Protein AF-A0A945NAX1-F1 (afdb_monomer_lite)

pLDDT: mean 87.94, std 11.74, range [33.47, 98.75]

Foldseek 3Di:
DWFPPQLAADPPDPDDPDHRDQDDDDDPPDLDDDDDGPNGHDDDDDDDPPDPPPDDDDDDPPDDDALEQEPDPHPPHHPDVVVSLVCLVVPPDQWHWYYYQAEIEIEGSLASVLPPDSPVLVVLSLQLVQLVCLLLLHDSRDPGHAYEYEDQDARYPPDQWALDGNIYHYDHSDDSVNHDPDPQGQPDSSLSVDLCLLPPPDDPSSVRNLQSPLVNQLSPLLVSQFQAAALQLNSPQSLVSQLSSCCRSVVDQNQSSLLSSAQQSGGLLLLLQLQLLDPCLLQQFAQHDDPQGRRNRRRSLVNSLLSVCCNQPNSNLSSLLSSLQVVVCVVVVHRNHYHDHLLNSQLSSCVSNLENCQLSCSSSRRAYDPVSVVVSVVGHHPPSCLVVLVVSLVQQQQALVSVVVSLVSRCVRDPRVVSSVVCNVDPDSLSNVSSSLSSLCSCVVRPVSVVSHQDQQPQSCPLPDGLQRDQRSSHSVSDDDDDPTRGHRPNPVPDDDDPDDQPCPLPDRCVQAPCSNDSQARDQLCPPSQGPVRDQQSNPLPDGPVRQVVLVFDSSDSQTDNDDQAALLLQQQLFNALQQRLQLLLCLQVVDAFCSNQPSRHDPRGPRRGRVRSNVSNVSCQVLQLLQQQRDRHNQQRSQLSSCVNVVDAWCRSQPRNHDPRGPQRGRVSSCVSNVSRYRDD

Secondary structure (DSSP, 8-state):
-EESTT-PPPTT-SS-SS-S---B-----SSS-----TT--EE---PPTT----S------SPPPPPEEE-S--TT----HHHHHHHHHH--SSEEEEE-SSEEEEEEGGGGGS-S-HHHHHHHHHHHHHHHHHHTT--SS-SS-EEEEEESS-SSTT-SSB-SSSEEEE-----TT---SS--STT-GGGGG-TTTT-TT--HHHHHHHHHHHHHHHHHHHHH----BSTTTHHHHTTHHHHHHHHHTS---HHHHHHHTSTT---HHHHHHHHHT-HHHHTTB-SSB-SSSBSSTT-THHHHHHHHHHHHH-HHHHHHHHHHHHHHHHHHTS---S-B-HHHHHHHHHHHHTSB-HHHHHHTT----HHHHHHHTTSPB-THHHHHHHHHHHHS--SHHHHHHHHHHHHTT-S-HHHHHHHHHH--HHHHHHHHHHHHHHHHHHH--GGGSPPTT--SS-SSS-GGG-SSTT-TT-----TT--B----TT--S------SS-SSS-TTS-SSTT-TT----SS-SSS-TTT-SSTT-SSS-HHHHHHHT--TT-TT--SS----S--S-SS---IIIIIHHHHHHHTT--THHHHTT-S-TT-SS-SHHHHHHHHHHTTTTT-SS-SS---IIIIIHHHHHHHTT--THHHHTTT--TT-S--SHHHHHHHHHTTS---

Radius of gyration: 32.68 Å; chains: 1; bounding box: 65×88×82 Å

Sequence (682 aa):
VVGLQRADLEATWTEFARFPRISKAFSLTQASLSIINPFGGGLYFEVPEGAELGLISVTITGAVNLPTYSTLGLQGQNGDASVFKTDLDQAMVPWFELVSEKFITTQPINARKLIDDPQGLLDKFGDMFDAVNLMAGRPLTRFRGEWLTLDAQVTVRGTAMAASYPTYGDGAIDDREVVWERDGAWFAPYQYLLPDFFASDVDESRRYQRNSGFILWHEWGHLHNLPTLGCQEAESNVHLLAAVIYNRVFEADMDTALKYSGFQQYNLDDSALDTMLSPSWQRGRRLCLDEWDNEVRYQTRSWARIVEIASMLGWHQVGAIHKAFYDRGLASGEAVNYGISDDDFVETASLALGLNLVPLFEFWGVPVSANVLARTMTLPVVTEFESRLLHYKSIVPSTNAAFAVVSDRLAATTGSLGRWEFLNANFTPAMAVKITARVDDLLCRYYQYEALCLAASGDVDADGRVNELDAFPFDSDNEDLEAGESRTRFDLSFPALVLNDDRDGDGVADDRDAFPFNAGESLDTDADGEGNNADLDDDNDGFTDEEELADGTDPLSRFSCRSGCFSFDVDENLEAQPLTDGLLVIRHLFGFTGDALTSGATAGGAGRGSAEEIGRYLAEANSELDIDGDGETKPLTDGLLLIRYLFGFSGDALVSGAIGTDATRDTAESVEVYLKARLPVP

Structure (mmCIF, N/CA/C/O backbone):
data_AF-A0A945NAX1-F1
#
_entry.id   AF-A0A945NAX1-F1
#
loop_
_atom_site.group_PDB
_atom_site.id
_atom_site.type_symbol
_atom_site.label_atom_id
_atom_site.label_alt_id
_atom_site.label_comp_id
_atom_site.label_asym_id
_atom_site.label_entity_id
_atom_site.label_seq_id
_atom_site.pdbx_PDB_ins_code
_atom_site.Cartn_x
_atom_site.Cartn_y
_atom_site.Cartn_z
_atom_site.occupancy
_atom_site.B_iso_or_equiv
_atom_site.auth_seq_id
_atom_site.auth_comp_id
_atom_site.auth_asym_id
_atom_site.auth_atom_id
_atom_site.pdbx_PDB_model_num
ATOM 1 N N . VAL A 1 1 ? -15.990 -4.765 29.804 1.00 91.75 1 VAL A N 1
ATOM 2 C CA . VAL A 1 1 ? -14.816 -4.031 30.333 1.00 91.75 1 VAL A CA 1
ATOM 3 C C . VAL A 1 1 ? -15.277 -2.712 30.936 1.00 91.75 1 VAL A C 1
ATOM 5 O O . VAL A 1 1 ? -16.201 -2.116 30.402 1.00 91.75 1 VAL A O 1
ATOM 8 N N . VAL A 1 2 ? -14.671 -2.285 32.046 1.00 93.44 2 VAL A N 1
ATOM 9 C CA . VAL A 1 2 ? -14.833 -0.946 32.640 1.00 93.44 2 VAL A CA 1
ATOM 10 C C . VAL A 1 2 ? -13.478 -0.247 32.586 1.00 93.44 2 VAL A C 1
ATOM 12 O O . VAL A 1 2 ? -12.533 -0.803 33.147 1.00 93.44 2 VAL A O 1
ATOM 15 N N . GLY A 1 3 ? -13.354 0.911 31.936 1.00 90.88 3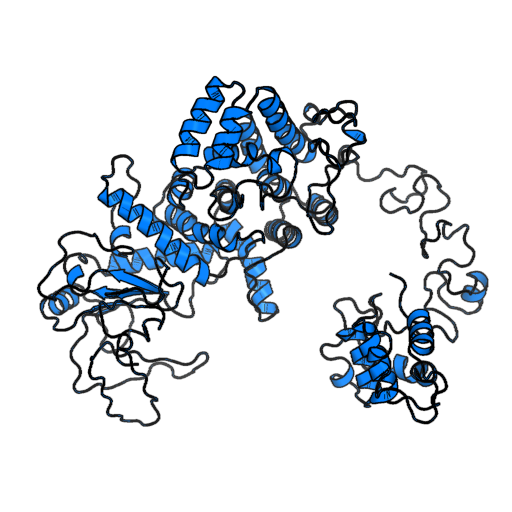 GLY A N 1
ATOM 16 C CA . GLY A 1 3 ? -12.072 1.622 31.790 1.00 90.88 3 GLY A CA 1
ATOM 17 C C . GLY A 1 3 ? -11.923 2.332 30.443 1.00 90.88 3 GLY A C 1
ATOM 18 O O . GLY A 1 3 ? -12.885 2.903 29.943 1.00 90.88 3 GLY A O 1
ATOM 19 N N . LEU A 1 4 ? -10.729 2.256 29.856 1.00 87.00 4 LEU A N 1
ATOM 20 C CA . LEU A 1 4 ? -10.403 2.686 28.492 1.00 87.00 4 LEU A CA 1
ATOM 21 C C . LEU A 1 4 ? -9.975 1.441 27.699 1.00 87.00 4 LEU A C 1
ATOM 23 O O . LEU A 1 4 ? -8.854 0.985 27.879 1.00 87.00 4 LEU A O 1
ATOM 27 N N . GLN A 1 5 ? -10.919 0.798 27.001 1.00 86.19 5 GLN A N 1
ATOM 28 C CA . GLN A 1 5 ? -10.801 -0.363 26.084 1.00 86.19 5 GLN A CA 1
ATOM 29 C C . GLN A 1 5 ? -9.534 -1.266 26.166 1.00 86.19 5 GLN A C 1
ATOM 31 O O . GLN A 1 5 ? -8.954 -1.628 25.148 1.00 86.19 5 GLN A O 1
ATOM 36 N N . ARG A 1 6 ? -9.116 -1.692 27.372 1.00 81.62 6 ARG A N 1
ATOM 37 C CA . ARG A 1 6 ? -7.864 -2.458 27.618 1.00 81.62 6 ARG A CA 1
ATOM 38 C C . ARG A 1 6 ? -6.560 -1.744 27.196 1.00 81.62 6 ARG A C 1
ATOM 40 O O . ARG A 1 6 ? -5.569 -2.405 26.908 1.00 81.62 6 ARG A O 1
ATOM 47 N N . ALA A 1 7 ? -6.545 -0.416 27.241 1.00 82.25 7 ALA A N 1
ATOM 48 C CA . ALA A 1 7 ? -5.399 0.469 27.027 1.00 82.25 7 ALA A CA 1
ATOM 49 C C . ALA A 1 7 ? -4.343 0.380 28.150 1.00 82.25 7 ALA A C 1
ATOM 51 O O . ALA A 1 7 ? -4.014 1.376 28.798 1.00 82.25 7 ALA A O 1
ATOM 52 N N . ASP A 1 8 ? -3.847 -0.808 28.469 1.00 87.50 8 ASP A N 1
ATOM 53 C CA . ASP A 1 8 ? -2.806 -0.944 29.484 1.00 87.50 8 ASP A CA 1
ATOM 54 C C . ASP A 1 8 ? -1.459 -0.456 28.917 1.00 87.50 8 ASP A C 1
ATOM 56 O O . ASP A 1 8 ? -1.098 -0.784 27.789 1.00 87.50 8 ASP A O 1
ATOM 60 N N . LEU A 1 9 ? -0.724 0.351 29.691 1.00 89.12 9 LEU A N 1
ATOM 61 C CA . LEU A 1 9 ? 0.606 0.827 29.298 1.00 89.12 9 LEU A CA 1
ATOM 62 C C . LEU A 1 9 ? 1.622 -0.309 29.419 1.00 89.12 9 LEU A C 1
ATOM 64 O O . LEU A 1 9 ? 1.649 -1.022 30.430 1.00 89.12 9 LEU A O 1
ATOM 68 N N . GLU A 1 10 ? 2.493 -0.437 28.422 1.00 85.81 10 GLU A N 1
ATOM 69 C CA . GLU A 1 10 ? 3.578 -1.410 28.450 1.00 85.81 10 GLU A CA 1
ATOM 70 C C . GLU A 1 10 ? 4.536 -1.195 29.627 1.00 85.81 10 GLU A C 1
ATOM 72 O O . GLU A 1 10 ? 4.834 -0.074 30.045 1.00 85.81 10 GLU A O 1
ATOM 77 N N . ALA A 1 11 ? 5.100 -2.297 30.127 1.00 83.62 11 ALA A N 1
ATOM 78 C CA . ALA A 1 11 ? 6.047 -2.283 31.242 1.00 83.62 11 ALA A CA 1
ATOM 79 C C . ALA A 1 11 ? 7.381 -1.576 30.919 1.00 83.62 11 ALA A C 1
ATOM 81 O O . ALA A 1 11 ? 8.189 -1.358 31.819 1.00 83.62 11 ALA A O 1
ATOM 82 N N . THR A 1 12 ? 7.623 -1.241 29.650 1.00 87.62 12 THR A N 1
ATOM 83 C CA . THR A 1 12 ? 8.825 -0.550 29.165 1.00 87.62 12 THR A CA 1
ATOM 84 C C . THR A 1 12 ? 8.816 0.949 29.477 1.00 87.62 12 THR A C 1
ATOM 86 O O . THR A 1 12 ? 9.863 1.595 29.393 1.00 87.62 12 THR A O 1
ATOM 89 N N . TRP A 1 13 ? 7.668 1.514 29.863 1.00 88.31 13 TRP A N 1
ATOM 90 C CA . TRP A 1 13 ? 7.556 2.898 30.316 1.00 88.31 13 TRP A CA 1
ATOM 91 C C . TRP A 1 13 ? 8.215 3.129 31.680 1.00 88.31 13 TRP A C 1
ATOM 93 O O . TRP A 1 13 ? 8.027 2.369 32.629 1.00 88.31 13 TRP A O 1
ATOM 103 N N . THR A 1 14 ? 8.966 4.226 31.786 1.00 88.94 14 THR A N 1
ATOM 104 C CA . THR A 1 14 ? 9.620 4.677 33.029 1.00 88.94 14 THR A CA 1
ATOM 105 C C . THR A 1 14 ? 9.012 5.956 33.599 1.00 88.94 14 THR A C 1
ATOM 107 O O . THR A 1 14 ? 9.276 6.303 34.748 1.00 88.94 14 THR A O 1
ATOM 110 N N . GLU A 1 15 ? 8.196 6.645 32.807 1.00 88.19 15 GLU A N 1
ATOM 111 C CA . GLU A 1 15 ? 7.460 7.852 33.170 1.00 88.19 15 GLU A CA 1
ATOM 112 C C . GLU A 1 15 ? 5.993 7.649 32.795 1.00 88.19 15 GLU A C 1
ATOM 114 O O . GLU A 1 15 ? 5.683 7.036 31.770 1.00 88.19 15 GLU A O 1
ATOM 119 N N . PHE A 1 16 ? 5.094 8.126 33.652 1.00 88.94 16 PHE A N 1
ATOM 120 C CA . PHE A 1 16 ? 3.671 7.831 33.560 1.00 88.94 16 PHE A CA 1
ATOM 121 C C . PHE A 1 16 ? 2.852 9.113 33.690 1.00 88.94 16 PHE A C 1
ATOM 123 O O . PHE A 1 16 ? 2.859 9.744 34.748 1.00 88.94 16 PHE A O 1
ATOM 130 N N . ALA A 1 17 ? 2.114 9.462 32.636 1.00 87.19 17 ALA A N 1
ATOM 131 C CA . ALA A 1 17 ? 1.113 10.530 32.670 1.00 87.19 17 ALA A CA 1
ATOM 132 C C . ALA A 1 17 ? -0.212 10.054 33.296 1.00 87.19 17 ALA A C 1
ATOM 134 O O . ALA A 1 17 ? -1.038 10.859 33.720 1.00 87.19 17 ALA A O 1
ATOM 135 N N . ARG A 1 18 ? -0.405 8.733 33.404 1.00 87.94 18 ARG A N 1
ATOM 136 C CA . ARG A 1 18 ? -1.540 8.095 34.082 1.00 87.94 18 ARG A CA 1
ATOM 137 C C . ARG A 1 18 ? -1.162 6.741 34.676 1.00 87.94 18 ARG A C 1
ATOM 139 O O . ARG A 1 18 ? -0.092 6.204 34.410 1.00 87.94 18 ARG A O 1
ATOM 146 N N . PHE A 1 19 ? -2.066 6.138 35.448 1.00 90.00 19 PHE A N 1
ATOM 147 C CA . PHE A 1 19 ? -1.862 4.772 35.934 1.00 90.00 19 PHE A CA 1
ATOM 148 C C . PHE A 1 19 ? -1.704 3.783 34.760 1.00 90.00 19 PHE A C 1
ATOM 150 O O . PHE A 1 19 ? -2.481 3.858 33.804 1.00 90.00 19 PHE A O 1
ATOM 157 N N . PRO A 1 20 ? -0.762 2.819 34.840 1.00 90.12 20 PRO A N 1
ATOM 158 C CA . PRO A 1 20 ? -0.521 1.875 33.748 1.00 90.12 20 PRO A CA 1
ATOM 159 C C . PRO A 1 20 ? -1.729 1.009 33.399 1.00 90.12 20 PRO A C 1
ATOM 161 O O . PRO A 1 20 ? -1.949 0.707 32.236 1.00 90.12 20 PRO A O 1
ATOM 164 N N . ARG A 1 21 ? -2.524 0.621 34.403 1.00 90.69 21 ARG A N 1
ATOM 165 C CA . ARG A 1 21 ? -3.695 -0.248 34.238 1.00 90.69 21 ARG A CA 1
ATOM 166 C C . ARG A 1 21 ? -4.929 0.420 34.813 1.00 90.69 21 ARG A C 1
ATOM 168 O O . ARG A 1 21 ? -5.097 0.466 36.032 1.00 90.69 21 ARG A O 1
ATOM 175 N N . ILE A 1 22 ? -5.772 0.937 33.925 1.00 90.19 22 ILE A N 1
ATOM 176 C CA . ILE A 1 22 ? -7.018 1.639 34.272 1.00 90.19 22 ILE A CA 1
ATOM 177 C C . ILE A 1 22 ? -8.270 0.860 33.864 1.00 90.19 22 ILE A C 1
ATOM 179 O O . ILE A 1 22 ? -9.378 1.238 34.238 1.00 90.19 22 ILE A O 1
ATOM 183 N N . SER A 1 23 ? -8.101 -0.250 33.142 1.00 91.69 23 SER A N 1
ATOM 184 C CA . SER A 1 23 ? -9.190 -1.087 32.646 1.00 91.69 23 SER A CA 1
ATOM 185 C C . SER A 1 23 ? -9.344 -2.377 33.447 1.00 91.69 23 SER A C 1
ATOM 187 O O . SER A 1 23 ? -8.373 -2.981 33.899 1.00 91.69 23 SER A O 1
ATOM 189 N N . LYS A 1 24 ? -10.590 -2.835 33.607 1.00 92.38 24 LYS A N 1
ATOM 190 C CA . LYS A 1 24 ? -10.909 -4.126 34.225 1.00 92.38 24 LYS A CA 1
ATOM 191 C C . LYS A 1 24 ? -12.014 -4.856 33.467 1.00 92.38 24 LYS A C 1
ATOM 193 O O . LYS A 1 24 ? -13.084 -4.303 33.208 1.00 92.38 24 LYS A O 1
ATOM 198 N N . ALA A 1 25 ? -11.762 -6.114 33.117 1.00 93.12 25 ALA A N 1
ATOM 199 C CA . ALA A 1 25 ? -12.736 -6.995 32.480 1.00 93.12 25 ALA A CA 1
ATOM 200 C C . ALA A 1 25 ? -13.522 -7.806 33.523 1.00 93.12 25 ALA A C 1
ATOM 202 O O . ALA A 1 25 ? -13.005 -8.142 34.589 1.00 93.12 25 ALA A O 1
ATOM 203 N N . PHE A 1 26 ? -14.776 -8.118 33.199 1.00 92.62 26 PHE A N 1
ATOM 204 C CA . PHE A 1 26 ? -15.681 -8.901 34.038 1.00 92.62 26 PHE A CA 1
ATOM 205 C C . PHE A 1 26 ? -16.468 -9.860 33.147 1.00 92.62 26 PHE A C 1
ATOM 207 O O . PHE A 1 26 ? -17.022 -9.428 32.137 1.00 92.62 26 PHE A O 1
ATOM 214 N N . SER A 1 27 ? -16.531 -11.138 33.520 1.00 91.75 27 SER A N 1
ATOM 215 C CA . SER A 1 27 ? -17.330 -12.133 32.802 1.00 91.75 27 SER A CA 1
ATOM 216 C C . SER A 1 27 ? -18.806 -12.005 33.178 1.00 91.75 27 SER A C 1
ATOM 218 O O . SER A 1 27 ? -19.155 -12.019 34.360 1.00 91.75 27 SER A O 1
ATOM 220 N N . LEU A 1 28 ? -19.680 -11.913 32.177 1.00 88.44 28 LEU A N 1
ATOM 221 C CA . LEU A 1 28 ? -21.129 -11.826 32.365 1.00 88.44 28 LEU A CA 1
ATOM 222 C C . LEU A 1 28 ? -21.740 -13.233 32.437 1.00 88.44 28 LEU A C 1
ATOM 224 O O . LEU A 1 28 ? -22.293 -13.736 31.468 1.00 88.44 28 LEU A O 1
ATOM 228 N N . THR A 1 29 ? -21.602 -13.896 33.586 1.00 87.19 29 THR A N 1
ATOM 229 C CA . THR A 1 29 ? -22.081 -15.280 33.800 1.00 87.19 29 THR A CA 1
ATOM 230 C C . THR A 1 29 ? -23.443 -15.364 34.493 1.00 87.19 29 THR A C 1
ATOM 232 O O . THR A 1 29 ? -23.963 -16.454 34.726 1.00 87.19 29 THR A O 1
ATOM 235 N N . GLN A 1 30 ? -24.019 -14.221 34.864 1.00 90.44 30 GLN A N 1
ATOM 236 C CA . GLN A 1 30 ? -25.266 -14.111 35.618 1.00 90.44 30 GLN A CA 1
ATOM 237 C C . GLN A 1 30 ? -26.105 -12.954 35.069 1.00 90.44 30 GLN A C 1
ATOM 239 O O . GLN A 1 30 ? -25.562 -11.981 34.553 1.00 90.44 30 GLN A O 1
ATOM 244 N N . ALA A 1 31 ? -27.429 -13.030 35.234 1.00 90.00 31 ALA A N 1
ATOM 245 C CA . ALA A 1 31 ? -28.365 -12.004 34.758 1.00 90.00 31 ALA A CA 1
ATOM 246 C C . ALA A 1 31 ? -28.211 -10.639 35.460 1.00 90.00 31 ALA A C 1
ATOM 248 O O . ALA A 1 31 ? -28.674 -9.624 34.951 1.00 90.00 31 ALA A O 1
ATOM 249 N N . SER A 1 32 ? -27.582 -10.611 36.635 1.00 93.31 32 SER A N 1
ATOM 250 C CA . SER A 1 32 ? -27.272 -9.393 37.379 1.00 93.31 32 SER A CA 1
ATOM 251 C C . SER A 1 32 ? -25.890 -9.538 37.997 1.00 93.31 32 SER A C 1
ATOM 253 O O . SER A 1 32 ? -25.594 -10.560 38.613 1.00 93.31 32 SER A O 1
ATOM 255 N N . LEU A 1 33 ? -25.065 -8.503 37.866 1.00 93.12 33 LEU A N 1
ATOM 256 C CA . LEU A 1 33 ? -23.700 -8.473 38.376 1.00 93.12 33 LEU A CA 1
ATOM 257 C C . LEU A 1 33 ? -23.395 -7.083 38.937 1.00 93.12 33 LEU A C 1
ATOM 259 O O . LEU A 1 33 ? -23.676 -6.075 38.294 1.00 93.12 33 LEU A O 1
ATOM 263 N N . SER A 1 34 ? -22.770 -7.036 40.112 1.00 92.94 34 SER A N 1
ATOM 264 C CA . SER A 1 34 ? -22.195 -5.804 40.657 1.00 92.94 34 SER A CA 1
ATOM 265 C C . SER A 1 34 ? -20.709 -5.757 40.328 1.00 92.94 34 SER A C 1
ATOM 267 O O . SER A 1 34 ? -19.954 -6.646 40.723 1.00 92.94 34 SER A O 1
ATOM 269 N N . ILE A 1 35 ? -20.283 -4.713 39.621 1.00 93.12 35 ILE A N 1
ATOM 270 C CA . ILE A 1 35 ? -18.889 -4.504 39.216 1.00 93.12 35 ILE A CA 1
ATOM 271 C C . ILE A 1 35 ? -18.352 -3.201 39.803 1.00 93.12 35 ILE A C 1
ATOM 273 O O . ILE A 1 35 ? -19.109 -2.272 40.071 1.00 93.12 35 ILE A O 1
ATOM 277 N N . ILE A 1 36 ? -17.037 -3.133 40.011 1.00 92.50 36 ILE A N 1
ATOM 278 C CA . ILE A 1 36 ? -16.370 -1.919 40.488 1.00 92.50 36 ILE A CA 1
ATOM 279 C C . ILE A 1 36 ? -14.992 -1.788 39.835 1.00 92.50 36 ILE A C 1
ATOM 281 O O . ILE A 1 36 ? -14.204 -2.741 39.828 1.00 92.50 36 ILE A O 1
ATOM 285 N N . ASN A 1 37 ? -14.695 -0.601 39.311 1.00 92.12 37 ASN A N 1
ATOM 286 C CA . ASN A 1 37 ? -13.353 -0.191 38.911 1.00 92.12 37 ASN A CA 1
ATOM 287 C C . ASN A 1 37 ? -12.999 1.081 39.702 1.00 92.12 37 ASN A C 1
ATOM 289 O O . ASN A 1 37 ? -13.742 2.056 39.589 1.00 92.12 37 ASN A O 1
ATOM 293 N N . PRO A 1 38 ? -11.919 1.094 40.508 1.00 91.44 38 PRO A N 1
ATOM 294 C CA . PRO A 1 38 ? -11.540 2.266 41.300 1.00 91.44 38 PRO A CA 1
ATOM 295 C C . PRO A 1 38 ? -11.243 3.514 40.457 1.00 91.44 38 PRO A C 1
ATOM 297 O O . PRO A 1 38 ? -11.355 4.619 40.977 1.00 91.44 38 PRO A O 1
ATOM 300 N N . PHE A 1 39 ? -10.893 3.349 39.180 1.00 89.44 39 PHE A N 1
ATOM 301 C CA . PHE A 1 39 ? -10.638 4.459 38.260 1.00 89.44 39 PHE A CA 1
ATOM 302 C C . PHE A 1 39 ? -11.887 4.912 37.490 1.00 89.44 39 PHE A C 1
ATOM 304 O O . PHE A 1 39 ? -11.838 5.914 36.783 1.00 89.44 39 PHE A O 1
ATOM 311 N N . GLY A 1 40 ? -13.008 4.194 37.613 1.00 89.19 40 GLY A N 1
ATOM 312 C CA . GLY A 1 40 ? -14.154 4.379 36.725 1.00 89.19 40 GLY A CA 1
ATOM 313 C C . GLY A 1 40 ? -13.813 4.020 35.273 1.00 89.19 40 GLY A C 1
ATOM 314 O O . GLY A 1 40 ? -13.028 3.104 35.025 1.00 89.19 40 GLY A O 1
ATOM 315 N N . GLY A 1 41 ? -14.430 4.725 34.326 1.00 89.88 41 GLY A N 1
ATOM 316 C CA . GLY A 1 41 ? -14.218 4.564 32.886 1.00 89.88 41 GLY A CA 1
ATOM 317 C C . GLY A 1 41 ? -15.452 4.069 32.133 1.00 89.88 41 GLY A C 1
ATOM 318 O O . GLY A 1 41 ? -16.465 3.710 32.739 1.00 89.88 41 GLY A O 1
ATOM 319 N N . GLY A 1 42 ? -15.353 4.071 30.804 1.00 91.38 42 GLY A N 1
ATOM 320 C CA . GLY A 1 42 ? -16.423 3.642 29.910 1.00 91.38 42 GLY A CA 1
ATOM 321 C C . GLY A 1 42 ? -16.798 2.175 30.115 1.00 91.38 42 GLY A C 1
ATOM 322 O O . GLY A 1 42 ? -15.975 1.351 30.533 1.00 91.38 42 GLY A O 1
ATOM 323 N N . LEU A 1 43 ? -18.067 1.863 29.852 1.00 92.50 43 LEU A N 1
ATOM 324 C CA . LEU A 1 43 ? -18.632 0.520 29.953 1.00 92.50 43 LEU A CA 1
ATOM 325 C C . LEU A 1 43 ? -18.745 -0.086 28.555 1.00 92.50 43 LEU A C 1
ATOM 327 O O . LEU A 1 43 ? -19.623 0.287 27.784 1.00 92.50 43 LEU A O 1
ATOM 331 N N . TYR A 1 44 ? -17.885 -1.057 28.259 1.00 92.00 44 TYR A N 1
ATOM 332 C CA . TYR A 1 44 ? -17.827 -1.713 26.951 1.00 92.00 44 TYR A CA 1
ATOM 333 C C . TYR A 1 44 ? -18.204 -3.187 27.062 1.00 92.00 44 TYR A C 1
ATOM 335 O O . TYR A 1 44 ? -17.742 -3.888 27.972 1.00 92.00 44 TYR A O 1
ATOM 343 N N . PHE A 1 45 ? -19.014 -3.673 26.128 1.00 90.06 45 PHE A N 1
ATOM 344 C CA . PHE A 1 45 ? -19.383 -5.082 26.025 1.00 90.06 45 PHE A CA 1
ATOM 345 C C . PHE A 1 45 ? -18.538 -5.740 24.939 1.00 90.06 45 PHE A C 1
ATOM 347 O O . PHE A 1 45 ? -18.545 -5.304 23.794 1.00 90.06 45 PHE A O 1
ATOM 354 N N . GLU A 1 46 ? -17.802 -6.782 25.313 1.00 88.69 46 GLU A N 1
ATOM 355 C CA . GLU A 1 46 ? -17.063 -7.610 24.362 1.00 88.69 46 GLU A CA 1
ATOM 356 C C . GLU A 1 46 ? -17.982 -8.749 23.934 1.00 88.69 46 GLU A C 1
ATOM 358 O O . GLU A 1 46 ? -18.385 -9.571 24.761 1.00 88.69 46 GLU A O 1
ATOM 363 N N . VAL A 1 47 ? -18.342 -8.759 22.654 1.00 87.38 47 VAL A N 1
ATOM 364 C CA . VAL A 1 47 ? -19.153 -9.812 22.047 1.00 87.38 47 VAL A CA 1
ATOM 365 C C . VAL A 1 47 ? -18.200 -10.739 21.294 1.00 87.38 47 VAL A C 1
ATOM 367 O O . VAL A 1 47 ? -17.508 -10.260 20.395 1.00 87.38 47 VAL A O 1
ATOM 370 N N . PRO A 1 48 ? -18.103 -12.029 21.669 1.00 86.19 48 PRO A N 1
ATOM 371 C CA . PRO A 1 48 ? -17.275 -12.982 20.940 1.00 86.19 48 PRO A CA 1
ATOM 372 C C . PRO A 1 48 ? -17.686 -13.072 19.470 1.00 86.19 48 PRO A C 1
ATOM 374 O O . PRO A 1 48 ? -18.869 -12.973 19.140 1.00 86.19 48 PRO A O 1
ATOM 377 N N . GLU A 1 49 ? -16.709 -13.297 18.598 1.00 84.94 49 GLU A N 1
ATOM 378 C CA . GLU A 1 49 ? -16.967 -13.559 17.186 1.00 84.94 49 GLU A CA 1
ATOM 379 C C . GLU A 1 49 ? -17.898 -14.772 17.011 1.00 84.94 49 GLU A C 1
ATOM 381 O O . GLU A 1 49 ? -17.831 -15.741 17.770 1.00 84.94 49 GLU A O 1
ATOM 386 N N . GLY A 1 50 ? -18.814 -14.689 16.043 1.00 84.88 50 GLY A N 1
ATOM 387 C CA . GLY A 1 50 ? -19.817 -15.728 15.786 1.00 84.88 50 GLY A CA 1
ATOM 388 C C . GLY A 1 50 ? -20.959 -15.802 16.809 1.00 84.88 50 GLY A C 1
ATOM 389 O O . GLY A 1 50 ? -21.796 -16.698 16.721 1.00 84.88 50 GLY A O 1
ATOM 390 N N . ALA A 1 51 ? -21.035 -14.890 17.784 1.00 86.50 51 ALA A N 1
ATOM 391 C CA . ALA A 1 51 ? -22.116 -14.900 18.765 1.00 86.50 51 ALA A CA 1
ATOM 392 C C . ALA A 1 51 ? -23.470 -14.484 18.152 1.00 86.50 51 ALA A C 1
ATOM 394 O O . ALA A 1 51 ? -23.663 -13.344 17.735 1.00 86.50 51 ALA A O 1
ATOM 395 N N . GLU A 1 52 ? -24.461 -15.375 18.207 1.00 87.44 52 GLU A N 1
ATOM 396 C CA . GLU A 1 52 ? -25.836 -15.125 17.743 1.00 87.44 52 GLU A CA 1
ATOM 397 C C . GLU A 1 52 ? -26.742 -14.556 18.853 1.00 87.44 52 GLU A C 1
ATOM 399 O O . GLU A 1 52 ? -27.857 -15.020 19.089 1.00 87.44 52 GLU A O 1
ATOM 404 N N . LEU A 1 53 ? -26.261 -13.555 19.596 1.00 83.88 53 LEU A N 1
ATOM 405 C CA . LEU A 1 53 ? -27.019 -12.979 20.720 1.00 83.88 53 LEU A CA 1
ATOM 406 C C . LEU A 1 53 ? -28.159 -12.053 20.271 1.00 83.88 53 LEU A C 1
ATOM 408 O O . LEU A 1 53 ? -29.077 -11.784 21.049 1.00 83.88 53 LEU A O 1
ATOM 412 N N . GLY A 1 54 ? -28.096 -11.554 19.034 1.00 87.38 54 GLY A N 1
ATOM 413 C CA . GLY A 1 54 ? -28.973 -10.489 18.561 1.00 87.38 54 GLY A CA 1
ATOM 414 C C . GLY A 1 54 ? -28.855 -9.223 19.418 1.00 87.38 54 GLY A C 1
ATOM 415 O O . GLY A 1 54 ? -27.839 -8.973 20.070 1.00 87.38 54 GLY A O 1
ATOM 416 N N . LEU A 1 55 ? -29.909 -8.407 19.421 1.00 88.00 55 LEU A N 1
ATOM 417 C CA . LEU A 1 55 ? -29.982 -7.236 20.292 1.00 88.00 55 LEU A CA 1
ATOM 418 C C . LEU A 1 55 ? -30.346 -7.656 21.718 1.00 88.00 55 LEU A C 1
ATOM 420 O O . LEU A 1 55 ? -31.412 -8.224 21.956 1.00 88.00 55 LEU A O 1
ATOM 424 N N . ILE A 1 56 ? -29.480 -7.314 22.671 1.00 88.44 56 ILE A N 1
ATOM 425 C CA . ILE A 1 56 ? -29.703 -7.537 24.100 1.00 88.44 56 ILE A CA 1
ATOM 426 C C . ILE A 1 56 ? -29.978 -6.212 24.815 1.00 88.44 56 ILE A C 1
ATOM 428 O O . ILE A 1 56 ? -29.288 -5.215 24.606 1.00 88.44 56 ILE A O 1
ATOM 432 N N . SER A 1 57 ? -30.979 -6.196 25.693 1.00 90.69 57 SER A N 1
ATOM 433 C CA . SER A 1 57 ? -31.241 -5.051 26.570 1.00 90.69 57 SER A CA 1
ATOM 434 C C . SER A 1 57 ? -30.479 -5.216 27.880 1.00 90.69 57 SER A C 1
ATOM 436 O O . SER A 1 57 ? -30.660 -6.206 28.589 1.00 90.69 57 SER A O 1
ATOM 438 N N . VAL A 1 58 ? -29.668 -4.221 28.237 1.00 90.94 58 VAL A N 1
ATOM 439 C CA . VAL A 1 58 ? -28.919 -4.194 29.500 1.00 90.94 58 VAL A CA 1
ATOM 440 C C . VAL A 1 58 ? -29.388 -3.014 30.343 1.00 90.94 58 VAL A C 1
ATOM 442 O O . VAL A 1 58 ? -29.505 -1.896 29.852 1.00 90.94 58 VAL A O 1
ATOM 445 N N . THR A 1 59 ? -29.664 -3.256 31.626 1.00 92.94 59 THR A N 1
ATOM 446 C CA . THR A 1 59 ? -29.978 -2.192 32.591 1.00 92.94 59 THR A CA 1
ATOM 447 C C . THR A 1 59 ? -28.747 -1.900 33.436 1.00 92.94 59 THR A C 1
ATOM 449 O O . THR A 1 59 ? -28.212 -2.800 34.079 1.00 92.94 59 THR A O 1
ATOM 452 N N . ILE A 1 60 ? -28.313 -0.640 33.453 1.00 92.94 60 ILE A N 1
ATOM 453 C CA . ILE A 1 60 ? -27.154 -0.183 34.223 1.00 92.94 60 ILE A CA 1
ATOM 454 C C . ILE A 1 60 ? -27.646 0.763 35.318 1.00 92.94 60 ILE A C 1
ATOM 456 O O . ILE A 1 60 ? -28.351 1.732 35.048 1.00 92.94 60 ILE A O 1
ATOM 460 N N . THR A 1 61 ? -27.264 0.493 36.565 1.00 94.50 61 THR A N 1
ATOM 461 C CA . THR A 1 61 ? -27.598 1.331 37.725 1.00 94.50 61 THR A CA 1
ATOM 462 C C . THR A 1 61 ? -26.329 1.778 38.438 1.00 94.50 61 THR A C 1
ATOM 464 O O . THR A 1 61 ? -25.442 0.959 38.666 1.00 94.50 61 THR A O 1
ATOM 467 N N . GLY A 1 62 ? -26.261 3.050 38.839 1.00 92.56 62 GLY A N 1
ATOM 468 C CA . GLY A 1 62 ? -25.116 3.602 39.575 1.00 92.56 62 GLY A CA 1
ATOM 469 C C . GLY A 1 62 ? -23.954 4.096 38.705 1.00 92.56 62 GLY A C 1
ATOM 470 O O . GLY A 1 62 ? -22.911 4.441 39.252 1.00 92.56 62 GLY A O 1
ATOM 471 N N . ALA A 1 63 ? -24.125 4.149 37.380 1.00 92.00 63 ALA A N 1
ATOM 472 C CA . ALA A 1 63 ? -23.186 4.795 36.463 1.00 92.00 63 ALA A CA 1
ATOM 473 C C . ALA A 1 63 ? -23.539 6.279 36.248 1.00 92.00 63 ALA A C 1
ATOM 475 O O . ALA A 1 63 ? -24.682 6.691 36.457 1.00 92.00 63 ALA A O 1
ATOM 476 N N . VAL A 1 64 ? -22.553 7.063 35.812 1.00 91.94 64 VAL A N 1
ATOM 477 C CA . VAL A 1 64 ? -22.735 8.436 35.311 1.00 91.94 64 VAL A CA 1
ATOM 478 C C . VAL A 1 64 ? -22.672 8.436 33.786 1.00 91.94 64 VAL A C 1
ATOM 480 O O . VAL A 1 64 ? -22.065 7.540 33.200 1.00 91.94 64 VAL A O 1
ATOM 483 N N . ASN A 1 65 ? -23.301 9.424 33.148 1.00 89.88 65 ASN A N 1
ATOM 484 C CA . ASN A 1 65 ? -23.322 9.521 31.691 1.00 89.88 65 ASN A CA 1
ATOM 485 C C . ASN A 1 65 ? -21.919 9.830 31.142 1.00 89.88 65 ASN A C 1
ATOM 487 O O . ASN A 1 65 ? -21.281 10.790 31.581 1.00 89.88 65 ASN A O 1
ATOM 491 N N . LEU A 1 66 ? -21.466 9.027 30.179 1.00 92.62 66 LEU A N 1
ATOM 492 C CA . LEU A 1 66 ? -20.379 9.376 29.271 1.00 92.62 66 LEU A CA 1
ATOM 493 C C . LEU A 1 66 ? -21.035 10.106 28.094 1.00 92.62 66 LEU A C 1
ATOM 495 O O . LEU A 1 66 ? -21.909 9.502 27.476 1.00 92.62 66 LEU A O 1
ATOM 499 N N . PRO A 1 67 ? -20.701 11.375 27.795 1.00 94.94 67 PRO A N 1
ATOM 500 C CA . PRO A 1 67 ? -21.298 12.047 26.649 1.00 94.94 67 PRO A CA 1
ATOM 501 C C . PRO A 1 67 ? -21.012 11.244 25.380 1.00 94.94 67 PRO A C 1
ATOM 503 O O . PRO A 1 67 ? -19.852 10.994 25.050 1.00 94.94 67 PRO A O 1
ATOM 506 N N . THR A 1 68 ? -22.067 10.841 24.678 1.00 95.31 68 THR A N 1
ATOM 507 C CA . THR A 1 68 ? -21.954 10.029 23.466 1.00 95.31 68 THR A CA 1
ATOM 508 C C . THR A 1 68 ? -22.894 10.562 22.396 1.00 95.31 68 THR A C 1
ATOM 510 O O . THR A 1 68 ? -24.089 10.727 22.641 1.00 95.31 68 THR A O 1
ATOM 513 N N . TYR A 1 69 ? -22.356 10.810 21.205 1.00 97.31 69 TYR A N 1
ATOM 514 C CA . TYR A 1 69 ? -23.147 10.996 19.993 1.00 97.31 69 TYR A CA 1
ATOM 515 C C . TYR A 1 69 ? -23.118 9.695 19.202 1.00 97.31 69 TYR A C 1
ATOM 517 O O . TYR A 1 69 ? -22.040 9.201 18.875 1.00 97.31 69 TYR A O 1
ATOM 525 N N . SER A 1 70 ? -24.277 9.124 18.893 1.00 96.94 70 SER A N 1
ATOM 526 C CA . SER A 1 70 ? -24.336 7.838 18.207 1.00 96.94 70 SER A CA 1
ATOM 527 C C . SER A 1 70 ? -25.384 7.817 17.111 1.00 96.94 70 SER A C 1
ATOM 529 O O . SER A 1 70 ? -26.529 8.219 17.310 1.00 96.94 70 SER A O 1
ATOM 531 N N . THR A 1 71 ? -24.975 7.298 15.957 1.00 96.12 71 THR A N 1
ATOM 532 C CA . THR A 1 71 ? -25.856 7.026 14.811 1.00 96.12 71 THR A CA 1
ATOM 533 C C . THR A 1 71 ? -26.478 5.630 14.881 1.00 96.12 71 THR A C 1
ATOM 535 O O . THR A 1 71 ? -27.331 5.286 14.066 1.00 96.12 71 THR A O 1
ATOM 538 N N . LEU A 1 72 ? -26.087 4.818 15.871 1.00 92.50 72 LEU A N 1
ATOM 539 C CA . LEU A 1 72 ? -26.617 3.472 16.043 1.00 92.50 72 LEU A CA 1
ATOM 540 C C . LEU A 1 72 ? -28.053 3.521 16.575 1.00 92.50 72 LEU A C 1
ATOM 542 O O . LEU A 1 72 ? -28.343 4.180 17.573 1.00 92.50 72 LEU A O 1
ATOM 546 N N . GLY A 1 73 ? -28.943 2.730 15.973 1.00 86.75 73 GLY A N 1
ATOM 547 C CA . GLY A 1 73 ? -30.343 2.580 16.392 1.00 86.75 73 GLY A CA 1
ATOM 548 C C . GLY A 1 73 ? -30.544 1.757 17.674 1.00 86.75 73 GLY A C 1
ATOM 549 O O . GLY A 1 73 ? -31.474 0.955 17.743 1.00 86.75 73 GLY A O 1
ATOM 550 N N . LEU A 1 74 ? -29.664 1.899 18.670 1.00 90.00 74 LEU A N 1
ATOM 551 C CA . LEU A 1 74 ? -29.698 1.142 19.924 1.00 90.00 74 LEU A CA 1
ATOM 552 C C . LEU A 1 74 ? -30.428 1.909 21.033 1.00 90.00 74 LEU A C 1
ATOM 554 O O . LEU A 1 74 ? -30.374 3.134 21.125 1.00 90.00 74 LEU A O 1
ATOM 558 N N . GLN A 1 75 ? -31.094 1.178 21.928 1.00 88.12 75 GLN A N 1
ATOM 559 C CA . GLN A 1 75 ? -31.795 1.781 23.060 1.00 88.12 75 GLN A CA 1
ATOM 560 C C . GLN A 1 75 ? -30.819 2.541 23.974 1.00 88.12 75 GLN A C 1
ATOM 562 O O . GLN A 1 75 ? -29.832 1.978 24.440 1.00 88.12 75 GLN A O 1
ATOM 567 N N . GLY A 1 76 ? -31.139 3.802 24.278 1.00 83.81 76 GLY A N 1
ATOM 568 C CA . GLY A 1 76 ? -30.334 4.659 25.157 1.00 83.81 76 GLY A CA 1
ATOM 569 C C . GLY A 1 76 ? -29.203 5.411 24.450 1.00 83.81 76 GLY A C 1
ATOM 570 O O . GLY A 1 76 ? -28.611 6.288 25.067 1.00 83.81 76 GLY A O 1
ATOM 571 N N . GLN A 1 77 ? -28.942 5.117 23.174 1.00 85.62 77 GLN A N 1
ATOM 572 C CA . GLN A 1 77 ? -28.080 5.934 22.322 1.00 85.62 77 GLN A CA 1
ATOM 573 C C . GLN A 1 77 ? -28.851 7.154 21.800 1.00 85.62 77 GLN A C 1
ATOM 575 O O . GLN A 1 77 ? -30.077 7.116 21.660 1.00 85.62 77 GLN A O 1
ATOM 580 N N . ASN A 1 78 ? -28.135 8.245 21.525 1.00 88.88 78 ASN A N 1
ATOM 581 C CA . ASN A 1 78 ? -28.723 9.494 21.057 1.00 88.88 78 ASN A CA 1
ATOM 582 C C . ASN A 1 78 ? -27.894 10.117 19.922 1.00 88.88 78 ASN A C 1
ATOM 584 O O . ASN A 1 78 ? -26.694 10.337 20.070 1.00 88.88 78 ASN A O 1
ATOM 588 N N . GLY A 1 79 ? -28.568 10.445 18.818 1.00 94.00 79 GLY A N 1
ATOM 589 C CA . GLY A 1 79 ? -28.004 11.148 17.658 1.00 94.00 79 GLY A CA 1
ATOM 590 C C . GLY A 1 79 ? -28.399 12.629 17.581 1.00 94.00 79 GLY A C 1
ATOM 591 O O . GLY A 1 79 ? -28.228 13.263 16.541 1.00 94.00 79 GLY A O 1
ATOM 592 N N . ASP A 1 80 ? -28.971 13.200 18.648 1.00 94.88 80 ASP A N 1
ATOM 593 C CA . ASP A 1 80 ? -29.281 14.632 18.722 1.00 94.88 80 ASP A CA 1
ATOM 594 C C . ASP A 1 80 ? -28.044 15.425 19.171 1.00 94.88 80 ASP A C 1
ATOM 596 O O . ASP A 1 80 ? -27.590 15.313 20.316 1.00 94.88 80 ASP A O 1
ATOM 600 N N . ALA A 1 81 ? -27.516 16.257 18.271 1.00 95.00 81 ALA A N 1
ATOM 601 C CA . ALA A 1 81 ? -26.313 17.052 18.507 1.00 95.00 81 ALA A CA 1
ATOM 602 C C . ALA A 1 81 ? -26.485 18.099 19.624 1.00 95.00 81 ALA A C 1
ATOM 604 O O . ALA A 1 81 ? -25.523 18.424 20.318 1.00 95.00 81 ALA A O 1
ATOM 605 N N . SER A 1 82 ? -27.701 18.611 19.844 1.00 94.44 82 SER A N 1
ATOM 606 C CA . SER A 1 82 ? -27.977 19.594 20.903 1.00 94.44 82 SER A CA 1
ATOM 607 C C . SER A 1 82 ? -27.945 18.943 22.283 1.00 94.44 82 SER A C 1
ATOM 609 O O . SER A 1 82 ? -27.407 19.517 23.235 1.00 94.44 82 SER A O 1
ATOM 611 N N . VAL A 1 83 ? -28.494 17.729 22.387 1.00 94.50 83 VAL A N 1
ATOM 612 C CA . VAL A 1 83 ? -28.406 16.912 23.605 1.00 94.50 83 VAL A CA 1
ATOM 613 C C . VAL A 1 83 ? -26.950 16.546 23.876 1.00 94.50 83 VAL A C 1
ATOM 615 O O . VAL A 1 83 ? -26.462 16.811 24.970 1.00 94.50 83 VAL A O 1
ATOM 618 N N . PHE A 1 84 ? -26.221 16.062 22.866 1.00 95.81 84 PHE A N 1
ATOM 619 C CA . PHE A 1 84 ? -24.798 15.744 23.002 1.00 95.81 84 PHE A CA 1
ATOM 620 C C . PHE A 1 84 ? -23.965 16.947 23.470 1.00 95.81 84 PHE A C 1
ATOM 622 O O . PHE A 1 84 ? -23.171 16.826 24.399 1.00 95.81 84 PHE A O 1
ATOM 629 N N . LYS A 1 85 ? -24.186 18.139 22.900 1.00 94.00 85 LYS A N 1
ATOM 630 C CA . LYS A 1 85 ? -23.485 19.367 23.314 1.00 94.00 85 LYS A CA 1
ATOM 631 C C . LYS A 1 85 ? -23.806 19.764 24.758 1.00 94.00 85 LYS A C 1
ATOM 633 O O . LYS A 1 85 ? -22.921 20.206 25.488 1.00 94.00 85 LYS A O 1
ATOM 638 N N . THR A 1 86 ? -25.051 19.557 25.185 1.00 94.00 86 THR A N 1
ATOM 639 C CA . THR A 1 86 ? -25.460 19.766 26.582 1.00 94.00 86 THR A CA 1
ATOM 640 C C . THR A 1 86 ? -24.752 18.782 27.516 1.00 94.00 86 THR A C 1
ATOM 642 O O . THR A 1 86 ? -24.234 19.195 28.554 1.00 94.00 86 THR A O 1
ATOM 645 N N . ASP A 1 87 ? -24.675 17.506 27.132 1.00 94.19 87 ASP A N 1
ATOM 646 C CA . ASP A 1 87 ? -23.981 16.470 27.898 1.00 94.19 87 ASP A CA 1
ATOM 647 C C . ASP A 1 87 ? -22.478 16.753 28.005 1.00 94.19 87 ASP A C 1
ATOM 649 O O . ASP A 1 87 ? -21.908 16.608 29.084 1.00 94.19 87 ASP A O 1
ATOM 653 N N . LEU A 1 88 ? -21.837 17.215 26.926 1.00 93.88 88 LEU A N 1
ATOM 654 C CA . LEU A 1 88 ? -20.428 17.621 26.929 1.00 93.88 88 LEU A CA 1
ATOM 655 C C . LEU A 1 88 ? -20.145 18.744 27.936 1.00 93.88 88 LEU A C 1
ATOM 657 O O . LEU A 1 88 ? -19.170 18.673 28.687 1.00 93.88 88 LEU A O 1
ATOM 661 N N . ASP A 1 89 ? -20.998 19.770 27.978 1.00 89.69 89 ASP A N 1
ATOM 662 C CA . ASP A 1 89 ? -20.839 20.900 28.900 1.00 89.69 89 ASP A CA 1
ATOM 663 C C . ASP A 1 89 ? -21.065 20.485 30.371 1.00 89.69 89 ASP A C 1
ATOM 665 O O . ASP A 1 89 ? -20.457 21.050 31.284 1.00 89.69 89 ASP A O 1
ATOM 669 N N . GLN A 1 90 ? -21.904 19.471 30.614 1.00 90.94 90 GLN A N 1
ATOM 670 C CA . GLN A 1 90 ? -22.248 18.968 31.952 1.00 90.94 90 GLN A CA 1
ATOM 671 C C . GLN A 1 90 ? -21.425 17.760 32.409 1.00 90.94 90 GLN A C 1
ATOM 673 O O . GLN A 1 90 ? -21.552 17.346 33.565 1.00 90.94 90 GLN A O 1
ATOM 678 N N . ALA A 1 91 ? -20.609 17.185 31.524 1.00 90.88 91 ALA A N 1
ATOM 679 C CA . ALA A 1 91 ? -19.856 15.963 31.775 1.00 90.88 91 ALA A CA 1
ATOM 680 C C . ALA A 1 91 ? -19.068 16.057 33.087 1.00 90.88 91 ALA A C 1
ATOM 682 O O . ALA A 1 91 ? -18.586 17.119 33.440 1.00 90.88 91 ALA A O 1
ATOM 683 N N . MET A 1 92 ? -18.880 14.960 33.811 1.00 88.00 92 MET A N 1
ATOM 684 C CA . MET A 1 92 ? -17.957 14.909 34.963 1.00 88.00 92 MET A CA 1
ATOM 685 C C . MET A 1 92 ? -16.969 13.752 34.801 1.00 88.00 92 MET A C 1
ATOM 687 O O . MET A 1 92 ? -16.525 13.136 35.766 1.00 88.00 92 MET A O 1
ATOM 691 N N . VAL A 1 93 ? -16.672 13.437 33.543 1.00 90.81 93 VAL A N 1
ATOM 692 C CA . VAL A 1 93 ? -15.860 12.311 33.094 1.00 90.81 93 VAL A CA 1
ATOM 693 C C . VAL A 1 93 ? -14.749 12.819 32.167 1.00 90.81 93 VAL A C 1
ATOM 695 O O . VAL A 1 93 ? -14.904 13.889 31.573 1.00 90.81 93 VAL A O 1
ATOM 698 N N . PRO A 1 94 ? -13.624 12.093 32.056 1.00 88.69 94 PRO A N 1
ATOM 699 C CA . PRO A 1 94 ? -12.455 12.554 31.300 1.00 88.69 94 PRO A CA 1
ATOM 700 C C . PRO A 1 94 ? -12.568 12.392 29.776 1.00 88.69 94 PRO A C 1
ATOM 702 O O . PRO A 1 94 ? -11.779 12.998 29.059 1.00 88.69 94 PRO A O 1
ATOM 705 N N . TRP A 1 95 ? -13.540 11.625 29.276 1.00 92.31 95 TRP A N 1
ATOM 706 C CA . TRP A 1 95 ? -13.719 11.359 27.845 1.00 92.31 95 TRP A CA 1
ATOM 707 C C . TRP A 1 95 ? -15.149 11.635 27.380 1.00 92.31 95 TRP A C 1
ATOM 709 O O . TRP A 1 95 ? -16.061 11.786 28.193 1.00 92.31 95 TRP A O 1
ATOM 719 N N . PHE A 1 96 ? -15.336 11.651 26.067 1.00 94.19 96 PHE A N 1
ATOM 720 C CA . PHE A 1 96 ? -16.619 11.494 25.383 1.00 94.19 96 PHE A CA 1
ATOM 721 C C . PHE A 1 96 ? -16.421 10.613 24.141 1.00 94.19 96 PHE A C 1
ATOM 723 O O . PHE A 1 96 ? -15.281 10.348 23.746 1.00 94.19 96 PHE A O 1
ATOM 730 N N . GLU A 1 97 ? -17.517 10.174 23.517 1.00 95.56 97 GLU A N 1
ATOM 731 C CA . GLU A 1 97 ? -17.460 9.303 22.338 1.00 95.56 97 GLU A CA 1
ATOM 732 C C . GLU A 1 97 ? -18.353 9.758 21.182 1.00 95.56 97 GLU A C 1
ATOM 734 O O . GLU A 1 97 ? -19.453 10.273 21.385 1.00 95.56 97 GLU A O 1
ATOM 739 N N . LEU A 1 98 ? -17.890 9.506 19.957 1.00 97.00 98 LEU A N 1
ATOM 740 C CA . LEU A 1 98 ? -18.721 9.516 18.753 1.00 97.00 98 LEU A CA 1
ATOM 741 C C . LEU A 1 98 ? -18.760 8.100 18.183 1.00 97.00 98 LEU A C 1
ATOM 743 O O . LEU A 1 98 ? -17.716 7.454 18.081 1.00 97.00 98 LEU A O 1
ATOM 747 N N . VAL A 1 99 ? -19.946 7.614 17.822 1.00 96.44 99 VAL A N 1
ATOM 748 C CA . VAL A 1 99 ? -20.164 6.206 17.469 1.00 96.44 99 VAL A CA 1
ATOM 749 C C . VAL A 1 99 ? -21.000 6.078 16.195 1.00 96.44 99 VAL A C 1
ATOM 751 O O . VAL A 1 99 ? -22.099 6.622 16.074 1.00 96.44 99 VAL A O 1
ATOM 754 N N . SER A 1 100 ? -20.500 5.292 15.248 1.00 95.69 100 SER A N 1
ATOM 755 C CA . SER A 1 100 ? -21.225 4.835 14.062 1.00 95.69 100 SER A CA 1
ATOM 756 C C . SER A 1 100 ? -20.897 3.378 13.750 1.00 95.69 100 SER A C 1
ATOM 758 O O . SER A 1 100 ? -20.056 2.768 14.408 1.00 95.69 100 SER A O 1
ATOM 760 N N . GLU A 1 101 ? -21.548 2.816 12.731 1.00 92.94 101 GLU A N 1
ATOM 761 C CA . GLU A 1 101 ? -21.240 1.462 12.253 1.00 92.94 101 GLU A CA 1
ATOM 762 C C . GLU A 1 101 ? -19.813 1.337 11.695 1.00 92.94 101 GLU A C 1
ATOM 764 O O . GLU A 1 101 ? -19.218 0.264 11.770 1.00 92.94 101 GLU A O 1
ATOM 769 N N . LYS A 1 102 ? -19.255 2.423 11.140 1.00 94.62 102 LYS A N 1
ATOM 770 C CA . LYS A 1 102 ? -17.957 2.413 10.441 1.00 94.62 102 LYS A CA 1
ATOM 771 C C . LYS A 1 102 ? -16.816 2.989 11.265 1.00 94.62 102 LYS A C 1
ATOM 773 O O . LYS A 1 102 ? -15.683 2.546 11.111 1.00 94.62 102 LYS A O 1
ATOM 778 N N . PHE A 1 103 ? -17.109 3.956 12.127 1.00 96.06 103 PHE A N 1
ATOM 779 C CA . PHE A 1 103 ? -16.108 4.676 12.901 1.00 96.06 103 PHE A CA 1
ATOM 780 C C . PHE A 1 103 ? -16.581 4.968 14.319 1.00 96.06 103 PHE A C 1
ATOM 782 O O . PHE A 1 103 ? -17.722 5.385 14.544 1.00 96.06 103 PHE A O 1
ATOM 789 N N . ILE A 1 104 ? -15.668 4.772 15.261 1.00 95.81 104 ILE A N 1
ATOM 790 C CA . ILE A 1 104 ? -15.815 5.075 16.673 1.00 95.81 104 ILE A CA 1
ATOM 791 C C . ILE A 1 104 ? -14.621 5.928 17.078 1.00 95.81 104 ILE A C 1
ATOM 793 O O . ILE A 1 104 ? -13.478 5.625 16.726 1.00 95.81 104 ILE A O 1
ATOM 797 N N . THR A 1 105 ? -14.855 6.975 17.862 1.00 94.62 105 THR A N 1
ATOM 798 C CA . THR A 1 105 ? -13.745 7.664 18.507 1.00 94.62 105 THR A CA 1
ATOM 799 C C . THR A 1 105 ? -14.010 8.026 19.954 1.00 94.62 105 THR A C 1
ATOM 801 O O . THR A 1 105 ? -15.083 8.525 20.287 1.00 94.62 105 THR A O 1
ATOM 804 N N . THR A 1 106 ? -13.005 7.785 20.795 1.00 94.12 106 THR A N 1
ATOM 805 C CA . THR A 1 106 ? -12.959 8.184 22.202 1.00 94.12 106 THR A CA 1
ATOM 806 C C . THR A 1 106 ? -11.959 9.328 22.343 1.00 94.12 106 THR A C 1
ATOM 808 O O . THR A 1 106 ? -10.781 9.172 22.020 1.00 94.12 106 THR A O 1
ATOM 811 N N . GLN A 1 107 ? -12.423 10.485 22.807 1.00 92.44 107 GLN A N 1
ATOM 812 C CA . GLN A 1 107 ? -11.648 11.729 22.812 1.00 92.44 107 GLN A CA 1
ATOM 813 C C . GLN A 1 107 ? -11.621 12.360 24.215 1.00 92.44 107 GLN A C 1
ATOM 815 O O . GLN A 1 107 ? -12.619 12.264 24.939 1.00 92.44 107 GLN A O 1
ATOM 820 N N . PRO A 1 108 ? -10.517 13.019 24.623 1.00 91.06 108 PRO A N 1
ATOM 821 C CA . PRO A 1 108 ? -10.445 13.765 25.874 1.00 91.06 108 PRO A CA 1
ATOM 822 C C . PRO A 1 108 ? -11.502 14.864 25.940 1.00 91.06 108 PRO A C 1
ATOM 824 O O . PRO A 1 108 ? -11.715 15.604 24.979 1.00 91.06 108 PRO A O 1
ATOM 827 N N . ILE A 1 109 ? -12.113 15.047 27.110 1.00 90.75 109 ILE A N 1
ATOM 828 C CA . ILE A 1 109 ? -13.148 16.065 27.342 1.00 90.75 109 ILE A CA 1
ATOM 829 C C . ILE A 1 109 ? -12.654 17.497 27.089 1.00 90.75 109 ILE A C 1
ATOM 831 O O . ILE A 1 109 ? -13.456 18.411 26.903 1.00 90.75 109 ILE A O 1
ATOM 835 N N . ASN A 1 110 ? -11.343 17.721 27.053 1.00 90.31 110 ASN A N 1
ATOM 836 C CA . ASN A 1 110 ? -10.717 18.995 26.710 1.00 90.31 110 ASN A CA 1
ATOM 837 C C . ASN A 1 110 ? -11.021 19.421 25.259 1.00 90.31 110 ASN A C 1
ATOM 839 O O . ASN A 1 110 ? -11.170 20.614 25.002 1.00 90.31 110 ASN A O 1
ATOM 843 N N . ALA A 1 111 ? -11.254 18.467 24.346 1.00 90.44 111 ALA A N 1
ATOM 844 C CA . ALA A 1 111 ? -11.640 18.714 22.953 1.00 90.44 111 ALA A CA 1
ATOM 845 C C . ALA A 1 111 ? -13.125 19.097 22.766 1.00 90.44 111 ALA A C 1
ATOM 847 O O . ALA A 1 111 ? -13.569 19.323 21.643 1.00 90.44 111 ALA A O 1
ATOM 848 N N . ARG A 1 112 ? -13.921 19.194 23.842 1.00 90.25 112 ARG A N 1
ATOM 849 C CA . ARG A 1 112 ? -15.390 19.374 23.790 1.00 90.25 112 ARG A CA 1
ATOM 850 C C . ARG A 1 112 ? -15.898 20.583 22.995 1.00 90.25 112 ARG A C 1
ATOM 852 O O . ARG A 1 112 ? -17.057 20.589 22.596 1.00 90.25 112 ARG A O 1
ATOM 859 N N . LYS A 1 113 ? -15.079 21.621 22.790 1.00 88.62 113 LYS A N 1
ATOM 860 C CA . LYS A 1 113 ? -15.442 22.791 21.966 1.00 88.62 113 LYS A CA 1
ATOM 861 C C . LYS A 1 113 ? -15.013 22.672 20.502 1.00 88.62 113 LYS A C 1
ATOM 863 O O . LYS A 1 113 ? -15.442 23.489 19.701 1.00 88.62 113 LYS A O 1
ATOM 868 N N . LEU A 1 114 ? -14.220 21.660 20.153 1.00 86.94 114 LEU A N 1
ATOM 869 C CA . LEU A 1 114 ? -13.735 21.415 18.791 1.00 86.94 114 LEU A CA 1
ATOM 870 C C . LEU A 1 114 ? -14.731 20.593 17.956 1.00 86.94 114 LEU A C 1
ATOM 872 O O . LEU A 1 114 ? -14.540 20.423 16.756 1.00 86.94 114 LEU A O 1
ATOM 876 N N . ILE A 1 115 ? -15.802 20.092 18.581 1.00 88.00 115 ILE A N 1
ATOM 877 C CA . ILE A 1 115 ? -16.816 19.251 17.938 1.00 88.00 115 ILE A CA 1
ATOM 878 C C . ILE A 1 115 ? -18.117 20.028 17.813 1.00 88.00 115 ILE A C 1
ATOM 880 O O . ILE A 1 115 ? -18.995 19.979 18.677 1.00 88.00 115 ILE A O 1
ATOM 884 N N . ASP A 1 116 ? -18.228 20.747 16.703 1.00 87.19 116 ASP A N 1
ATOM 885 C CA . ASP A 1 116 ? -19.458 21.435 16.319 1.00 87.19 116 ASP A CA 1
ATOM 886 C C . ASP A 1 116 ? -20.352 20.587 15.405 1.00 87.19 116 ASP A C 1
ATOM 888 O O . ASP A 1 116 ? -21.572 20.745 15.448 1.00 87.19 116 ASP A O 1
ATOM 892 N N . ASP A 1 117 ? -19.767 19.661 14.637 1.00 92.19 117 ASP A N 1
ATOM 893 C CA . ASP A 1 117 ? -20.477 18.777 13.706 1.00 92.19 117 ASP A CA 1
ATOM 894 C C . ASP A 1 117 ? -20.102 17.295 13.925 1.00 92.19 117 ASP A C 1
ATOM 896 O O . ASP A 1 117 ? -19.265 16.738 13.206 1.00 92.19 117 ASP A O 1
ATOM 900 N N . PRO A 1 118 ? -20.678 16.632 14.948 1.00 94.94 118 PRO A N 1
ATOM 901 C CA . PRO A 1 118 ? -20.383 15.228 15.227 1.00 94.94 118 PRO A CA 1
ATOM 902 C C . PRO A 1 118 ? -20.882 14.281 14.122 1.00 94.94 118 PRO A C 1
ATOM 904 O O . PRO A 1 118 ? -20.257 13.248 13.897 1.00 94.94 118 PRO A O 1
ATOM 907 N N . GLN A 1 119 ? -21.968 14.628 13.419 1.00 95.75 119 GLN A N 1
ATOM 908 C CA . GLN A 1 119 ? -22.489 13.829 12.305 1.00 95.75 119 GLN A CA 1
ATOM 909 C C . GLN A 1 119 ? -21.546 13.906 11.106 1.00 95.75 119 GLN A C 1
ATOM 911 O O . GLN A 1 119 ? -21.112 12.867 10.617 1.00 95.75 119 GLN A O 1
ATOM 916 N N . GLY A 1 120 ? -21.158 15.117 10.691 1.00 95.44 120 GLY A N 1
ATOM 917 C CA . GLY A 1 120 ? -20.234 15.311 9.577 1.00 95.44 120 GLY A CA 1
ATOM 918 C C . GLY A 1 120 ? -18.881 14.638 9.806 1.00 95.44 120 GLY A C 1
ATOM 919 O O . GLY A 1 120 ? -18.294 14.117 8.861 1.00 95.44 120 GLY A O 1
ATOM 920 N N . LEU A 1 121 ? -18.406 14.561 11.056 1.00 95.25 121 LEU A N 1
ATOM 921 C CA . LEU A 1 121 ? -17.197 13.804 11.386 1.00 95.25 121 LEU A CA 1
ATOM 922 C C . LEU A 1 121 ? -17.364 12.296 11.158 1.00 95.25 121 LEU A C 1
ATOM 924 O O . LEU A 1 121 ? -16.500 11.672 10.540 1.00 95.25 121 LEU A O 1
ATOM 928 N N . LEU A 1 122 ? -18.460 11.715 11.654 1.00 97.06 122 LEU A N 1
ATOM 929 C CA . LEU A 1 122 ? -18.757 10.293 11.470 1.00 97.06 122 LEU A CA 1
ATOM 930 C C . LEU A 1 122 ? -18.967 9.952 9.990 1.00 97.06 122 LEU A C 1
ATOM 932 O O . LEU A 1 122 ? -18.436 8.942 9.531 1.00 97.06 122 LEU A O 1
ATOM 936 N N . ASP A 1 123 ? -19.664 10.810 9.243 1.00 96.44 123 ASP A N 1
ATOM 937 C CA . ASP A 1 123 ? -19.879 10.646 7.802 1.00 96.44 123 ASP A CA 1
ATOM 938 C C . ASP A 1 123 ? -18.552 10.702 7.043 1.00 96.44 123 ASP A C 1
ATOM 940 O O . ASP A 1 123 ? -18.236 9.787 6.285 1.00 96.44 123 ASP A O 1
ATOM 944 N N . LYS A 1 124 ? -17.711 11.711 7.320 1.00 96.00 124 LYS A N 1
ATOM 945 C CA . LYS A 1 124 ? -16.406 11.863 6.666 1.00 96.00 124 LYS A CA 1
ATOM 946 C C . LYS A 1 124 ? -15.516 10.644 6.898 1.00 96.00 124 LYS A C 1
ATOM 948 O O . LYS A 1 124 ? -14.924 10.140 5.950 1.00 96.00 124 LYS A O 1
ATOM 953 N N . PHE A 1 125 ? -15.423 10.141 8.131 1.00 96.75 125 PHE A N 1
ATOM 954 C CA . PHE A 1 125 ? -14.669 8.912 8.411 1.00 96.75 125 PHE A CA 1
ATOM 955 C C . PHE A 1 125 ? -15.307 7.670 7.793 1.00 96.75 125 PHE A C 1
ATOM 957 O O . PHE A 1 125 ? -14.582 6.800 7.312 1.00 96.75 125 PHE A O 1
ATOM 964 N N . GLY A 1 126 ? -16.637 7.596 7.752 1.00 97.12 126 GLY A N 1
ATOM 965 C CA . GLY A 1 126 ? -17.355 6.551 7.031 1.00 97.12 126 GLY A CA 1
ATOM 966 C C . GLY A 1 126 ? -16.960 6.493 5.554 1.00 97.12 126 GLY A C 1
ATOM 967 O O . GLY A 1 126 ? -16.624 5.417 5.062 1.00 97.12 126 GLY A O 1
ATOM 968 N N . ASP A 1 127 ? -16.916 7.644 4.882 1.00 97.62 127 ASP A N 1
ATOM 969 C CA . ASP A 1 127 ? -16.495 7.757 3.482 1.00 97.62 127 ASP A CA 1
ATOM 970 C C . ASP A 1 127 ? -15.015 7.387 3.293 1.00 97.62 127 ASP A C 1
ATOM 972 O O . ASP A 1 127 ? -14.659 6.709 2.327 1.00 97.62 127 ASP A O 1
ATOM 976 N N . MET A 1 128 ? -14.141 7.784 4.228 1.00 97.62 128 MET A N 1
ATOM 977 C CA . MET A 1 128 ? -12.719 7.405 4.216 1.00 97.62 128 MET A CA 1
ATOM 978 C C . MET A 1 128 ? -12.538 5.889 4.303 1.00 97.62 128 MET A C 1
ATOM 980 O O . MET A 1 128 ? -11.806 5.307 3.503 1.00 97.62 128 MET A O 1
ATOM 984 N N . PHE A 1 129 ? -13.246 5.228 5.214 1.00 97.19 129 PHE A N 1
ATOM 985 C CA . PHE A 1 129 ? -13.174 3.777 5.368 1.00 97.19 129 PHE A CA 1
ATOM 986 C C . PHE A 1 129 ? -13.816 3.006 4.206 1.00 97.19 129 PHE A C 1
ATOM 988 O O . PHE A 1 129 ? -13.327 1.929 3.855 1.00 97.19 129 PHE A O 1
ATOM 995 N N . ASP A 1 130 ? -14.852 3.552 3.568 1.00 97.50 130 ASP A N 1
ATOM 996 C CA . ASP A 1 130 ? -15.403 2.999 2.326 1.00 97.50 130 ASP A CA 1
ATOM 997 C C . ASP A 1 130 ? -14.407 3.107 1.168 1.00 97.50 130 ASP A C 1
ATOM 999 O O . ASP A 1 130 ? -14.224 2.146 0.419 1.00 97.50 130 ASP A O 1
ATOM 1003 N N . ALA A 1 131 ? -13.729 4.251 1.035 1.00 98.12 131 ALA A N 1
ATOM 1004 C CA . ALA A 1 131 ? -12.689 4.446 0.029 1.00 98.12 131 ALA A CA 1
ATOM 1005 C C . ALA A 1 131 ? -11.521 3.467 0.230 1.00 98.12 131 ALA A C 1
ATOM 1007 O O . ALA A 1 131 ? -11.045 2.871 -0.739 1.00 98.12 131 ALA A O 1
ATOM 1008 N N . VAL A 1 132 ? -11.116 3.239 1.485 1.00 97.88 132 VAL A N 1
ATOM 1009 C CA . VAL A 1 132 ? -10.113 2.224 1.836 1.00 97.88 132 VAL A CA 1
ATOM 1010 C C . VAL A 1 132 ? -10.591 0.820 1.474 1.00 97.88 132 VAL A C 1
ATOM 1012 O O . VAL A 1 132 ? -9.836 0.093 0.840 1.00 97.88 132 VAL A O 1
ATOM 1015 N N . ASN A 1 133 ? -11.828 0.426 1.801 1.00 96.56 133 ASN A N 1
ATOM 1016 C CA . ASN A 1 133 ? -12.324 -0.915 1.462 1.00 96.56 133 ASN A CA 1
ATOM 1017 C C . ASN A 1 133 ? -12.444 -1.135 -0.046 1.00 96.56 133 ASN A C 1
ATOM 1019 O O . ASN A 1 133 ? -12.104 -2.218 -0.520 1.00 96.56 133 ASN A O 1
ATOM 1023 N N . LEU A 1 134 ? -12.862 -0.113 -0.798 1.00 97.56 134 LEU A N 1
ATOM 1024 C CA . LEU A 1 134 ? -12.879 -0.162 -2.257 1.00 97.56 134 LEU A CA 1
ATOM 1025 C C . LEU A 1 134 ? -11.477 -0.428 -2.810 1.00 97.56 134 LEU A C 1
ATOM 1027 O O . LEU A 1 134 ? -11.311 -1.342 -3.611 1.00 97.56 134 LEU A O 1
ATOM 1031 N N . MET A 1 135 ? -10.475 0.334 -2.366 1.00 98.12 135 MET A N 1
ATOM 1032 C CA . MET A 1 135 ? -9.088 0.141 -2.795 1.00 98.12 135 MET A CA 1
ATOM 1033 C C . MET A 1 135 ? -8.521 -1.195 -2.313 1.00 98.12 135 MET A C 1
ATOM 1035 O O . MET A 1 135 ? -7.797 -1.839 -3.056 1.00 98.12 135 MET A O 1
ATOM 1039 N N . ALA A 1 136 ? -8.866 -1.648 -1.110 1.00 96.81 136 ALA A N 1
ATOM 1040 C CA . ALA A 1 136 ? -8.399 -2.910 -0.542 1.00 96.81 136 ALA A CA 1
ATOM 1041 C C . ALA A 1 136 ? -9.118 -4.148 -1.113 1.00 96.81 136 ALA A C 1
ATOM 1043 O O . ALA A 1 136 ? -8.822 -5.262 -0.686 1.00 96.81 136 ALA A O 1
ATOM 1044 N N . GLY A 1 137 ? -10.087 -3.977 -2.021 1.00 96.56 137 GLY A N 1
ATOM 1045 C CA . GLY A 1 137 ? -10.864 -5.085 -2.582 1.00 96.56 137 GLY A CA 1
ATOM 1046 C C . GLY A 1 137 ? -11.783 -5.779 -1.570 1.00 96.56 137 GLY A C 1
ATOM 1047 O O . GLY A 1 137 ? -12.124 -6.948 -1.744 1.00 96.56 137 GLY A O 1
ATOM 1048 N N . ARG A 1 138 ? -12.178 -5.082 -0.497 1.00 94.81 138 ARG A N 1
ATOM 1049 C CA . ARG A 1 138 ? -12.953 -5.626 0.631 1.00 94.81 138 ARG A CA 1
ATOM 1050 C C . ARG A 1 138 ? -14.428 -5.198 0.574 1.00 94.81 138 ARG A C 1
ATOM 1052 O O . ARG A 1 138 ? -14.739 -4.132 0.039 1.00 94.81 138 ARG A O 1
ATOM 1059 N N . PRO A 1 139 ? -15.359 -5.974 1.165 1.00 94.00 139 PRO A N 1
ATOM 1060 C CA . PRO A 1 139 ? -16.763 -5.576 1.268 1.00 94.00 139 PRO A CA 1
ATOM 1061 C C . PRO A 1 139 ? -16.949 -4.236 1.994 1.00 94.00 139 PRO A C 1
ATOM 1063 O O . PRO A 1 139 ? -16.273 -3.958 2.982 1.00 94.00 139 PRO A O 1
ATOM 1066 N N . LEU A 1 140 ? -17.911 -3.417 1.553 1.00 91.94 140 LEU A N 1
ATOM 1067 C CA . LEU A 1 140 ? -18.261 -2.169 2.251 1.00 91.94 140 LEU A CA 1
ATOM 1068 C C . LEU A 1 140 ? -18.930 -2.433 3.607 1.00 91.94 140 LEU A C 1
ATOM 1070 O O . LEU A 1 140 ? -18.768 -1.661 4.549 1.00 91.94 140 LEU A O 1
ATOM 1074 N N . THR A 1 141 ? -19.660 -3.544 3.728 1.00 89.25 141 THR A N 1
ATOM 1075 C CA . THR A 1 141 ? -20.182 -4.002 5.017 1.00 89.25 141 THR A CA 1
ATOM 1076 C C . THR A 1 141 ? -19.031 -4.533 5.863 1.00 89.25 141 THR A C 1
ATOM 1078 O O . THR A 1 141 ? -18.387 -5.516 5.497 1.00 89.25 141 THR A O 1
ATOM 1081 N N . ARG A 1 142 ? -18.775 -3.885 7.002 1.00 84.44 142 ARG A N 1
ATOM 1082 C CA . ARG A 1 142 ? -17.702 -4.253 7.932 1.00 84.44 142 ARG A CA 1
ATOM 1083 C C . ARG A 1 142 ? -18.254 -5.118 9.063 1.00 84.44 142 ARG A C 1
ATOM 1085 O O . ARG A 1 142 ? -19.395 -4.952 9.482 1.00 84.44 142 ARG A O 1
ATOM 1092 N N . PHE A 1 143 ? -17.417 -6.005 9.596 1.00 82.56 143 PHE A N 1
ATOM 1093 C CA . PHE A 1 143 ? -17.743 -6.793 10.792 1.00 82.56 143 PHE A CA 1
ATOM 1094 C C . PHE A 1 143 ? -17.642 -5.969 12.089 1.00 82.56 143 PHE A C 1
ATOM 1096 O O . PHE A 1 143 ? -18.175 -6.373 13.120 1.00 82.56 143 PHE A O 1
ATOM 1103 N N . ARG A 1 144 ? -16.964 -4.813 12.041 1.00 88.88 144 ARG A N 1
ATOM 1104 C CA . ARG A 1 144 ? -16.873 -3.819 13.120 1.00 88.88 144 ARG A CA 1
ATOM 1105 C C . ARG A 1 144 ? -16.553 -2.429 12.561 1.00 88.88 144 ARG A C 1
ATOM 1107 O O . ARG A 1 144 ? -15.977 -2.325 11.477 1.00 88.88 144 ARG A O 1
ATOM 1114 N N . GLY A 1 145 ? -16.858 -1.387 13.330 1.00 91.62 145 GLY A N 1
ATOM 1115 C CA . GLY A 1 145 ? -16.326 -0.046 13.086 1.00 91.62 145 GLY A CA 1
ATOM 1116 C C . GLY A 1 145 ? -14.865 0.063 13.526 1.00 91.62 145 GLY A C 1
ATOM 1117 O O . GLY A 1 145 ? -14.463 -0.586 14.498 1.00 91.62 145 GLY A O 1
ATOM 1118 N N . GLU A 1 146 ? -14.076 0.879 12.830 1.00 94.25 146 GLU A N 1
ATOM 1119 C CA . GLU A 1 146 ? -12.707 1.202 13.242 1.00 94.25 146 GLU A CA 1
ATOM 1120 C C . GLU A 1 146 ? -12.721 2.183 14.414 1.00 94.25 146 GLU A C 1
ATOM 1122 O O . GLU A 1 146 ? -13.595 3.047 14.494 1.00 94.25 146 GLU A O 1
ATOM 1127 N N . TRP A 1 147 ? -11.773 2.046 15.341 1.00 94.06 147 TRP A N 1
ATOM 1128 C CA . TRP A 1 147 ? -11.814 2.768 16.612 1.00 94.06 147 TRP A CA 1
ATOM 1129 C C . TRP A 1 147 ? -10.527 3.547 16.862 1.00 94.06 147 TRP A C 1
ATOM 1131 O O . TRP A 1 147 ? -9.467 2.947 17.016 1.00 94.06 147 TRP A O 1
ATOM 1141 N N . LEU A 1 148 ? -10.640 4.876 16.945 1.00 93.19 148 LEU A N 1
ATOM 1142 C CA . LEU A 1 148 ? -9.568 5.780 17.369 1.00 93.19 148 LEU A CA 1
ATOM 1143 C C . LEU A 1 148 ? -9.771 6.260 18.808 1.00 93.19 148 LEU A C 1
ATOM 1145 O O . LEU A 1 148 ? -10.759 6.936 19.099 1.00 93.19 148 LEU A O 1
ATOM 1149 N N . THR A 1 149 ? -8.803 6.010 19.679 1.00 91.56 149 THR A N 1
ATOM 1150 C CA . THR A 1 149 ? -8.805 6.511 21.056 1.00 91.56 149 THR A CA 1
ATOM 1151 C C . THR A 1 149 ? -7.622 7.446 21.280 1.00 91.56 149 THR A C 1
ATOM 1153 O O . THR A 1 149 ? -6.480 7.059 21.045 1.00 91.56 149 THR A O 1
ATOM 1156 N N . LEU A 1 150 ? -7.886 8.660 21.772 1.00 89.44 150 LEU A N 1
ATOM 1157 C CA . LEU A 1 150 ? -6.845 9.557 22.280 1.00 89.44 150 LEU A CA 1
ATOM 1158 C C . LEU A 1 150 ? -6.778 9.496 23.807 1.00 89.44 150 LEU A C 1
ATOM 1160 O O . LEU A 1 150 ? -7.793 9.599 24.503 1.00 89.44 150 LEU A O 1
ATOM 1164 N N . ASP A 1 151 ? -5.563 9.337 24.318 1.00 87.06 151 ASP A N 1
ATOM 1165 C CA . ASP A 1 151 ? -5.287 9.141 25.737 1.00 87.06 151 ASP A CA 1
ATOM 1166 C C . ASP A 1 151 ? -4.077 9.966 26.203 1.00 87.06 151 ASP A C 1
ATOM 1168 O O . ASP A 1 151 ? -3.290 10.441 25.392 1.00 87.06 151 ASP A O 1
ATOM 1172 N N . ALA A 1 152 ? -3.891 10.100 27.519 1.00 86.69 152 ALA A N 1
ATOM 1173 C CA . ALA A 1 152 ? -2.810 10.881 28.132 1.00 86.69 152 ALA A CA 1
ATOM 1174 C C . ALA A 1 152 ? -1.404 10.400 27.747 1.00 86.69 152 ALA A C 1
ATOM 1176 O O . ALA A 1 152 ? -0.423 11.100 27.989 1.00 86.69 152 ALA A O 1
ATOM 1177 N N . GLN A 1 153 ? -1.304 9.164 27.260 1.00 86.88 153 GLN A N 1
ATOM 1178 C CA . GLN A 1 153 ? -0.059 8.488 26.951 1.00 86.88 153 GLN A CA 1
ATOM 1179 C C . GLN A 1 153 ? -0.330 7.331 25.991 1.00 86.88 153 GLN A C 1
ATOM 1181 O O . GLN A 1 153 ? -1.242 6.534 26.227 1.00 86.88 153 GLN A O 1
ATOM 1186 N N . VAL A 1 154 ? 0.489 7.210 24.945 1.00 87.00 154 VAL A N 1
ATOM 1187 C CA . VAL A 1 154 ? 0.444 6.065 24.028 1.00 87.00 154 VAL A CA 1
ATOM 1188 C C . VAL A 1 154 ? 0.763 4.763 24.775 1.00 87.00 154 VAL A C 1
ATOM 1190 O O . VAL A 1 154 ? 1.604 4.720 25.678 1.00 87.00 154 VAL A O 1
ATOM 1193 N N . THR A 1 155 ? 0.072 3.683 24.415 1.00 87.31 155 THR A N 1
ATOM 1194 C CA . THR A 1 155 ? 0.142 2.399 25.131 1.00 87.31 155 THR A CA 1
ATOM 1195 C C . THR A 1 155 ? 1.503 1.717 25.008 1.00 87.31 155 THR A C 1
ATOM 1197 O O . THR A 1 155 ? 1.983 1.129 25.980 1.00 87.31 155 THR A O 1
ATOM 1200 N N . VAL A 1 156 ? 2.151 1.854 23.851 1.00 86.56 156 VAL A N 1
ATOM 1201 C CA . VAL A 1 156 ? 3.416 1.201 23.493 1.00 86.56 156 VAL A CA 1
ATOM 1202 C C . VAL A 1 156 ? 4.540 2.231 23.473 1.00 86.56 156 VAL A C 1
ATOM 1204 O O . VAL A 1 156 ? 4.421 3.287 22.854 1.00 86.56 156 VAL A O 1
ATOM 1207 N N . ARG A 1 157 ? 5.651 1.953 24.162 1.00 86.25 157 ARG A N 1
ATOM 1208 C CA . ARG A 1 157 ? 6.774 2.899 24.224 1.00 86.25 157 ARG A CA 1
ATOM 1209 C C . ARG A 1 157 ? 7.567 2.876 22.918 1.00 86.25 157 ARG A C 1
ATOM 1211 O O . ARG A 1 157 ? 7.978 1.816 22.466 1.00 86.25 157 ARG A O 1
ATOM 1218 N N . GLY A 1 158 ? 7.903 4.055 22.398 1.00 80.62 158 GLY A N 1
ATOM 1219 C CA . GLY A 1 158 ? 8.802 4.196 21.245 1.00 80.62 158 GLY A CA 1
ATOM 1220 C C . GLY A 1 158 ? 8.107 4.179 19.885 1.00 80.62 158 GLY A C 1
ATOM 1221 O O . GLY A 1 158 ? 8.790 4.304 18.876 1.00 80.62 158 GLY A O 1
ATOM 1222 N N . THR A 1 159 ? 6.778 4.086 19.862 1.00 81.06 159 THR A N 1
ATOM 1223 C CA . THR A 1 159 ? 5.965 4.387 18.680 1.00 81.06 159 THR A CA 1
ATOM 1224 C C . THR A 1 159 ? 5.288 5.752 18.837 1.00 81.06 159 THR A C 1
ATOM 1226 O O . THR A 1 159 ? 5.067 6.213 19.960 1.00 81.06 159 THR A O 1
ATOM 1229 N N . ALA A 1 160 ? 4.969 6.397 17.712 1.00 77.19 160 ALA A N 1
ATOM 1230 C CA . ALA A 1 160 ? 4.083 7.554 17.691 1.00 77.19 160 ALA A CA 1
ATOM 1231 C C . ALA A 1 160 ? 2.631 7.148 18.001 1.00 77.19 160 ALA A C 1
ATOM 1233 O O . ALA A 1 160 ? 1.933 7.870 18.702 1.00 77.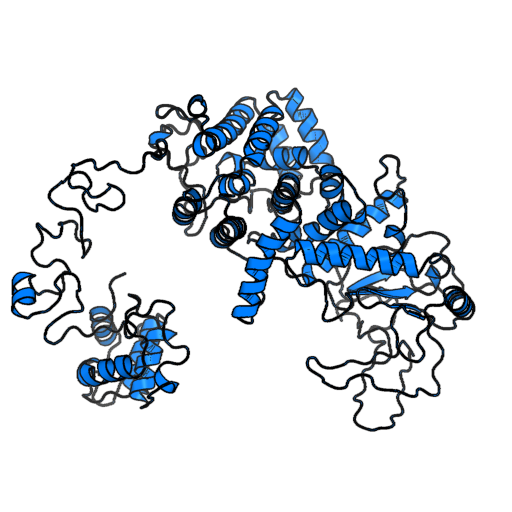19 160 ALA A O 1
ATOM 1234 N N . MET A 1 161 ? 2.183 5.983 17.525 1.00 85.56 161 MET A N 1
ATOM 1235 C CA . MET A 1 161 ? 0.854 5.433 17.789 1.00 85.56 161 MET A CA 1
ATOM 1236 C C . MET A 1 161 ? 0.877 3.911 17.683 1.00 85.56 161 MET A C 1
ATOM 1238 O O . MET A 1 161 ? 1.576 3.325 16.866 1.00 85.56 161 MET A O 1
ATOM 1242 N N . ALA A 1 162 ? 0.112 3.240 18.537 1.00 82.69 162 ALA A N 1
ATOM 1243 C CA . ALA A 1 162 ? 0.060 1.787 18.506 1.00 82.69 162 ALA A CA 1
ATOM 1244 C C . ALA A 1 162 ? -0.928 1.313 17.429 1.00 82.69 162 ALA A C 1
ATOM 1246 O O . ALA A 1 162 ? -2.140 1.483 17.608 1.00 82.69 162 ALA A O 1
ATOM 1247 N N . ALA A 1 163 ? -0.434 0.655 16.374 1.00 85.75 163 ALA A N 1
ATOM 1248 C CA . ALA A 1 163 ? -1.245 -0.130 15.443 1.00 85.75 163 ALA A CA 1
ATOM 1249 C C . ALA A 1 163 ? -1.976 -1.255 16.204 1.00 85.75 163 ALA A C 1
ATOM 1251 O O . ALA A 1 163 ? -1.452 -2.336 16.466 1.00 85.75 163 ALA A O 1
ATOM 1252 N N . SER A 1 164 ? -3.194 -0.960 16.651 1.00 87.56 164 SER A N 1
ATOM 1253 C CA . SER A 1 164 ? -3.972 -1.789 17.572 1.00 87.56 164 SER A CA 1
ATOM 1254 C C . SER A 1 164 ? -5.463 -1.498 17.417 1.00 87.56 164 SER A C 1
ATOM 1256 O O . SER A 1 164 ? -5.848 -0.548 16.734 1.00 87.56 164 SER A O 1
ATOM 1258 N N . TYR A 1 165 ? -6.316 -2.328 18.021 1.00 89.06 165 TYR A N 1
ATOM 1259 C CA . TYR A 1 165 ? -7.760 -2.096 18.065 1.00 89.06 165 TYR A CA 1
ATOM 1260 C C . TYR A 1 165 ? -8.258 -2.026 19.522 1.00 89.06 165 TYR A C 1
ATOM 1262 O O . TYR A 1 165 ? -8.264 -3.058 20.201 1.00 89.06 165 TYR A O 1
ATOM 1270 N N . PRO A 1 166 ? -8.711 -0.854 20.006 1.00 90.94 166 PRO A N 1
ATOM 1271 C CA . PRO A 1 166 ? -8.664 0.452 19.338 1.00 90.94 166 PRO A CA 1
ATOM 1272 C C . PRO A 1 166 ? -7.244 0.908 19.028 1.00 90.94 166 PRO A C 1
ATOM 1274 O O . PRO A 1 166 ? -6.302 0.460 19.672 1.00 90.94 166 PRO A O 1
ATOM 1277 N N . THR A 1 167 ? -7.103 1.808 18.065 1.00 90.38 167 THR A N 1
ATOM 1278 C CA . THR A 1 167 ? -5.828 2.454 17.763 1.00 90.38 167 THR A CA 1
ATOM 1279 C C . THR A 1 167 ? -5.638 3.608 18.739 1.00 90.38 167 THR A C 1
ATOM 1281 O O . THR A 1 167 ? -6.534 4.442 18.894 1.00 90.38 167 THR A O 1
ATOM 1284 N N . TYR A 1 168 ? -4.493 3.638 19.425 1.00 87.62 168 TYR A N 1
ATOM 1285 C CA . TYR A 1 168 ? -4.222 4.596 20.498 1.00 87.62 168 TYR A CA 1
ATOM 1286 C C . TYR A 1 168 ? -3.245 5.673 20.052 1.00 87.62 168 TYR A C 1
ATOM 1288 O O . TYR A 1 168 ? -2.080 5.379 19.778 1.00 87.62 168 TYR A O 1
ATOM 1296 N N . GLY A 1 169 ? -3.729 6.910 20.019 1.00 82.44 169 GLY A N 1
ATOM 1297 C CA . GLY A 1 169 ? -2.909 8.109 19.899 1.00 82.44 169 GLY A CA 1
ATOM 1298 C C . GLY A 1 169 ? -2.727 8.791 21.252 1.00 82.44 169 GLY A C 1
ATOM 1299 O O . GLY A 1 169 ? -3.477 8.528 22.200 1.00 82.44 169 GLY A O 1
ATOM 1300 N N . ASP A 1 170 ? -1.746 9.679 21.347 1.00 76.50 170 ASP A N 1
ATOM 1301 C CA . ASP A 1 170 ? -1.522 10.491 22.532 1.00 76.50 170 ASP A CA 1
ATOM 1302 C C . ASP A 1 170 ? -2.068 11.919 22.382 1.00 76.50 170 ASP A C 1
ATOM 1304 O O . ASP A 1 170 ? -2.076 12.537 21.320 1.00 76.50 170 ASP A O 1
ATOM 1308 N N . GLY A 1 171 ? -2.547 12.452 23.499 1.00 69.69 171 GLY A N 1
ATOM 1309 C CA . GLY A 1 171 ? -2.942 13.841 23.659 1.00 69.69 171 GLY A CA 1
ATOM 1310 C C . GLY A 1 171 ? -2.978 14.169 25.145 1.00 69.69 171 GLY A C 1
ATOM 1311 O O . GLY A 1 171 ? -3.394 13.343 25.955 1.00 69.69 171 GLY A O 1
ATOM 1312 N N . ALA A 1 172 ? -2.522 15.360 25.534 1.00 68.25 172 ALA A N 1
ATOM 1313 C CA . ALA A 1 172 ? -2.485 15.744 26.943 1.00 68.25 172 ALA A CA 1
ATOM 1314 C C . ALA A 1 172 ? -3.890 15.656 27.570 1.00 68.25 172 ALA A C 1
ATOM 1316 O O . ALA A 1 172 ? -4.769 16.450 27.248 1.00 68.25 172 ALA A O 1
ATOM 1317 N N . ILE A 1 173 ? -4.126 14.709 28.485 1.00 73.81 173 ILE A N 1
ATOM 1318 C CA . ILE A 1 173 ? -5.325 14.767 29.330 1.00 73.81 173 ILE A CA 1
ATOM 1319 C C . ILE A 1 173 ? -5.022 15.759 30.446 1.00 73.81 173 ILE A C 1
ATOM 1321 O O . ILE A 1 173 ? -4.499 15.404 31.504 1.00 73.81 173 ILE A O 1
ATOM 1325 N N . ASP A 1 174 ? -5.308 17.023 30.158 1.00 78.12 174 ASP A N 1
ATOM 1326 C CA . ASP A 1 174 ? -5.207 18.112 31.117 1.00 78.12 174 ASP A CA 1
ATOM 1327 C C . ASP A 1 174 ? -6.325 18.033 32.168 1.00 78.12 174 ASP A C 1
ATOM 1329 O O . ASP A 1 174 ? -7.264 17.235 32.078 1.00 78.12 174 ASP A O 1
ATOM 1333 N N . ASP A 1 175 ? -6.260 18.919 33.166 1.00 81.62 175 ASP A N 1
ATOM 1334 C CA . ASP A 1 175 ? -7.403 19.165 34.043 1.00 81.62 175 ASP A CA 1
ATOM 1335 C C . ASP A 1 175 ? -8.657 19.426 33.193 1.00 81.62 175 ASP A C 1
ATOM 1337 O O . ASP A 1 175 ? -8.610 20.151 32.197 1.00 81.62 175 ASP A O 1
ATOM 1341 N N . ARG A 1 176 ? -9.789 18.831 33.580 1.00 82.25 176 ARG A N 1
ATOM 1342 C CA . ARG A 1 176 ? -11.067 18.935 32.864 1.00 82.25 176 ARG A CA 1
ATOM 1343 C C . ARG A 1 176 ? -11.451 20.385 32.564 1.00 82.25 176 ARG A C 1
ATOM 1345 O O . ARG A 1 176 ? -12.069 20.650 31.531 1.00 82.25 176 ARG A O 1
ATOM 1352 N N . GLU A 1 177 ? -11.122 21.318 33.454 1.00 86.44 177 GLU A N 1
ATOM 1353 C CA . GLU A 1 177 ? -11.447 22.737 33.288 1.00 86.44 177 GLU A CA 1
ATOM 1354 C C . GLU A 1 177 ? -10.676 23.392 32.128 1.00 86.44 177 GLU A C 1
ATOM 1356 O O . GLU A 1 177 ? -11.128 24.402 31.588 1.00 86.44 177 GLU A O 1
ATOM 1361 N N . VAL A 1 178 ? -9.565 22.795 31.679 1.00 88.25 178 VAL A N 1
ATOM 1362 C CA . VAL A 1 178 ? -8.858 23.212 30.465 1.00 88.25 178 VAL A CA 1
ATOM 1363 C C . VAL A 1 178 ? -9.697 22.844 29.243 1.00 88.25 178 VAL A C 1
ATOM 1365 O O . VAL A 1 178 ? -10.064 21.688 29.029 1.00 88.25 178 VAL A O 1
ATOM 1368 N N . VAL A 1 179 ? -10.000 23.843 28.423 1.00 88.19 179 VAL A N 1
ATOM 1369 C CA . VAL A 1 179 ? -10.696 23.683 27.145 1.00 88.19 179 VAL A CA 1
ATOM 1370 C C . VAL A 1 179 ? -9.703 23.958 26.031 1.00 88.19 179 VAL A C 1
ATOM 1372 O O . VAL A 1 179 ? -9.020 24.983 26.047 1.00 88.19 179 VAL A O 1
ATOM 1375 N N . TRP A 1 180 ? -9.625 23.059 25.057 1.00 86.81 180 TRP A N 1
ATOM 1376 C CA . TRP A 1 180 ? -8.842 23.299 23.857 1.00 86.81 180 TRP A CA 1
ATOM 1377 C C . TRP A 1 180 ? -9.604 24.241 22.926 1.00 86.81 180 TRP A C 1
ATOM 1379 O O . TRP A 1 180 ? -10.705 23.942 22.471 1.00 86.81 180 TRP A O 1
ATOM 1389 N N . GLU A 1 181 ? -8.996 25.390 22.643 1.00 81.62 181 GLU A N 1
ATOM 1390 C CA . GLU A 1 181 ? -9.539 26.412 21.735 1.00 81.62 181 GLU A CA 1
ATOM 1391 C C . GLU A 1 181 ? -9.110 26.188 20.275 1.00 81.62 181 GLU A C 1
ATOM 1393 O O . GLU A 1 181 ? -9.592 26.857 19.363 1.00 81.62 181 GLU A O 1
ATOM 1398 N N . ARG A 1 182 ? -8.151 25.284 20.045 1.00 76.12 182 ARG A N 1
ATOM 1399 C CA . ARG A 1 182 ? -7.629 24.922 18.725 1.00 76.12 182 ARG A CA 1
ATOM 1400 C C . ARG A 1 182 ? -7.289 23.447 18.684 1.00 76.12 182 ARG A C 1
ATOM 1402 O O . ARG A 1 182 ? -6.953 22.856 19.708 1.00 76.12 182 ARG A O 1
ATOM 1409 N N . ASP A 1 183 ? -7.307 22.902 17.476 1.00 74.00 183 ASP A N 1
ATOM 1410 C CA . ASP A 1 183 ? -6.771 21.577 17.229 1.00 74.00 183 ASP A CA 1
ATOM 1411 C C . ASP A 1 183 ? -5.241 21.576 17.316 1.00 74.00 183 ASP A C 1
ATOM 1413 O O . ASP A 1 183 ? -4.560 22.056 16.411 1.00 74.00 183 ASP A O 1
ATOM 1417 N N . GLY A 1 184 ? -4.703 21.082 18.425 1.00 70.62 184 GLY A N 1
ATOM 1418 C CA . GLY A 1 184 ? -3.269 20.837 18.592 1.00 70.62 184 GLY A CA 1
ATOM 1419 C C . GLY A 1 184 ? -2.953 19.394 18.963 1.00 70.62 184 GLY A C 1
ATOM 1420 O O . GLY A 1 184 ? -1.790 19.080 19.201 1.00 70.62 184 GLY A O 1
ATOM 1421 N N . ALA A 1 185 ? -3.974 18.538 19.053 1.00 76.69 185 ALA A N 1
ATOM 1422 C CA . ALA A 1 185 ? -3.777 17.144 19.394 1.00 76.69 185 ALA A CA 1
ATOM 1423 C C . ALA A 1 185 ? -3.291 16.400 18.155 1.00 76.69 185 ALA A C 1
ATOM 1425 O O . ALA A 1 185 ? -3.855 16.509 17.065 1.00 76.69 185 ALA A O 1
ATOM 1426 N N . TRP A 1 186 ? -2.220 15.643 18.330 1.00 80.56 186 TRP A N 1
ATOM 1427 C CA . TRP A 1 186 ? -1.747 14.761 17.285 1.00 80.56 186 TRP A CA 1
ATOM 1428 C C . TRP A 1 186 ? -2.789 13.636 17.089 1.00 80.56 186 TRP A C 1
ATOM 1430 O O . TRP A 1 186 ? -3.433 13.191 18.035 1.00 80.56 186 TRP A O 1
ATOM 1440 N N . PHE A 1 187 ? -3.032 13.243 15.840 1.00 85.00 187 PHE A N 1
ATOM 1441 C CA . PHE A 1 187 ? -4.055 12.287 15.394 1.00 85.00 187 PHE A CA 1
ATOM 1442 C C . PHE A 1 187 ? -5.509 12.698 15.648 1.00 85.00 187 PHE A C 1
ATOM 1444 O O . PHE A 1 187 ? -6.410 11.863 15.563 1.00 85.00 187 PHE A O 1
ATOM 1451 N N . ALA A 1 188 ? -5.771 13.974 15.927 1.00 84.00 188 ALA A N 1
ATOM 1452 C CA . ALA A 1 188 ? -7.126 14.469 16.103 1.00 84.00 188 ALA A CA 1
ATOM 1453 C C . ALA A 1 188 ? -8.015 14.160 14.882 1.00 84.00 188 ALA A C 1
ATOM 1455 O O . ALA A 1 188 ? -7.676 14.530 13.757 1.00 84.00 188 ALA A O 1
ATOM 1456 N N . PRO A 1 189 ? -9.193 13.533 15.063 1.00 88.12 189 PRO A N 1
ATOM 1457 C CA . PRO A 1 189 ? -10.068 13.213 13.937 1.00 88.12 189 PRO A CA 1
ATOM 1458 C C . PRO A 1 189 ? -10.722 14.464 13.328 1.00 88.12 189 PRO A C 1
ATOM 1460 O O . PRO A 1 189 ? -11.061 14.492 12.151 1.00 88.12 189 PRO A O 1
ATOM 1463 N N . TYR A 1 190 ? -10.890 15.540 14.089 1.00 85.69 190 TYR A N 1
ATOM 1464 C CA . TYR A 1 190 ? -11.591 16.734 13.612 1.00 85.69 190 TYR A CA 1
ATOM 1465 C C . TYR A 1 190 ? -10.752 17.598 12.648 1.00 85.69 190 TYR A C 1
ATOM 1467 O O . TYR A 1 190 ? -11.322 18.433 11.942 1.00 85.69 190 TYR A O 1
ATOM 1475 N N . GLN A 1 191 ? -9.445 17.335 12.496 1.00 81.62 191 GLN A N 1
ATOM 1476 C CA . GLN A 1 191 ? -8.619 17.970 11.459 1.00 81.62 191 GLN A CA 1
ATOM 1477 C C . GLN A 1 191 ? -9.128 17.700 10.030 1.00 81.62 191 GLN A C 1
ATOM 1479 O O . GLN A 1 191 ? -8.944 18.522 9.134 1.00 81.62 191 GLN A O 1
ATOM 1484 N N . TYR A 1 192 ? -9.810 16.569 9.820 1.00 87.06 192 TYR A N 1
ATOM 1485 C CA . TYR A 1 192 ? -10.315 16.119 8.517 1.00 87.06 192 TYR A CA 1
ATOM 1486 C C . TYR A 1 192 ? -11.581 16.850 8.047 1.00 87.06 192 TYR A C 1
ATOM 1488 O O . TYR A 1 192 ? -12.012 16.665 6.907 1.00 87.06 192 TYR A O 1
ATOM 1496 N N . LEU A 1 193 ? -12.173 17.691 8.900 1.00 86.88 193 LEU A N 1
ATOM 1497 C CA . LEU A 1 193 ? -13.307 18.549 8.542 1.00 86.88 193 LEU A CA 1
ATOM 1498 C C . LEU A 1 193 ? -12.877 19.911 7.990 1.00 86.88 193 LEU A C 1
ATOM 1500 O O . LEU A 1 193 ? -13.721 20.716 7.594 1.00 86.88 193 LEU A O 1
ATOM 1504 N N . LEU A 1 194 ? -11.576 20.201 7.983 1.00 80.94 194 LEU A N 1
ATOM 1505 C CA . LEU A 1 194 ? -11.079 21.530 7.663 1.00 80.94 194 LEU A CA 1
ATOM 1506 C C . LEU A 1 194 ? -10.980 21.702 6.137 1.00 80.94 194 LEU A C 1
ATOM 1508 O O . LEU A 1 194 ? -10.314 20.908 5.471 1.00 80.94 194 LEU A O 1
ATOM 1512 N N . PRO A 1 195 ? -11.647 22.719 5.556 1.00 76.25 195 PRO A N 1
ATOM 1513 C CA . PRO A 1 195 ? -11.797 22.847 4.103 1.00 76.25 195 PRO A CA 1
ATOM 1514 C C . PRO A 1 195 ? -10.490 23.210 3.379 1.00 76.25 195 PRO A C 1
ATOM 1516 O O . PRO A 1 195 ? -10.408 23.095 2.161 1.00 76.25 195 PRO A O 1
ATOM 1519 N N . ASP A 1 196 ? -9.471 23.657 4.113 1.00 78.44 196 ASP A N 1
ATOM 1520 C CA . ASP A 1 196 ? -8.164 24.106 3.628 1.00 78.44 196 ASP A CA 1
ATOM 1521 C C . ASP A 1 196 ? -7.056 23.048 3.793 1.00 78.44 196 ASP A C 1
ATOM 1523 O O . ASP A 1 196 ? -5.875 23.384 3.734 1.00 78.44 196 ASP A O 1
ATOM 1527 N N . PHE A 1 197 ? -7.408 21.772 3.996 1.00 82.00 197 PHE A N 1
ATOM 1528 C CA . PHE A 1 197 ? -6.462 20.697 4.341 1.00 82.00 197 PHE A CA 1
ATOM 1529 C C . PHE A 1 197 ? -5.232 20.603 3.405 1.00 82.00 197 PHE A C 1
ATOM 1531 O O . PHE A 1 197 ? -4.114 20.361 3.867 1.00 82.00 197 PHE A O 1
ATOM 1538 N N . PHE A 1 198 ? -5.409 20.868 2.102 1.00 85.88 198 PHE A N 1
ATOM 1539 C CA . PHE A 1 198 ? -4.333 20.868 1.095 1.00 85.88 198 PHE A CA 1
ATOM 1540 C C . PHE A 1 198 ? -3.915 22.249 0.584 1.00 85.88 198 PHE A C 1
ATOM 1542 O O . PHE A 1 198 ? -3.178 22.331 -0.398 1.00 85.88 198 PHE A O 1
ATOM 1549 N N . ALA A 1 199 ? -4.356 23.340 1.211 1.00 81.19 199 ALA A N 1
ATOM 1550 C CA . ALA A 1 199 ? -3.949 24.666 0.766 1.00 81.19 199 ALA A CA 1
ATOM 1551 C C . ALA A 1 199 ? -2.411 24.818 0.824 1.00 81.19 199 ALA A C 1
ATOM 1553 O O . ALA A 1 199 ? -1.727 24.288 1.704 1.00 81.19 199 ALA A O 1
ATOM 1554 N N . SER A 1 200 ? -1.837 25.507 -0.162 1.00 72.81 200 SER A N 1
ATOM 1555 C CA . SER A 1 200 ? -0.381 25.656 -0.287 1.00 72.81 200 SER A CA 1
ATOM 1556 C C . SER A 1 200 ? 0.206 26.695 0.675 1.00 72.81 200 SER A C 1
ATOM 1558 O O . SER A 1 200 ? 1.394 26.646 0.981 1.00 72.81 200 SER A O 1
ATOM 1560 N N . ASP A 1 201 ? -0.613 27.636 1.148 1.00 73.81 201 ASP A N 1
ATOM 1561 C CA . ASP A 1 201 ? -0.269 28.757 2.035 1.00 73.81 201 ASP A CA 1
ATOM 1562 C C . ASP A 1 201 ? -0.610 28.485 3.508 1.00 73.81 201 ASP A C 1
ATOM 1564 O O . ASP A 1 201 ? -0.799 29.399 4.311 1.00 73.81 201 ASP A O 1
ATOM 1568 N N . VAL A 1 202 ? -0.660 27.208 3.877 1.00 75.38 202 VAL A N 1
ATOM 1569 C CA . VAL A 1 202 ? -0.991 26.779 5.230 1.00 75.38 202 VAL A CA 1
ATOM 1570 C C . VAL A 1 202 ? 0.116 27.109 6.229 1.00 75.38 202 VAL A C 1
ATOM 1572 O O . VAL A 1 202 ? 1.312 26.965 5.947 1.00 75.38 202 VAL A O 1
ATOM 1575 N N . ASP A 1 203 ? -0.287 27.548 7.420 1.00 80.12 203 ASP A N 1
ATOM 1576 C CA . ASP A 1 203 ? 0.637 27.866 8.502 1.00 80.12 203 ASP A CA 1
ATOM 1577 C C . ASP A 1 203 ? 1.360 26.615 9.043 1.00 80.12 203 ASP A C 1
ATOM 1579 O O . ASP A 1 203 ? 1.149 25.478 8.612 1.00 80.12 203 ASP A O 1
ATOM 1583 N N . GLU A 1 204 ? 2.288 26.826 9.975 1.00 80.44 204 GLU A N 1
ATOM 1584 C CA . GLU A 1 204 ? 3.054 25.733 10.579 1.00 80.44 204 GLU A CA 1
ATOM 1585 C C . GLU A 1 204 ? 2.169 24.722 11.318 1.00 80.44 204 GLU A C 1
ATOM 1587 O O . GLU A 1 204 ? 2.398 23.518 11.206 1.00 80.44 204 GLU A O 1
ATOM 1592 N N . SER A 1 205 ? 1.120 25.199 11.992 1.00 76.44 205 SER A N 1
ATOM 1593 C CA . SER A 1 205 ? 0.175 24.356 12.729 1.00 76.44 205 SER A CA 1
ATOM 1594 C C . SER A 1 205 ? -0.554 23.395 11.795 1.00 76.44 205 SER A C 1
ATOM 1596 O O . SER A 1 205 ? -0.698 22.210 12.089 1.00 76.44 205 SER A O 1
ATOM 1598 N N . ARG A 1 206 ? -0.986 23.884 10.635 1.00 77.94 206 ARG A N 1
ATOM 1599 C CA . ARG A 1 206 ? -1.688 23.074 9.644 1.00 77.94 206 ARG A CA 1
ATOM 1600 C C . ARG A 1 206 ? -0.764 22.078 8.948 1.00 77.94 206 ARG A C 1
ATOM 1602 O O . ARG A 1 206 ? -1.173 20.946 8.698 1.00 77.94 206 ARG A O 1
ATOM 1609 N N . ARG A 1 207 ? 0.495 22.446 8.673 1.00 80.75 207 ARG A N 1
ATOM 1610 C CA . ARG A 1 207 ? 1.495 21.482 8.168 1.00 80.75 207 ARG A CA 1
ATOM 1611 C C . ARG A 1 207 ? 1.722 20.343 9.160 1.00 80.75 207 ARG A C 1
ATOM 1613 O O . ARG A 1 207 ? 1.785 19.189 8.750 1.00 80.75 207 ARG A O 1
ATOM 1620 N N . TYR A 1 208 ? 1.812 20.671 10.445 1.00 82.25 208 TYR A N 1
ATOM 1621 C CA . TYR A 1 208 ? 1.973 19.704 11.528 1.00 82.25 208 TYR A CA 1
ATOM 1622 C C . TYR A 1 208 ? 0.787 18.726 11.601 1.00 82.25 208 TYR A C 1
ATOM 1624 O O . TYR A 1 208 ? 0.993 17.516 11.632 1.00 82.25 208 TYR A O 1
ATOM 1632 N N . GLN A 1 209 ? -0.445 19.230 11.504 1.00 81.44 209 GLN A N 1
ATOM 1633 C CA . GLN A 1 209 ? -1.660 18.407 11.433 1.00 81.44 209 GLN A CA 1
ATOM 1634 C C . GLN A 1 209 ? -1.694 17.502 10.201 1.00 81.44 209 GLN A C 1
ATOM 1636 O O . GLN A 1 209 ? -1.942 16.309 10.317 1.00 81.44 209 GLN A O 1
ATOM 1641 N N . ARG A 1 210 ? -1.371 18.023 9.012 1.00 85.31 210 ARG A N 1
ATOM 1642 C CA . ARG A 1 210 ? -1.313 17.193 7.799 1.00 85.31 210 ARG A CA 1
ATOM 1643 C C . ARG A 1 210 ? -0.300 16.055 7.936 1.00 85.31 210 ARG A C 1
ATOM 1645 O O . ARG A 1 210 ? -0.593 14.934 7.528 1.00 85.31 210 ARG A O 1
ATOM 1652 N N . ASN A 1 211 ? 0.857 16.334 8.541 1.00 86.31 211 ASN A N 1
ATOM 1653 C CA . ASN A 1 211 ? 1.848 15.302 8.828 1.00 86.31 211 ASN A CA 1
ATOM 1654 C C . ASN A 1 211 ? 1.295 14.256 9.802 1.00 86.31 211 ASN A C 1
ATOM 1656 O O . ASN A 1 211 ? 1.410 13.060 9.562 1.00 86.31 211 ASN A O 1
ATOM 1660 N N . SER A 1 212 ? 0.625 14.704 10.859 1.00 87.88 212 SER A N 1
ATOM 1661 C CA . SER A 1 212 ? -0.064 13.813 11.788 1.00 87.88 212 SER A CA 1
ATOM 1662 C C . SER A 1 212 ? -1.145 12.963 11.102 1.00 87.88 212 SER A C 1
ATOM 1664 O O . SER A 1 212 ? -1.297 11.782 11.406 1.00 87.88 212 SER A O 1
ATOM 1666 N N . GLY A 1 213 ? -1.862 13.535 10.132 1.00 90.19 213 GLY A N 1
ATOM 1667 C CA . GLY A 1 213 ? -2.929 12.867 9.399 1.00 90.19 213 GLY A CA 1
ATOM 1668 C C . GLY A 1 213 ? -2.453 11.662 8.594 1.00 90.19 213 GLY A C 1
ATOM 1669 O O . GLY A 1 213 ? -3.004 10.575 8.747 1.00 90.19 213 GLY A O 1
ATOM 1670 N N . PHE A 1 214 ? -1.399 11.798 7.783 1.00 91.62 214 PHE A N 1
ATOM 1671 C CA . PHE A 1 214 ? -0.908 10.632 7.037 1.00 91.62 214 PHE A CA 1
ATOM 1672 C C . PHE A 1 214 ? -0.285 9.576 7.962 1.00 91.62 214 PHE A C 1
ATOM 1674 O O . PHE A 1 214 ? -0.392 8.391 7.664 1.00 91.62 214 PHE A O 1
ATOM 1681 N N . ILE A 1 215 ? 0.308 9.975 9.096 1.00 91.81 215 ILE A N 1
ATOM 1682 C CA . ILE A 1 215 ? 0.868 9.032 10.080 1.00 91.81 215 ILE A CA 1
ATOM 1683 C C . ILE A 1 215 ? -0.251 8.228 10.755 1.00 91.81 215 ILE A C 1
ATOM 1685 O O . ILE A 1 215 ? -0.106 7.025 10.935 1.00 91.81 215 ILE A O 1
ATOM 1689 N N . LEU A 1 216 ? -1.404 8.840 11.046 1.00 91.81 216 LEU A N 1
ATOM 1690 C CA . LEU A 1 216 ? -2.580 8.093 11.512 1.00 91.81 216 LEU A CA 1
ATOM 1691 C C . LEU A 1 216 ? -2.962 6.984 10.519 1.00 91.81 216 LEU A C 1
ATOM 1693 O O . LEU A 1 216 ? -3.203 5.842 10.907 1.00 91.81 216 LEU A O 1
ATOM 1697 N N . TRP A 1 217 ? -3.005 7.315 9.228 1.00 94.50 217 TRP A N 1
ATOM 1698 C CA . TRP A 1 217 ? -3.350 6.352 8.182 1.00 94.50 217 TRP A CA 1
ATOM 1699 C C . TRP A 1 217 ? -2.254 5.319 7.919 1.00 94.50 217 TRP A C 1
ATOM 1701 O O . TRP A 1 217 ? -2.589 4.194 7.561 1.00 94.50 217 TRP A O 1
ATOM 1711 N N . HIS A 1 218 ? -0.985 5.659 8.150 1.00 93.94 218 HIS A N 1
ATOM 1712 C CA . HIS A 1 218 ? 0.123 4.706 8.163 1.00 93.94 218 HIS A CA 1
ATOM 1713 C C . HIS A 1 218 ? -0.114 3.619 9.223 1.00 93.94 218 HIS A C 1
ATOM 1715 O O . HIS A 1 218 ? -0.169 2.436 8.893 1.00 93.94 218 HIS A O 1
ATOM 1721 N N . GLU A 1 219 ? -0.358 4.009 10.477 1.00 91.12 219 GLU A N 1
ATOM 1722 C CA . GLU A 1 219 ? -0.584 3.054 11.574 1.00 91.12 219 GLU A CA 1
ATOM 1723 C C . GLU A 1 219 ? -1.860 2.227 11.372 1.00 91.12 219 GLU A C 1
ATOM 1725 O O . GLU A 1 219 ? -1.896 1.027 11.652 1.00 91.12 219 GLU A O 1
ATOM 1730 N N . TRP A 1 220 ? -2.917 2.836 10.824 1.00 91.75 220 TRP A N 1
ATOM 1731 C CA . TRP A 1 220 ? -4.115 2.087 10.441 1.00 91.75 220 TRP A CA 1
ATOM 1732 C C . TRP A 1 220 ? -3.894 1.152 9.260 1.00 91.75 220 TRP A C 1
ATOM 1734 O O . TRP A 1 220 ? -4.559 0.114 9.185 1.00 91.75 220 TRP A O 1
ATOM 1744 N N . GLY A 1 221 ? -2.985 1.488 8.347 1.00 92.94 221 GLY A N 1
ATOM 1745 C CA . GLY A 1 221 ? -2.642 0.646 7.209 1.00 92.94 221 GLY A CA 1
ATOM 1746 C C . GLY A 1 221 ? -2.162 -0.729 7.653 1.00 92.94 221 GLY A C 1
ATOM 1747 O O . GLY A 1 221 ? -2.605 -1.730 7.087 1.00 92.94 221 GLY A O 1
ATOM 1748 N N . HIS A 1 222 ? -1.384 -0.791 8.740 1.00 91.50 222 HIS A N 1
ATOM 1749 C CA . HIS A 1 222 ? -0.927 -2.052 9.336 1.00 91.50 222 HIS A CA 1
ATOM 1750 C C . HIS A 1 222 ? -2.082 -2.972 9.759 1.00 91.50 222 HIS A C 1
ATOM 1752 O O . HIS A 1 222 ? -1.944 -4.192 9.728 1.00 91.50 222 HIS A O 1
ATOM 1758 N N . LEU A 1 223 ? -3.253 -2.417 10.097 1.00 90.50 223 LEU A N 1
ATOM 1759 C CA . LEU A 1 223 ? -4.450 -3.189 10.466 1.00 90.50 223 LEU A CA 1
ATOM 1760 C C . LEU A 1 223 ? -5.289 -3.636 9.263 1.00 90.50 223 LEU A C 1
ATOM 1762 O O . LEU A 1 223 ? -6.154 -4.505 9.403 1.00 90.50 223 LEU A O 1
ATOM 1766 N N . HIS A 1 224 ? -5.057 -3.046 8.091 1.00 90.38 224 HIS A N 1
ATOM 1767 C CA . HIS A 1 224 ? -5.812 -3.347 6.877 1.00 90.38 224 HIS A CA 1
ATOM 1768 C C . HIS A 1 224 ? -5.196 -4.478 6.056 1.00 90.38 224 HIS A C 1
ATOM 1770 O O . HIS A 1 224 ? -5.875 -4.963 5.153 1.00 90.38 224 HIS A O 1
ATOM 1776 N N . ASN A 1 225 ? -3.988 -4.952 6.398 1.00 87.69 225 ASN A N 1
ATOM 1777 C CA . ASN A 1 225 ? -3.378 -6.158 5.826 1.00 87.69 225 ASN A CA 1
ATOM 1778 C C . ASN A 1 225 ? -3.462 -6.169 4.290 1.00 87.69 225 ASN A C 1
ATOM 1780 O O . ASN A 1 225 ? -4.055 -7.076 3.702 1.00 87.69 225 ASN A O 1
ATOM 1784 N N . LEU A 1 226 ? -2.965 -5.104 3.656 1.00 94.81 226 LEU A N 1
ATOM 1785 C CA . LEU A 1 226 ? -2.909 -5.022 2.198 1.00 94.81 226 LEU A CA 1
ATOM 1786 C C . LEU A 1 226 ? -1.899 -6.042 1.652 1.00 94.81 226 LEU A C 1
ATOM 1788 O O . LEU A 1 226 ? -0.867 -6.255 2.297 1.00 94.81 226 LEU A O 1
ATOM 1792 N N . PRO A 1 227 ? -2.148 -6.636 0.472 1.00 95.75 227 PRO A N 1
ATOM 1793 C CA . PRO A 1 227 ? -1.150 -7.455 -0.201 1.00 95.75 227 PRO A CA 1
ATOM 1794 C C . PRO A 1 227 ? 0.056 -6.579 -0.558 1.00 95.75 227 PRO A C 1
ATOM 1796 O O . PRO A 1 227 ? -0.079 -5.513 -1.157 1.00 95.75 227 PRO A O 1
ATOM 1799 N N . THR A 1 228 ? 1.232 -7.003 -0.121 1.00 95.69 228 THR A N 1
ATOM 1800 C CA . THR A 1 228 ? 2.446 -6.200 -0.058 1.00 95.69 228 THR A CA 1
ATOM 1801 C C . THR A 1 228 ? 3.647 -7.081 -0.361 1.00 95.69 228 THR A C 1
ATOM 1803 O O . THR A 1 228 ? 3.781 -8.187 0.173 1.00 95.69 228 THR A O 1
ATOM 1806 N N . LEU A 1 229 ? 4.533 -6.557 -1.201 1.00 94.88 229 LEU A N 1
ATOM 1807 C CA . LEU A 1 229 ? 5.773 -7.213 -1.590 1.00 94.88 229 LEU A CA 1
ATOM 1808 C C . LEU A 1 229 ? 6.748 -7.360 -0.407 1.00 94.88 229 LEU A C 1
ATOM 1810 O O . LEU A 1 229 ? 6.513 -6.866 0.701 1.00 94.88 229 LEU A O 1
ATOM 1814 N N . GLY A 1 230 ? 7.864 -8.049 -0.653 1.00 90.69 230 GLY A N 1
ATOM 1815 C CA . GLY A 1 230 ? 9.005 -8.133 0.262 1.00 90.69 230 GLY A CA 1
ATOM 1816 C C . GLY A 1 230 ? 9.725 -6.793 0.501 1.00 90.69 230 GLY A C 1
ATOM 1817 O O . GLY A 1 230 ? 9.137 -5.718 0.453 1.00 90.69 230 GLY A O 1
ATOM 1818 N N . CYS A 1 231 ? 11.026 -6.838 0.807 1.00 90.88 231 CYS A N 1
ATOM 1819 C CA . CYS A 1 231 ? 11.876 -5.639 0.934 1.00 90.88 231 CYS A CA 1
ATOM 1820 C C . CYS A 1 231 ? 11.431 -4.599 1.983 1.00 90.88 231 CYS A C 1
ATOM 1822 O O . CYS A 1 231 ? 11.789 -3.429 1.891 1.00 90.88 231 CYS A O 1
ATOM 1824 N N . GLN A 1 232 ? 10.702 -5.026 3.023 1.00 91.50 232 GLN A N 1
ATOM 1825 C CA . GLN A 1 232 ? 10.117 -4.154 4.060 1.00 91.50 232 GLN A CA 1
ATOM 1826 C C . GLN A 1 232 ? 9.105 -3.130 3.523 1.00 91.50 232 GLN A C 1
ATOM 1828 O O . GLN A 1 232 ? 8.863 -2.095 4.143 1.00 91.50 232 GLN A O 1
ATOM 1833 N N . GLU A 1 233 ? 8.450 -3.430 2.405 1.00 94.31 233 GLU A N 1
ATOM 1834 C CA . GLU A 1 233 ? 7.387 -2.574 1.881 1.00 94.31 233 GLU A CA 1
ATOM 1835 C C . GLU A 1 233 ? 6.132 -2.526 2.753 1.00 94.31 233 GLU A C 1
ATOM 1837 O O . GLU A 1 233 ? 5.278 -1.666 2.541 1.00 94.31 233 GLU A O 1
ATOM 1842 N N . ALA A 1 234 ? 6.036 -3.388 3.769 1.00 93.56 234 ALA A N 1
ATOM 1843 C CA . ALA A 1 234 ? 5.023 -3.290 4.815 1.00 93.56 234 ALA A CA 1
ATOM 1844 C C . ALA A 1 234 ? 4.989 -1.892 5.467 1.00 93.56 234 ALA A C 1
ATOM 1846 O O . ALA A 1 234 ? 3.918 -1.417 5.810 1.00 93.56 234 ALA A O 1
ATOM 1847 N N . GLU A 1 235 ? 6.117 -1.177 5.543 1.00 92.75 235 GLU A N 1
ATOM 1848 C CA . GLU A 1 235 ? 6.178 0.200 6.074 1.00 92.75 235 GLU A CA 1
ATOM 1849 C C . GLU A 1 235 ? 5.892 1.285 5.019 1.00 92.75 235 GLU A C 1
ATOM 1851 O O . GLU A 1 235 ? 5.932 2.485 5.296 1.00 92.75 235 GLU A O 1
ATOM 1856 N N . SER A 1 236 ? 5.620 0.884 3.780 1.00 94.38 236 SER A N 1
ATOM 1857 C CA . SER A 1 236 ? 5.416 1.791 2.651 1.00 94.38 236 SER A CA 1
ATOM 1858 C C . SER A 1 236 ? 4.016 1.684 2.088 1.00 94.38 236 SER A C 1
ATOM 1860 O O . SER A 1 236 ? 3.341 2.702 1.950 1.00 94.38 236 SER A O 1
ATOM 1862 N N . ASN A 1 237 ? 3.551 0.464 1.827 1.00 94.50 237 ASN A N 1
ATOM 1863 C CA . ASN A 1 237 ? 2.243 0.203 1.239 1.00 94.50 237 ASN A CA 1
ATOM 1864 C C . ASN A 1 237 ? 1.092 0.717 2.122 1.00 94.50 237 ASN A C 1
ATOM 1866 O O . ASN A 1 237 ? 0.037 1.102 1.627 1.00 94.50 237 ASN A O 1
ATOM 1870 N N . VAL A 1 238 ? 1.316 0.828 3.433 1.00 95.88 238 VAL A N 1
ATOM 1871 C CA . VAL A 1 238 ? 0.366 1.419 4.388 1.00 95.88 238 VAL A CA 1
ATOM 1872 C C . VAL A 1 238 ? 0.013 2.883 4.094 1.00 95.88 238 VAL A C 1
ATOM 1874 O O . VAL A 1 238 ? -1.096 3.319 4.399 1.00 95.88 238 VAL A O 1
ATOM 1877 N N . HIS A 1 239 ? 0.883 3.636 3.413 1.00 97.06 239 HIS A N 1
ATOM 1878 C CA . HIS A 1 239 ? 0.594 5.011 2.985 1.00 97.06 239 HIS A CA 1
ATOM 1879 C C . HIS A 1 239 ? -0.461 5.086 1.869 1.00 97.06 239 HIS A C 1
ATOM 1881 O O . HIS A 1 239 ? -1.050 6.146 1.636 1.00 97.06 239 HIS A O 1
ATOM 1887 N N . LEU A 1 240 ? -0.766 3.964 1.206 1.00 97.69 240 LEU A N 1
ATOM 1888 C CA . LEU A 1 240 ? -1.791 3.898 0.167 1.00 97.69 240 LEU A CA 1
ATOM 1889 C C . LEU A 1 240 ? -3.183 4.268 0.701 1.00 97.69 240 LEU A C 1
ATOM 1891 O O . LEU A 1 240 ? -3.992 4.823 -0.044 1.00 97.69 240 LEU A O 1
ATOM 1895 N N . LEU A 1 241 ? -3.449 4.029 1.993 1.00 97.81 241 LEU A N 1
ATOM 1896 C CA . LEU A 1 241 ? -4.693 4.442 2.651 1.00 97.81 241 LEU A CA 1
ATOM 1897 C C . LEU A 1 241 ? -4.864 5.961 2.583 1.00 97.81 241 LEU A C 1
ATOM 1899 O O . LEU A 1 241 ? -5.909 6.445 2.150 1.00 97.81 241 LEU A O 1
ATOM 1903 N N . ALA A 1 242 ? -3.825 6.713 2.952 1.00 97.56 242 ALA A N 1
ATOM 1904 C CA . ALA A 1 242 ? -3.854 8.167 2.873 1.00 97.56 242 ALA A CA 1
ATOM 1905 C C . ALA A 1 242 ? -4.054 8.631 1.420 1.00 97.56 242 ALA A C 1
ATOM 1907 O O . ALA A 1 242 ? -4.898 9.486 1.166 1.00 97.56 242 ALA A O 1
ATOM 1908 N N . ALA A 1 243 ? -3.357 8.020 0.455 1.00 98.19 243 ALA A N 1
ATOM 1909 C CA . ALA A 1 243 ? -3.484 8.376 -0.959 1.00 98.19 243 ALA A CA 1
ATOM 1910 C C . ALA A 1 243 ? -4.920 8.194 -1.494 1.00 98.19 243 ALA A C 1
ATOM 1912 O O . ALA A 1 243 ? -5.473 9.122 -2.094 1.00 98.19 243 ALA A O 1
ATOM 1913 N N . VAL A 1 244 ? -5.563 7.043 -1.244 1.00 98.56 244 VAL A N 1
ATOM 1914 C CA . VAL A 1 244 ? -6.948 6.821 -1.699 1.00 98.56 244 VAL A CA 1
ATOM 1915 C C . VAL A 1 244 ? -7.926 7.758 -1.001 1.00 98.56 244 VAL A C 1
ATOM 1917 O O . VAL A 1 244 ? -8.816 8.304 -1.651 1.00 98.56 244 VAL A O 1
ATOM 1920 N N . ILE A 1 245 ? -7.748 8.005 0.296 1.00 98.00 245 ILE A N 1
ATOM 1921 C CA . ILE A 1 245 ? -8.598 8.914 1.069 1.00 98.00 245 ILE A CA 1
ATOM 1922 C C . ILE A 1 245 ? -8.503 10.335 0.520 1.00 98.00 245 ILE A C 1
ATOM 1924 O O . ILE A 1 245 ? -9.521 10.976 0.247 1.00 98.00 245 ILE A O 1
ATOM 1928 N N . TYR A 1 246 ? -7.285 10.823 0.313 1.00 97.00 246 TYR A N 1
ATOM 1929 C CA . TYR A 1 246 ? -7.049 12.173 -0.176 1.00 97.00 246 TYR A CA 1
ATOM 1930 C C . TYR A 1 246 ? -7.597 12.368 -1.588 1.00 97.00 246 TYR A C 1
ATOM 1932 O O . TYR A 1 246 ? -8.227 13.388 -1.861 1.00 97.00 246 TYR A O 1
ATOM 1940 N N . ASN A 1 247 ? -7.469 11.370 -2.461 1.00 97.75 247 ASN A N 1
ATOM 1941 C CA . ASN A 1 247 ? -8.035 11.465 -3.800 1.00 97.75 247 ASN A CA 1
ATOM 1942 C C . ASN A 1 247 ? -9.567 11.312 -3.826 1.00 97.75 247 ASN A C 1
ATOM 1944 O O . ASN A 1 247 ? -10.254 12.077 -4.496 1.00 97.75 247 ASN A O 1
ATOM 1948 N N . ARG A 1 248 ? -10.129 10.328 -3.116 1.00 97.50 248 ARG A N 1
ATOM 1949 C CA . ARG A 1 248 ? -11.552 9.961 -3.238 1.00 97.50 248 ARG A CA 1
ATOM 1950 C C . ARG A 1 248 ? -12.483 10.763 -2.343 1.00 97.50 248 ARG A C 1
ATOM 1952 O O . ARG A 1 248 ? -13.631 10.959 -2.720 1.00 97.50 248 ARG A O 1
ATOM 1959 N N . VAL A 1 249 ? -12.011 11.179 -1.169 1.00 96.44 249 VAL A N 1
ATOM 1960 C CA . VAL A 1 249 ? -12.851 11.793 -0.126 1.00 96.44 249 VAL A CA 1
ATOM 1961 C C . VAL A 1 249 ? -12.543 13.271 0.053 1.00 96.44 249 VAL A C 1
ATOM 1963 O O . VAL A 1 249 ? -13.429 14.049 0.405 1.00 96.44 249 VAL A O 1
ATOM 1966 N N . PHE A 1 250 ? -11.296 13.677 -0.178 1.00 93.94 250 PHE A N 1
ATOM 1967 C CA . PHE A 1 250 ? -10.915 15.091 -0.213 1.00 93.94 250 PHE A CA 1
ATOM 1968 C C . PHE A 1 250 ? -10.866 15.663 -1.629 1.00 93.94 250 PHE A C 1
ATOM 1970 O O . PHE A 1 250 ? -10.632 16.859 -1.774 1.00 93.94 250 PHE A O 1
ATOM 1977 N N . GLU A 1 251 ? -11.098 14.830 -2.648 1.00 94.50 251 GLU A N 1
ATOM 1978 C CA . GLU A 1 251 ? -11.133 15.234 -4.059 1.00 94.50 251 GLU A CA 1
ATOM 1979 C C . GLU A 1 251 ? -9.835 15.910 -4.533 1.00 94.50 251 GLU A C 1
ATOM 1981 O O . GLU A 1 251 ? -9.832 16.674 -5.498 1.00 94.50 251 GLU A O 1
ATOM 1986 N N . ALA A 1 252 ? -8.712 15.624 -3.865 1.00 94.75 252 ALA A N 1
ATOM 1987 C CA . ALA A 1 252 ? -7.407 16.059 -4.329 1.00 94.75 252 ALA A CA 1
ATOM 1988 C C . ALA A 1 252 ? -7.070 15.364 -5.652 1.00 94.75 252 ALA A C 1
ATOM 1990 O O . ALA A 1 252 ? -7.378 14.183 -5.849 1.00 94.75 252 ALA A O 1
ATOM 1991 N N . ASP A 1 253 ? -6.389 16.071 -6.552 1.00 96.75 253 ASP A N 1
ATOM 1992 C CA . ASP A 1 253 ? -5.774 15.426 -7.708 1.00 96.75 253 ASP A CA 1
ATOM 1993 C C . ASP A 1 253 ? -4.736 14.377 -7.256 1.00 96.75 253 ASP A C 1
ATOM 1995 O O . ASP A 1 253 ? -4.294 14.366 -6.102 1.00 96.75 253 ASP A O 1
ATOM 1999 N N . MET A 1 254 ? -4.366 13.462 -8.156 1.00 97.44 254 MET A N 1
ATOM 2000 C CA . MET A 1 254 ? -3.523 12.321 -7.788 1.00 97.44 254 MET A CA 1
ATOM 2001 C C . MET A 1 254 ? -2.124 12.735 -7.317 1.00 97.44 254 MET A C 1
ATOM 2003 O O . MET A 1 254 ? -1.581 12.106 -6.411 1.00 97.44 254 MET A O 1
ATOM 2007 N N . ASP A 1 255 ? -1.564 13.810 -7.877 1.00 97.19 255 ASP A N 1
ATOM 2008 C CA . ASP A 1 255 ? -0.253 14.309 -7.468 1.00 97.19 255 ASP A CA 1
ATOM 2009 C C . ASP A 1 255 ? -0.313 14.892 -6.060 1.00 97.19 255 ASP A C 1
ATOM 2011 O O . ASP A 1 255 ? 0.548 14.593 -5.234 1.00 97.19 255 ASP A O 1
ATOM 2015 N N . THR A 1 256 ? -1.348 15.675 -5.751 1.00 95.88 256 THR A N 1
ATOM 2016 C CA . THR A 1 256 ? -1.590 16.208 -4.406 1.00 95.88 256 THR A CA 1
ATOM 2017 C C . THR A 1 256 ? -1.839 15.083 -3.397 1.00 95.88 256 THR A C 1
ATOM 2019 O O . THR A 1 256 ? -1.288 15.111 -2.292 1.00 95.88 256 THR A O 1
ATOM 2022 N N . ALA A 1 257 ? -2.629 14.074 -3.771 1.00 97.19 257 ALA A N 1
ATOM 2023 C CA . ALA A 1 257 ? -2.916 12.921 -2.924 1.00 97.19 257 ALA A CA 1
ATOM 2024 C C . ALA A 1 257 ? -1.650 12.101 -2.622 1.00 97.19 257 ALA A C 1
ATOM 2026 O O . ALA A 1 257 ? -1.376 11.823 -1.454 1.00 97.19 257 ALA A O 1
ATOM 2027 N N . LEU A 1 258 ? -0.845 11.776 -3.642 1.00 97.94 258 LEU A N 1
ATOM 2028 C CA . LEU A 1 258 ? 0.427 11.069 -3.473 1.00 97.94 258 LEU A CA 1
ATOM 2029 C C . LEU A 1 258 ? 1.400 11.892 -2.627 1.00 97.94 258 LEU A C 1
ATOM 2031 O O . LEU A 1 258 ? 1.915 11.403 -1.620 1.00 97.94 258 LEU A O 1
ATOM 2035 N N . LYS A 1 259 ? 1.562 13.171 -2.971 1.00 95.31 259 LYS A N 1
ATOM 2036 C CA . LYS A 1 259 ? 2.442 14.104 -2.275 1.00 95.31 259 LYS A CA 1
ATOM 2037 C C . LYS A 1 259 ? 2.158 14.165 -0.785 1.00 95.31 259 LYS A C 1
ATOM 2039 O O . LYS A 1 259 ? 3.078 14.144 0.016 1.00 95.31 259 LYS A O 1
ATOM 2044 N N . TYR A 1 260 ? 0.909 14.235 -0.358 1.00 94.19 260 TYR A N 1
ATOM 2045 C CA . TYR A 1 260 ? 0.635 14.367 1.074 1.00 94.19 260 TYR A CA 1
ATOM 2046 C C . TYR A 1 260 ? 0.402 13.041 1.796 1.00 94.19 260 TYR A C 1
ATOM 2048 O O . TYR A 1 260 ? 0.200 13.056 3.008 1.00 94.19 260 TYR A O 1
ATOM 2056 N N . SER A 1 261 ? 0.493 11.908 1.091 1.00 96.06 261 SER A N 1
ATOM 2057 C CA . SER A 1 261 ? 0.313 10.568 1.662 1.00 96.06 261 SER A CA 1
ATOM 2058 C C . SER A 1 261 ? 1.522 10.013 2.423 1.00 96.06 261 SER A C 1
ATOM 2060 O O . SER A 1 261 ? 1.372 8.996 3.089 1.00 96.06 261 SER A O 1
ATOM 2062 N N . GLY A 1 262 ? 2.693 10.660 2.382 1.00 94.00 262 GLY A N 1
ATOM 2063 C CA . GLY A 1 262 ? 3.880 10.182 3.097 1.00 94.00 262 GLY A CA 1
ATOM 2064 C C . GLY A 1 262 ? 4.984 11.226 3.277 1.00 94.00 262 GLY A C 1
ATOM 2065 O O . GLY A 1 262 ? 4.828 12.402 2.946 1.00 94.00 262 GLY A O 1
ATOM 2066 N N . PHE A 1 263 ? 6.121 10.776 3.811 1.00 90.94 263 PHE A N 1
ATOM 2067 C CA . PHE A 1 263 ? 7.190 11.642 4.326 1.00 90.94 263 PHE A CA 1
ATOM 2068 C C . PHE A 1 263 ? 7.897 12.494 3.263 1.00 90.94 263 PHE A C 1
ATOM 2070 O O . PHE A 1 263 ? 8.145 13.676 3.502 1.00 90.94 263 PHE A O 1
ATOM 2077 N N . GLN A 1 264 ? 8.200 11.925 2.090 1.00 92.88 264 GLN A N 1
ATOM 2078 C CA . GLN A 1 264 ? 9.019 12.603 1.075 1.00 92.88 264 GLN A CA 1
ATOM 2079 C C . GLN A 1 264 ? 8.285 13.721 0.340 1.00 92.88 264 GLN A C 1
ATOM 2081 O O . GLN A 1 264 ? 8.908 14.581 -0.271 1.00 92.88 264 GLN A O 1
ATOM 2086 N N . GLN A 1 265 ? 6.960 13.750 0.406 1.00 92.25 265 GLN A N 1
ATOM 2087 C CA . GLN A 1 265 ? 6.159 14.734 -0.309 1.00 92.25 265 GLN A CA 1
ATOM 2088 C C . GLN A 1 265 ? 6.425 14.818 -1.817 1.00 92.25 265 GLN A C 1
ATOM 2090 O O . GLN A 1 265 ? 6.399 15.904 -2.404 1.00 92.25 265 GLN A O 1
ATOM 2095 N N . TYR A 1 266 ? 6.660 13.666 -2.438 1.00 96.44 266 TYR A N 1
ATOM 2096 C CA . TYR A 1 266 ? 6.858 13.546 -3.877 1.00 96.44 266 TYR A CA 1
ATOM 2097 C C . TYR A 1 266 ? 5.523 13.345 -4.589 1.00 96.44 266 TYR A C 1
ATOM 2099 O O . TYR A 1 266 ? 4.670 12.586 -4.132 1.00 96.44 266 TYR A O 1
ATOM 2107 N N . ASN A 1 267 ? 5.346 14.029 -5.715 1.00 97.31 267 ASN A N 1
ATOM 2108 C CA . ASN A 1 267 ? 4.308 13.690 -6.686 1.00 97.31 267 ASN A CA 1
ATOM 2109 C C . ASN A 1 267 ? 4.780 12.532 -7.594 1.00 97.31 267 ASN A C 1
ATOM 2111 O O . ASN A 1 267 ? 5.822 11.923 -7.323 1.00 97.31 267 ASN A O 1
ATOM 2115 N N . LEU A 1 268 ? 4.026 12.198 -8.648 1.00 97.94 268 LEU A N 1
ATOM 2116 C CA . LEU A 1 268 ? 4.403 11.098 -9.544 1.00 97.94 268 LEU A CA 1
ATOM 2117 C C . LEU A 1 268 ? 5.736 11.366 -10.259 1.00 97.94 268 LEU A C 1
ATOM 2119 O O . LEU A 1 268 ? 6.612 10.506 -10.237 1.00 97.94 268 LEU A O 1
ATOM 2123 N N . ASP A 1 269 ? 5.935 12.576 -10.788 1.00 98.25 269 ASP A N 1
ATOM 2124 C CA . ASP A 1 269 ? 7.179 12.978 -11.464 1.00 98.25 269 ASP A CA 1
ATOM 2125 C C . ASP A 1 269 ? 8.401 12.901 -10.539 1.00 98.25 269 ASP A C 1
ATOM 2127 O O . ASP A 1 269 ? 9.447 12.372 -10.915 1.00 98.25 269 ASP A O 1
ATOM 2131 N N . ASP A 1 270 ? 8.272 13.409 -9.314 1.00 98.06 270 ASP A N 1
ATOM 2132 C CA . ASP A 1 270 ? 9.324 13.373 -8.301 1.00 98.06 270 ASP A CA 1
ATOM 2133 C C . ASP A 1 270 ? 9.646 11.926 -7.891 1.00 98.06 270 ASP A C 1
ATOM 2135 O O . ASP A 1 270 ? 10.816 11.566 -7.764 1.00 98.06 270 ASP A O 1
ATOM 2139 N N . SER A 1 271 ? 8.624 11.075 -7.761 1.00 97.88 271 SER A N 1
ATOM 2140 C CA . SER A 1 271 ? 8.786 9.650 -7.438 1.00 97.88 271 SER A CA 1
ATOM 2141 C C . SER A 1 271 ? 9.436 8.869 -8.584 1.00 97.88 271 SER A C 1
ATOM 2143 O O . SER A 1 271 ? 10.277 8.001 -8.342 1.00 97.88 271 SER A O 1
ATOM 2145 N N . ALA A 1 272 ? 9.081 9.185 -9.830 1.00 98.38 272 ALA A N 1
ATOM 2146 C CA . ALA A 1 272 ? 9.669 8.600 -11.030 1.00 98.38 272 ALA A CA 1
ATOM 2147 C C . ALA A 1 272 ? 11.136 9.023 -11.197 1.00 98.38 272 ALA A C 1
ATOM 2149 O O . ALA A 1 272 ? 11.990 8.183 -11.469 1.00 98.38 272 ALA A O 1
ATOM 2150 N N . LEU A 1 273 ? 11.460 10.302 -10.971 1.00 97.81 273 LEU A N 1
ATOM 2151 C CA . LEU A 1 273 ? 12.842 10.790 -10.964 1.00 97.81 273 LEU A CA 1
ATOM 2152 C C . LEU A 1 273 ? 13.673 10.117 -9.870 1.00 97.81 273 LEU A C 1
ATOM 2154 O O . LEU A 1 273 ? 14.778 9.654 -10.142 1.00 97.81 273 LEU A O 1
ATOM 2158 N N . ASP A 1 274 ? 13.138 10.025 -8.654 1.00 96.06 274 ASP A N 1
ATOM 2159 C CA . ASP A 1 274 ? 13.796 9.353 -7.534 1.00 96.06 274 ASP A CA 1
ATOM 2160 C C . ASP A 1 274 ? 14.057 7.861 -7.825 1.00 96.06 274 ASP A C 1
ATOM 2162 O O . ASP A 1 274 ? 15.124 7.339 -7.493 1.00 96.06 274 ASP A O 1
ATOM 2166 N N . THR A 1 275 ? 13.113 7.203 -8.507 1.00 96.62 275 THR A N 1
ATOM 2167 C CA . THR A 1 275 ? 13.222 5.819 -8.995 1.00 96.62 275 THR A CA 1
ATOM 2168 C C . THR A 1 275 ? 14.313 5.685 -10.054 1.00 96.62 275 THR A C 1
ATOM 2170 O O . THR A 1 275 ? 15.238 4.902 -9.877 1.00 96.62 275 THR A O 1
ATOM 2173 N N . MET A 1 276 ? 14.271 6.490 -11.118 1.00 97.00 276 MET A N 1
ATOM 2174 C CA . MET A 1 276 ? 15.242 6.437 -12.218 1.00 97.00 276 MET A CA 1
ATOM 2175 C C . MET A 1 276 ? 16.674 6.793 -11.785 1.00 97.00 276 MET A C 1
ATOM 2177 O O . MET A 1 276 ? 17.648 6.309 -12.360 1.00 97.00 276 MET A O 1
ATOM 2181 N N . LEU A 1 277 ? 16.823 7.640 -10.763 1.00 93.38 277 LEU A N 1
ATOM 2182 C CA . LEU A 1 277 ? 18.121 8.018 -10.203 1.00 93.38 277 LEU A CA 1
ATOM 2183 C C . LEU A 1 277 ? 18.701 6.968 -9.241 1.00 93.38 277 LEU A C 1
ATOM 2185 O O . LEU A 1 277 ? 19.854 7.109 -8.837 1.00 93.38 277 LEU A O 1
ATOM 2189 N N . SER A 1 278 ? 17.952 5.923 -8.878 1.00 91.56 278 SER A N 1
ATOM 2190 C CA . SER A 1 278 ? 18.507 4.807 -8.106 1.00 91.56 278 SER A CA 1
ATOM 2191 C C . SER A 1 278 ? 19.581 4.064 -8.911 1.00 91.56 278 SER A C 1
ATOM 2193 O O . SER A 1 278 ? 19.336 3.703 -10.066 1.00 91.56 278 SER A O 1
ATOM 2195 N N . PRO A 1 279 ? 20.747 3.759 -8.313 1.00 85.56 279 PRO A N 1
ATOM 2196 C CA . PRO A 1 279 ? 21.731 2.881 -8.939 1.00 85.56 279 PRO A CA 1
ATOM 2197 C C . PRO A 1 279 ? 21.209 1.463 -9.194 1.00 85.56 279 PRO A C 1
ATOM 2199 O O . PRO A 1 279 ? 21.545 0.875 -10.217 1.00 85.56 279 PRO A O 1
ATOM 2202 N N . SER A 1 280 ? 20.379 0.910 -8.305 1.00 86.81 280 SER A N 1
ATOM 2203 C CA . SER A 1 280 ? 19.750 -0.403 -8.500 1.00 86.81 280 SER A CA 1
ATOM 2204 C C . SER A 1 280 ? 18.821 -0.383 -9.710 1.00 86.81 280 SER A C 1
ATOM 2206 O O . SER A 1 280 ? 18.919 -1.249 -10.578 1.00 86.81 280 SER A O 1
ATOM 2208 N N . TRP A 1 281 ? 18.001 0.666 -9.839 1.00 91.62 281 TRP A N 1
ATOM 2209 C CA . TRP A 1 281 ? 17.182 0.868 -11.032 1.00 91.62 281 TRP A CA 1
ATOM 2210 C C . TRP A 1 281 ? 18.058 1.013 -12.277 1.00 91.62 281 TRP A C 1
ATOM 2212 O O . TRP A 1 281 ? 17.837 0.344 -13.277 1.00 91.62 281 TRP A O 1
ATOM 2222 N N . GLN A 1 282 ? 19.104 1.832 -12.245 1.00 86.75 282 GLN A N 1
ATOM 2223 C CA . GLN A 1 282 ? 19.978 1.992 -13.409 1.00 86.75 282 GLN A CA 1
ATOM 2224 C C . GLN A 1 282 ? 20.656 0.690 -13.849 1.00 86.75 282 GLN A C 1
ATOM 2226 O O . GLN A 1 282 ? 21.054 0.624 -15.004 1.00 86.75 282 GLN A O 1
ATOM 2231 N N . ARG A 1 283 ? 20.766 -0.313 -12.968 1.00 81.25 283 ARG A N 1
ATOM 2232 C CA . ARG A 1 283 ? 21.307 -1.652 -13.253 1.00 81.25 283 ARG A CA 1
ATOM 2233 C C . ARG A 1 283 ? 20.256 -2.718 -13.578 1.00 81.25 283 ARG A C 1
ATOM 2235 O O . ARG A 1 283 ? 20.606 -3.872 -13.772 1.00 81.25 283 ARG A O 1
ATOM 2242 N N . GLY A 1 284 ? 18.964 -2.388 -13.586 1.00 78.81 284 GLY A N 1
ATOM 2243 C CA . GLY A 1 284 ? 17.923 -3.410 -13.771 1.00 78.81 284 GLY A CA 1
ATOM 2244 C C . GLY A 1 284 ? 17.639 -4.284 -12.547 1.00 78.81 284 GLY A C 1
ATOM 2245 O O . GLY A 1 284 ? 16.952 -5.298 -12.646 1.00 78.81 284 GLY A O 1
ATOM 2246 N N . ARG A 1 285 ? 18.151 -3.913 -11.373 1.00 82.25 285 ARG A N 1
ATOM 2247 C CA . ARG A 1 285 ? 17.970 -4.693 -10.146 1.00 82.25 285 ARG A CA 1
ATOM 2248 C C . ARG A 1 285 ? 16.645 -4.350 -9.464 1.00 82.25 285 ARG A C 1
ATOM 2250 O O . ARG A 1 285 ? 16.126 -3.235 -9.587 1.00 82.25 285 ARG A O 1
ATOM 2257 N N . ARG A 1 286 ? 16.111 -5.313 -8.708 1.00 89.44 286 ARG A N 1
ATOM 2258 C CA . ARG A 1 286 ? 14.976 -5.102 -7.803 1.00 89.44 286 ARG A CA 1
ATOM 2259 C C . ARG A 1 286 ? 15.323 -4.013 -6.784 1.00 89.44 286 ARG A C 1
ATOM 2261 O O . ARG A 1 286 ? 16.314 -4.129 -6.073 1.00 89.44 286 ARG A O 1
ATOM 2268 N N . LEU A 1 287 ? 14.488 -2.977 -6.679 1.00 91.38 287 LEU A N 1
ATOM 2269 C CA . LEU A 1 287 ? 14.659 -1.925 -5.669 1.00 91.38 287 LEU A CA 1
ATOM 2270 C C . LEU A 1 287 ? 14.423 -2.480 -4.263 1.00 91.38 287 LEU A C 1
ATOM 2272 O O . LEU A 1 287 ? 13.282 -2.729 -3.882 1.00 91.38 287 LEU A O 1
ATOM 2276 N N . CYS A 1 288 ? 15.471 -2.665 -3.473 1.00 89.75 288 CYS A N 1
ATOM 2277 C CA . CYS A 1 288 ? 15.333 -3.285 -2.158 1.00 89.75 288 CYS A CA 1
ATOM 2278 C C . CYS A 1 288 ? 16.257 -2.611 -1.149 1.00 89.75 288 CYS A C 1
ATOM 2280 O O . CYS A 1 288 ? 15.825 -1.733 -0.406 1.00 89.75 288 CYS A O 1
ATOM 2282 N N . LEU A 1 289 ? 17.533 -2.981 -1.154 1.00 86.44 289 LEU A N 1
ATOM 2283 C CA . LEU A 1 289 ? 18.577 -2.385 -0.332 1.00 86.44 289 LEU A CA 1
ATOM 2284 C C . LEU A 1 289 ? 19.665 -1.856 -1.262 1.00 86.44 289 LEU A C 1
ATOM 2286 O O . LEU A 1 289 ? 20.080 -2.563 -2.179 1.00 86.44 289 LEU A O 1
ATOM 2290 N N . ASP A 1 290 ? 20.128 -0.639 -1.003 1.00 81.75 290 ASP A N 1
ATOM 2291 C CA . ASP A 1 290 ? 21.343 -0.097 -1.601 1.00 81.75 290 ASP A CA 1
ATOM 2292 C C . ASP A 1 290 ? 22.417 0.134 -0.521 1.00 81.75 290 ASP A C 1
ATOM 2294 O O . ASP A 1 290 ? 22.267 -0.269 0.635 1.00 81.75 290 ASP A O 1
ATOM 2298 N N . GLU A 1 291 ? 23.541 0.749 -0.898 1.00 81.38 291 GLU A N 1
ATOM 2299 C CA . GLU A 1 291 ? 24.654 1.028 0.022 1.00 81.38 291 GLU A CA 1
ATOM 2300 C C . GLU A 1 291 ? 24.258 1.975 1.176 1.00 81.38 291 GLU A C 1
ATOM 2302 O O . GLU A 1 291 ? 24.915 1.990 2.220 1.00 81.38 291 GLU A O 1
ATOM 2307 N N . TRP A 1 292 ? 23.196 2.771 1.013 1.00 86.56 292 TRP A N 1
ATOM 2308 C CA . TRP A 1 292 ? 22.843 3.852 1.932 1.00 86.56 292 TRP A CA 1
ATOM 2309 C C . TRP A 1 292 ? 21.623 3.540 2.799 1.00 86.56 292 TRP A C 1
ATOM 2311 O O . TRP A 1 292 ? 21.614 3.924 3.970 1.00 86.56 292 TRP A O 1
ATOM 2321 N N . ASP A 1 293 ? 20.587 2.905 2.248 1.00 86.25 293 ASP A N 1
ATOM 2322 C CA . ASP A 1 293 ? 19.352 2.570 2.965 1.00 86.25 293 ASP A CA 1
ATOM 2323 C C . ASP A 1 293 ? 18.521 1.510 2.210 1.00 86.25 293 ASP A C 1
ATOM 2325 O O . ASP A 1 293 ? 18.915 0.924 1.204 1.00 86.25 293 ASP A O 1
ATOM 2329 N N . ASN A 1 294 ? 17.319 1.262 2.712 1.00 90.44 294 ASN A N 1
ATOM 2330 C CA . ASN A 1 294 ? 16.265 0.577 2.000 1.00 90.44 294 ASN A CA 1
ATOM 2331 C C . ASN A 1 294 ? 15.592 1.514 0.980 1.00 90.44 294 ASN A C 1
ATOM 2333 O O . ASN A 1 294 ? 15.078 2.581 1.320 1.00 90.44 294 ASN A O 1
ATOM 2337 N N . GLU A 1 295 ? 15.566 1.083 -0.278 1.00 91.75 295 GLU A N 1
ATOM 2338 C CA . GLU A 1 295 ? 15.114 1.871 -1.426 1.00 91.75 295 GLU A CA 1
ATOM 2339 C C . GLU A 1 295 ? 13.594 1.975 -1.556 1.00 91.75 295 GLU A C 1
ATOM 2341 O O . GLU A 1 295 ? 13.099 2.772 -2.354 1.00 91.75 295 GLU A O 1
ATOM 2346 N N . VAL A 1 296 ? 12.844 1.172 -0.803 1.00 93.81 296 VAL A N 1
ATOM 2347 C CA . VAL A 1 296 ? 11.380 1.119 -0.886 1.00 93.81 296 VAL A CA 1
ATOM 2348 C C . VAL A 1 296 ? 10.698 1.405 0.443 1.00 93.81 296 VAL A C 1
ATOM 2350 O O . VAL A 1 296 ? 9.613 1.979 0.432 1.00 93.81 296 VAL A O 1
ATOM 2353 N N . ARG A 1 297 ? 11.319 1.096 1.583 1.00 93.19 297 ARG A N 1
ATOM 2354 C CA . ARG A 1 297 ? 10.802 1.339 2.938 1.00 93.19 297 ARG A CA 1
ATOM 2355 C C . ARG A 1 297 ? 10.741 2.834 3.251 1.00 93.19 297 ARG A C 1
ATOM 2357 O O . ARG A 1 297 ? 11.756 3.525 3.205 1.00 93.19 297 ARG A O 1
ATOM 2364 N N . TYR A 1 298 ? 9.552 3.326 3.594 1.00 92.38 298 TYR A N 1
ATOM 2365 C CA . TYR A 1 298 ? 9.247 4.752 3.756 1.00 92.38 298 TYR A CA 1
ATOM 2366 C C . TYR A 1 298 ? 9.552 5.613 2.511 1.00 92.38 298 TYR A C 1
ATOM 2368 O O . TYR A 1 298 ? 9.540 6.842 2.606 1.00 92.38 298 TYR A O 1
ATOM 2376 N N . GLN A 1 299 ? 9.781 4.997 1.342 1.00 93.69 299 GLN A N 1
ATOM 2377 C CA . GLN A 1 299 ? 10.051 5.706 0.091 1.00 93.69 299 GLN A CA 1
ATOM 2378 C C . GLN A 1 299 ? 8.793 5.754 -0.787 1.00 93.69 299 GLN A C 1
ATOM 2380 O O . GLN A 1 299 ? 8.208 4.716 -1.106 1.00 93.69 299 GLN A O 1
ATOM 2385 N N . THR A 1 300 ? 8.395 6.948 -1.234 1.00 96.38 300 THR A N 1
ATOM 2386 C CA . THR A 1 300 ? 7.158 7.201 -1.994 1.00 96.38 300 THR A CA 1
ATOM 2387 C C . THR A 1 300 ? 7.048 6.356 -3.253 1.00 96.38 300 THR A C 1
ATOM 2389 O O . THR A 1 300 ? 5.956 5.890 -3.570 1.00 96.38 300 THR A O 1
ATOM 2392 N N . ARG A 1 301 ? 8.171 6.044 -3.908 1.00 94.38 301 ARG A N 1
ATOM 2393 C CA . ARG A 1 301 ? 8.216 5.147 -5.072 1.00 94.38 301 ARG A CA 1
ATOM 2394 C C . ARG A 1 301 ? 7.539 3.783 -4.853 1.00 94.38 301 ARG A C 1
ATOM 2396 O O . ARG A 1 301 ? 7.001 3.220 -5.800 1.00 94.38 301 ARG A O 1
ATOM 2403 N N . SER A 1 302 ? 7.519 3.270 -3.618 1.00 95.31 302 SER A N 1
ATOM 2404 C CA . SER A 1 302 ? 6.937 1.961 -3.299 1.00 95.31 302 SER A CA 1
ATOM 2405 C C . SER A 1 302 ? 5.416 1.929 -3.478 1.00 95.31 302 SER A C 1
ATOM 2407 O O . SER A 1 302 ? 4.896 0.996 -4.084 1.00 95.31 302 SER A O 1
ATOM 2409 N N . TRP A 1 303 ? 4.686 2.950 -3.017 1.00 97.06 303 TRP A N 1
ATOM 2410 C CA . TRP A 1 303 ? 3.230 3.019 -3.220 1.00 97.06 303 TRP A CA 1
ATOM 2411 C C . TRP A 1 303 ? 2.835 3.882 -4.425 1.00 97.06 303 TRP A C 1
ATOM 2413 O O . TRP A 1 303 ? 1.722 3.735 -4.933 1.00 97.06 303 TRP A O 1
ATOM 2423 N N . ALA A 1 304 ? 3.746 4.716 -4.947 1.00 98.25 304 ALA A N 1
ATOM 2424 C CA . ALA A 1 304 ? 3.538 5.484 -6.175 1.00 98.25 304 ALA A CA 1
ATOM 2425 C C . ALA A 1 304 ? 3.166 4.587 -7.360 1.00 98.25 304 ALA A C 1
ATOM 2427 O O . ALA A 1 304 ? 2.299 4.963 -8.137 1.00 98.25 304 ALA A O 1
ATOM 2428 N N . ARG A 1 305 ? 3.722 3.371 -7.463 1.00 96.19 305 ARG A N 1
ATOM 2429 C CA . ARG A 1 305 ? 3.352 2.418 -8.526 1.00 96.19 305 ARG A CA 1
ATOM 2430 C C . ARG A 1 305 ? 1.890 1.975 -8.476 1.00 96.19 305 ARG A C 1
ATOM 2432 O O . ARG A 1 305 ? 1.259 1.813 -9.512 1.00 96.19 305 ARG A O 1
ATOM 2439 N N . ILE A 1 306 ? 1.326 1.815 -7.280 1.00 98.12 306 ILE A N 1
ATOM 2440 C CA . ILE A 1 306 ? -0.087 1.449 -7.121 1.00 98.12 306 ILE A CA 1
ATOM 2441 C C . ILE A 1 306 ? -0.973 2.674 -7.372 1.00 98.12 306 ILE A C 1
ATOM 2443 O O . ILE A 1 306 ? -2.023 2.579 -8.008 1.00 98.12 306 ILE A O 1
ATOM 2447 N N . VAL A 1 307 ? -0.513 3.851 -6.943 1.00 98.62 307 VAL A N 1
ATOM 2448 C CA . VAL A 1 307 ? -1.146 5.134 -7.266 1.00 98.62 307 VAL A CA 1
ATOM 2449 C C . VAL A 1 307 ? -1.119 5.421 -8.774 1.00 98.62 307 VAL A C 1
ATOM 2451 O O . VAL A 1 307 ? -2.093 5.952 -9.299 1.00 98.62 307 VAL A O 1
ATOM 2454 N N . GLU A 1 308 ? -0.071 5.018 -9.494 1.00 98.38 308 GLU A N 1
ATOM 2455 C CA . GLU A 1 308 ? 0.028 5.121 -10.953 1.00 98.38 308 GLU A CA 1
ATOM 2456 C C . GLU A 1 308 ? -1.086 4.310 -11.626 1.00 98.38 308 GLU A C 1
ATOM 2458 O O . GLU A 1 308 ? -1.819 4.860 -12.451 1.00 98.38 308 GLU A O 1
ATOM 2463 N N . ILE A 1 309 ? -1.297 3.055 -11.198 1.00 98.56 309 ILE A N 1
ATOM 2464 C CA . ILE A 1 309 ? -2.421 2.217 -11.656 1.00 98.56 309 ILE A CA 1
ATOM 2465 C C . ILE A 1 309 ? -3.751 2.933 -11.392 1.00 98.56 309 ILE A C 1
ATOM 2467 O O . ILE A 1 309 ? -4.582 3.047 -12.294 1.00 98.56 309 ILE A O 1
ATOM 2471 N N . ALA A 1 310 ? -3.950 3.473 -10.185 1.00 98.56 310 ALA A N 1
ATOM 2472 C CA . ALA A 1 310 ? -5.158 4.230 -9.863 1.00 98.56 310 ALA A CA 1
ATOM 2473 C C . ALA A 1 310 ? -5.314 5.501 -10.715 1.00 98.56 310 ALA A C 1
ATOM 2475 O O . ALA A 1 310 ? -6.441 5.888 -11.021 1.00 98.56 310 ALA A O 1
ATOM 2476 N N . SER A 1 311 ? -4.216 6.154 -11.101 1.00 98.00 311 SER A N 1
ATOM 2477 C CA . SER A 1 311 ? -4.238 7.386 -11.898 1.00 98.00 311 SER A CA 1
ATOM 2478 C C . SER A 1 311 ? -4.669 7.132 -13.340 1.00 98.00 311 SER A C 1
ATOM 2480 O O . SER A 1 311 ? -5.377 7.953 -13.920 1.00 98.00 311 SER A O 1
ATOM 2482 N N . MET A 1 312 ? -4.273 5.983 -13.892 1.00 96.94 312 MET A N 1
ATOM 2483 C CA . MET A 1 312 ? -4.567 5.594 -15.268 1.00 96.94 312 MET A CA 1
ATOM 2484 C C . MET A 1 312 ? -5.917 4.884 -15.380 1.00 96.94 312 MET A C 1
ATOM 2486 O O . MET A 1 312 ? -6.709 5.192 -16.266 1.00 96.94 312 MET A O 1
ATOM 2490 N N . LEU A 1 313 ? -6.189 3.948 -14.467 1.00 97.56 313 LEU A N 1
ATOM 2491 C CA . LEU A 1 313 ? -7.296 2.994 -14.584 1.00 97.56 313 LEU A CA 1
ATOM 2492 C C . LEU A 1 313 ? -8.373 3.174 -13.498 1.00 97.56 313 LEU A C 1
ATOM 2494 O O . LEU A 1 313 ? -9.463 2.611 -13.589 1.00 97.56 313 LEU A O 1
ATOM 2498 N N . GLY A 1 314 ? -8.104 3.987 -12.475 1.00 98.00 314 GLY A N 1
ATOM 2499 C CA . GLY A 1 314 ? -9.006 4.248 -11.355 1.00 98.00 314 GLY A CA 1
ATOM 2500 C C . GLY A 1 314 ? -8.839 3.282 -10.177 1.00 98.00 314 GLY A C 1
ATOM 2501 O O . GLY A 1 314 ? -8.484 2.115 -10.322 1.00 98.00 314 GLY A O 1
ATOM 2502 N N . TRP A 1 315 ? -9.188 3.753 -8.976 1.00 98.50 315 TRP A N 1
ATOM 2503 C CA . TRP A 1 315 ? -9.071 2.987 -7.723 1.00 98.50 315 TRP A CA 1
ATOM 2504 C C . TRP A 1 315 ? -9.843 1.663 -7.685 1.00 98.50 315 TRP A C 1
ATOM 2506 O O . TRP A 1 315 ? -9.488 0.779 -6.914 1.00 98.50 315 TRP A O 1
ATOM 2516 N N . HIS A 1 316 ? -10.885 1.505 -8.503 1.00 97.56 316 HIS A N 1
ATOM 2517 C CA . HIS A 1 316 ? -11.632 0.249 -8.587 1.00 97.56 316 HIS A CA 1
ATOM 2518 C C . HIS A 1 316 ? -10.794 -0.891 -9.185 1.00 97.56 316 HIS A C 1
ATOM 2520 O O . HIS A 1 316 ? -11.006 -2.038 -8.810 1.00 97.56 316 HIS A O 1
ATOM 2526 N N . GLN A 1 317 ? -9.825 -0.581 -10.055 1.00 98.38 317 GLN A N 1
ATOM 2527 C CA . GLN A 1 317 ? -8.910 -1.580 -10.613 1.00 98.38 317 GLN A CA 1
ATOM 2528 C C . GLN A 1 317 ? -7.832 -1.977 -9.603 1.00 98.38 317 GLN A C 1
ATOM 2530 O O . GLN A 1 317 ? -7.553 -3.159 -9.443 1.00 98.38 317 GLN A O 1
ATOM 2535 N N . VAL A 1 318 ? -7.316 -1.026 -8.815 1.00 98.75 318 VAL A N 1
ATOM 2536 C CA . VAL A 1 318 ? -6.500 -1.364 -7.630 1.00 98.75 318 VAL A CA 1
ATOM 2537 C C . VAL A 1 318 ? -7.295 -2.263 -6.675 1.00 98.75 318 VAL A C 1
ATOM 2539 O O . VAL A 1 318 ? -6.791 -3.284 -6.213 1.00 98.75 318 VAL A O 1
ATOM 2542 N N . GLY A 1 319 ? -8.574 -1.938 -6.465 1.00 98.62 319 GLY A N 1
ATOM 2543 C CA . GLY A 1 319 ? -9.519 -2.779 -5.737 1.00 98.62 319 GLY A CA 1
ATOM 2544 C C . GLY A 1 319 ? -9.653 -4.190 -6.302 1.00 98.62 319 GLY A C 1
ATOM 2545 O O . GLY A 1 319 ? -9.675 -5.140 -5.529 1.00 98.62 319 GLY A O 1
ATOM 2546 N N . ALA A 1 320 ? -9.711 -4.355 -7.625 1.00 98.69 320 ALA A N 1
ATOM 2547 C CA . ALA A 1 320 ? -9.786 -5.665 -8.271 1.00 98.69 320 ALA A CA 1
ATOM 2548 C C . ALA A 1 320 ? -8.512 -6.498 -8.049 1.00 98.69 320 ALA A C 1
ATOM 2550 O O . ALA A 1 320 ? -8.616 -7.677 -7.710 1.00 98.69 320 ALA A O 1
ATOM 2551 N N . ILE A 1 321 ? -7.331 -5.873 -8.142 1.00 98.69 321 ILE A N 1
ATOM 2552 C CA . ILE A 1 321 ? -6.045 -6.513 -7.820 1.00 98.69 321 ILE A CA 1
ATOM 2553 C C . ILE A 1 321 ? -6.048 -6.994 -6.366 1.00 98.69 321 ILE A C 1
ATOM 2555 O O . ILE A 1 321 ? -5.845 -8.174 -6.095 1.00 98.69 321 ILE A O 1
ATOM 2559 N N . HIS A 1 322 ? -6.334 -6.103 -5.413 1.00 98.56 322 HIS A N 1
ATOM 2560 C CA . HIS A 1 322 ? -6.353 -6.470 -3.996 1.00 98.56 322 HIS A CA 1
ATOM 2561 C C . HIS A 1 322 ? -7.443 -7.497 -3.666 1.00 98.56 322 HIS A C 1
ATOM 2563 O O . HIS A 1 322 ? -7.238 -8.358 -2.808 1.00 98.56 322 HIS A O 1
ATOM 2569 N N . LYS A 1 323 ? -8.575 -7.463 -4.381 1.00 97.94 323 LYS A N 1
ATOM 2570 C CA . LYS A 1 323 ? -9.647 -8.448 -4.234 1.00 97.94 323 LYS A CA 1
ATOM 2571 C C . LYS A 1 323 ? -9.176 -9.856 -4.597 1.00 97.94 323 LYS A C 1
ATOM 2573 O O . LYS A 1 323 ? -9.563 -10.791 -3.907 1.00 97.94 323 LYS A O 1
ATOM 2578 N N . ALA A 1 324 ? -8.331 -10.019 -5.616 1.00 98.31 324 ALA A N 1
ATOM 2579 C CA . ALA A 1 324 ? -7.795 -11.332 -5.977 1.00 98.31 324 ALA A CA 1
ATOM 2580 C C . ALA A 1 324 ? -7.028 -11.976 -4.803 1.00 98.31 324 ALA A C 1
ATOM 2582 O O . ALA A 1 324 ? -7.256 -13.140 -4.474 1.00 98.31 324 ALA A O 1
ATOM 2583 N N . PHE A 1 325 ? -6.208 -11.197 -4.088 1.00 98.00 325 PHE A N 1
ATOM 2584 C CA . PHE A 1 325 ? -5.523 -11.665 -2.875 1.00 98.00 325 PHE A CA 1
ATOM 2585 C C . PHE A 1 325 ? -6.474 -11.886 -1.697 1.00 98.00 325 PHE A C 1
ATOM 2587 O O . PHE A 1 325 ? -6.316 -12.850 -0.948 1.00 98.00 325 PHE A O 1
ATOM 2594 N N . TYR A 1 326 ? -7.474 -11.016 -1.533 1.00 96.12 326 TYR A N 1
ATOM 2595 C CA . TYR A 1 326 ? -8.501 -11.174 -0.505 1.00 96.12 326 TYR A CA 1
ATOM 2596 C C . TYR A 1 326 ? -9.294 -12.475 -0.691 1.00 96.12 326 TYR A C 1
ATOM 2598 O O . TYR A 1 326 ? -9.444 -13.239 0.259 1.00 96.12 326 TYR A O 1
ATOM 2606 N N . ASP A 1 327 ? -9.746 -12.762 -1.913 1.00 96.44 327 ASP A N 1
ATOM 2607 C CA . ASP A 1 327 ? -10.481 -13.984 -2.248 1.00 96.44 327 ASP A CA 1
ATOM 2608 C C . ASP A 1 327 ? -9.602 -15.228 -2.068 1.00 96.44 327 ASP A C 1
ATOM 2610 O O . ASP A 1 327 ? -10.069 -16.234 -1.529 1.00 96.44 327 ASP A O 1
ATOM 2614 N N . ARG A 1 328 ? -8.316 -15.146 -2.439 1.00 95.38 328 ARG A N 1
ATOM 2615 C CA . ARG A 1 328 ? -7.332 -16.203 -2.169 1.00 95.38 328 ARG A CA 1
ATOM 2616 C C . ARG A 1 328 ? -7.215 -16.490 -0.673 1.00 95.38 328 ARG A C 1
ATOM 2618 O O . ARG A 1 328 ? -7.260 -17.650 -0.276 1.00 95.38 328 ARG A O 1
ATOM 2625 N N . GLY A 1 329 ? -7.131 -15.447 0.152 1.00 94.50 329 GLY A N 1
ATOM 2626 C CA . GLY A 1 329 ? -7.062 -15.605 1.602 1.00 94.50 329 GLY A CA 1
ATOM 2627 C C . GLY A 1 329 ? -8.349 -16.144 2.231 1.00 94.50 329 GLY A C 1
ATOM 2628 O O . GLY A 1 329 ? -8.302 -16.922 3.181 1.00 94.50 329 GLY A O 1
ATOM 2629 N N . LEU A 1 330 ? -9.517 -15.796 1.678 1.00 93.06 330 LEU A N 1
ATOM 2630 C CA . LEU A 1 330 ? -10.785 -16.410 2.083 1.00 93.06 330 LEU A CA 1
ATOM 2631 C C . LEU A 1 330 ? -10.828 -17.908 1.759 1.00 93.06 330 LEU A C 1
ATOM 2633 O O . LEU A 1 330 ? -11.364 -18.680 2.551 1.00 93.06 330 LEU A O 1
ATOM 2637 N N . ALA A 1 331 ? -10.284 -18.312 0.609 1.00 95.44 331 ALA A N 1
ATOM 2638 C CA . ALA A 1 331 ? -10.259 -19.708 0.188 1.00 95.44 331 ALA A CA 1
ATOM 2639 C C . ALA A 1 331 ? -9.281 -20.557 1.017 1.00 95.44 331 ALA A C 1
ATOM 2641 O O . ALA A 1 331 ? -9.606 -21.695 1.348 1.00 95.44 331 ALA A O 1
ATOM 2642 N N . SER A 1 332 ? -8.113 -20.011 1.376 1.00 93.81 332 SER A N 1
ATOM 2643 C CA . SER A 1 332 ? -7.117 -20.714 2.198 1.00 93.81 332 SER A CA 1
ATOM 2644 C C . SER A 1 332 ? -7.398 -20.650 3.703 1.00 93.81 332 SER A C 1
ATOM 2646 O O . SER A 1 332 ? -6.887 -21.475 4.455 1.00 93.81 332 SER A O 1
ATOM 2648 N N . GLY A 1 333 ? -8.198 -19.680 4.158 1.00 92.62 333 GLY A N 1
ATOM 2649 C CA . GLY A 1 333 ? -8.375 -19.384 5.582 1.00 92.62 333 GLY A CA 1
ATOM 2650 C C . GLY A 1 333 ? -7.223 -18.574 6.192 1.00 92.62 333 GLY A C 1
ATOM 2651 O O . GLY A 1 333 ? -7.197 -18.386 7.409 1.00 92.62 333 GLY A O 1
ATOM 2652 N N . GLU A 1 334 ? -6.297 -18.068 5.373 1.00 90.00 334 GLU A N 1
ATOM 2653 C CA . GLU A 1 334 ? -5.121 -17.309 5.806 1.00 90.00 334 GLU A CA 1
ATOM 2654 C C . GLU A 1 334 ? -5.043 -15.951 5.105 1.00 90.00 334 GLU A C 1
ATOM 2656 O O . GLU A 1 334 ? -5.208 -15.837 3.893 1.00 90.00 334 GLU A O 1
ATOM 2661 N N . ALA A 1 335 ? -4.772 -14.885 5.862 1.00 88.00 335 ALA A N 1
ATOM 2662 C CA . ALA A 1 335 ? -4.646 -13.553 5.283 1.00 88.00 335 ALA A CA 1
ATOM 2663 C C . ALA A 1 335 ? -3.402 -13.456 4.386 1.00 88.00 335 ALA A C 1
ATOM 2665 O O . ALA A 1 335 ? -2.286 -13.698 4.832 1.00 88.00 335 ALA A O 1
ATOM 2666 N N . VAL A 1 336 ? -3.594 -13.019 3.142 1.00 92.62 336 VAL A N 1
ATOM 2667 C CA . VAL A 1 336 ? -2.508 -12.756 2.194 1.00 92.62 336 VAL A CA 1
ATOM 2668 C C . VAL A 1 336 ? -2.126 -11.277 2.281 1.00 92.62 336 VAL A C 1
ATOM 2670 O O . VAL A 1 336 ? -2.831 -10.428 1.734 1.00 92.62 336 VAL A O 1
ATOM 2673 N N . ASN A 1 337 ? -1.053 -10.956 3.008 1.00 89.25 337 ASN A N 1
ATOM 2674 C CA . ASN A 1 337 ? -0.662 -9.568 3.277 1.00 89.25 337 ASN A CA 1
ATOM 2675 C C . ASN A 1 337 ? 0.818 -9.262 3.006 1.00 89.25 337 ASN A C 1
ATOM 2677 O O . ASN A 1 337 ? 1.097 -8.533 2.069 1.00 89.25 337 ASN A O 1
ATOM 2681 N N . TYR A 1 338 ? 1.775 -9.765 3.781 1.00 92.12 338 TYR A N 1
ATOM 2682 C CA . TYR A 1 338 ? 3.171 -9.323 3.714 1.00 92.12 338 TYR A CA 1
ATOM 2683 C C . TYR A 1 338 ? 4.093 -10.379 3.114 1.00 92.12 338 TYR A C 1
ATOM 2685 O O . TYR A 1 338 ? 3.896 -11.573 3.321 1.00 92.12 338 TYR A O 1
ATOM 2693 N N . GLY A 1 339 ? 5.142 -9.921 2.423 1.00 90.25 339 GLY A N 1
ATOM 2694 C CA . GLY A 1 339 ? 6.176 -10.803 1.881 1.00 90.25 339 GLY A CA 1
ATOM 2695 C C . GLY A 1 339 ? 5.735 -11.573 0.639 1.00 90.25 339 GLY A C 1
ATOM 2696 O O . GLY A 1 339 ? 6.287 -12.632 0.358 1.00 90.25 339 GLY A O 1
ATOM 2697 N N . ILE A 1 340 ? 4.752 -11.051 -0.098 1.00 94.06 340 ILE A N 1
ATOM 2698 C CA . ILE A 1 340 ? 4.354 -11.614 -1.388 1.00 94.06 340 ILE A CA 1
ATOM 2699 C C . ILE A 1 340 ? 5.547 -11.495 -2.343 1.00 94.06 340 ILE A C 1
ATOM 2701 O O . ILE A 1 340 ? 6.217 -10.459 -2.379 1.00 94.06 340 ILE A O 1
ATOM 2705 N N . SER A 1 341 ? 5.835 -12.565 -3.085 1.00 94.00 341 SER A N 1
ATOM 2706 C CA . SER A 1 341 ? 6.896 -12.528 -4.094 1.00 94.00 341 SER A CA 1
ATOM 2707 C C . SER A 1 341 ? 6.547 -11.546 -5.215 1.00 94.00 341 SER A C 1
ATOM 2709 O O . SER A 1 341 ? 5.371 -11.323 -5.509 1.00 94.00 341 SER A O 1
ATOM 2711 N N . ASP A 1 342 ? 7.567 -10.966 -5.847 1.00 93.31 342 ASP A N 1
ATOM 2712 C CA . ASP A 1 342 ? 7.371 -10.030 -6.959 1.00 93.31 342 ASP A CA 1
ATOM 2713 C C . ASP A 1 342 ? 6.564 -10.685 -8.096 1.00 93.31 342 ASP A C 1
ATOM 2715 O O . ASP A 1 342 ? 5.574 -10.119 -8.557 1.00 93.31 342 ASP A O 1
ATOM 2719 N N . ASP A 1 343 ? 6.921 -11.918 -8.459 1.00 91.06 343 ASP A N 1
ATOM 2720 C CA . ASP A 1 343 ? 6.240 -12.725 -9.476 1.00 91.06 343 ASP A CA 1
ATOM 2721 C C . ASP A 1 343 ? 4.760 -12.955 -9.154 1.00 91.06 343 ASP A C 1
ATOM 2723 O O . ASP A 1 343 ? 3.898 -12.624 -9.968 1.00 91.06 343 ASP A O 1
ATOM 2727 N N . ASP A 1 344 ? 4.456 -13.462 -7.953 1.00 94.44 344 ASP A N 1
ATOM 2728 C CA . ASP A 1 344 ? 3.075 -13.718 -7.523 1.00 94.44 344 ASP A CA 1
ATOM 2729 C C . ASP A 1 344 ? 2.242 -12.431 -7.546 1.00 94.44 344 ASP A C 1
ATOM 2731 O O . ASP A 1 344 ? 1.094 -12.427 -8.002 1.00 94.44 344 ASP A O 1
ATOM 2735 N N . PHE A 1 345 ? 2.821 -11.310 -7.102 1.00 97.75 345 PHE A N 1
ATOM 2736 C CA . PHE A 1 345 ? 2.090 -10.053 -7.085 1.00 97.75 345 PHE A CA 1
ATOM 2737 C C . PHE A 1 345 ? 1.779 -9.543 -8.491 1.00 97.75 345 PHE A C 1
ATOM 2739 O O . PHE A 1 345 ? 0.629 -9.213 -8.790 1.00 97.75 345 PHE A O 1
ATOM 2746 N N . VAL A 1 346 ? 2.802 -9.455 -9.346 1.00 98.06 346 VAL A N 1
ATOM 2747 C CA . VAL A 1 346 ? 2.681 -8.874 -10.688 1.00 98.06 346 VAL A CA 1
ATOM 2748 C C . VAL A 1 346 ? 1.823 -9.754 -11.589 1.00 98.06 346 VAL A C 1
ATOM 2750 O O . VAL A 1 346 ? 0.987 -9.230 -12.331 1.00 98.06 346 VAL A O 1
ATOM 2753 N N . GLU A 1 347 ? 1.968 -11.076 -11.498 1.00 95.62 347 GLU A N 1
ATOM 2754 C CA . GLU A 1 347 ? 1.121 -12.008 -12.231 1.00 95.62 347 GLU A CA 1
ATOM 2755 C C . GLU A 1 347 ? -0.335 -11.913 -11.773 1.00 95.62 347 GLU A C 1
ATOM 2757 O O . GLU A 1 347 ? -1.220 -11.687 -12.600 1.00 95.62 347 GLU A O 1
ATOM 2762 N N . THR A 1 348 ? -0.594 -12.000 -10.463 1.00 97.75 348 THR A N 1
ATOM 2763 C CA . THR A 1 348 ? -1.958 -11.900 -9.925 1.00 97.75 348 THR A CA 1
ATOM 2764 C C . THR A 1 348 ? -2.600 -10.567 -10.303 1.00 97.75 348 THR A C 1
ATOM 2766 O O . THR A 1 348 ? -3.762 -10.537 -10.709 1.00 97.75 348 THR A O 1
ATOM 2769 N N . ALA A 1 349 ? -1.853 -9.461 -10.231 1.00 98.62 349 ALA A N 1
ATOM 2770 C CA . ALA A 1 349 ? -2.344 -8.149 -10.635 1.00 98.62 349 ALA A CA 1
ATOM 2771 C C . ALA A 1 349 ? -2.681 -8.092 -12.133 1.00 98.62 349 ALA A C 1
ATOM 2773 O O . ALA A 1 349 ? -3.739 -7.584 -12.508 1.00 98.62 349 ALA A O 1
ATOM 2774 N N . SER A 1 350 ? -1.810 -8.641 -12.982 1.00 98.44 350 SER A N 1
ATOM 2775 C CA . SER A 1 350 ? -2.008 -8.670 -14.434 1.00 98.44 350 SER A CA 1
ATOM 2776 C C . SER A 1 350 ? -3.228 -9.511 -14.819 1.00 98.44 350 SER A C 1
ATOM 2778 O O . SER A 1 350 ? -4.089 -9.063 -15.579 1.00 98.44 350 SER A O 1
ATOM 2780 N N . LEU A 1 351 ? -3.364 -10.701 -14.227 1.00 96.88 351 LEU A N 1
ATOM 2781 C CA . LEU A 1 351 ? -4.500 -11.597 -14.445 1.00 96.88 351 LEU A CA 1
ATOM 2782 C C . LEU A 1 351 ? -5.814 -11.008 -13.917 1.00 96.88 351 LEU A C 1
ATOM 2784 O O . LEU A 1 351 ? -6.838 -11.112 -14.591 1.00 96.88 351 LEU A O 1
ATOM 2788 N N . ALA A 1 352 ? -5.794 -10.346 -12.755 1.00 98.19 352 ALA A N 1
ATOM 2789 C CA . ALA A 1 352 ? -6.979 -9.709 -12.178 1.00 98.19 352 ALA A CA 1
ATOM 2790 C C . ALA A 1 352 ? -7.557 -8.611 -13.084 1.00 98.19 352 ALA A C 1
ATOM 2792 O O . ALA A 1 352 ? -8.773 -8.414 -13.109 1.00 98.19 352 ALA A O 1
ATOM 2793 N N . LEU A 1 353 ? -6.699 -7.907 -13.830 1.00 97.69 353 LEU A N 1
ATOM 2794 C CA . LEU A 1 353 ? -7.120 -6.862 -14.765 1.00 97.69 353 LEU A CA 1
ATOM 2795 C C . LEU A 1 353 ? -7.282 -7.354 -16.208 1.00 97.69 353 LEU A C 1
ATOM 2797 O O . LEU A 1 353 ? -7.874 -6.648 -17.023 1.00 97.69 353 LEU A O 1
ATOM 2801 N N . GLY A 1 354 ? -6.754 -8.536 -16.539 1.00 96.00 354 GLY A N 1
ATOM 2802 C CA . GLY A 1 354 ? -6.623 -8.993 -17.922 1.00 96.00 354 GLY A CA 1
ATOM 2803 C C . GLY A 1 354 ? -5.696 -8.101 -18.756 1.00 96.00 354 GLY A C 1
ATOM 2804 O O . GLY A 1 354 ? -5.910 -7.961 -19.959 1.00 96.00 354 GLY A O 1
ATOM 2805 N N . LEU A 1 355 ? -4.705 -7.470 -18.118 1.00 97.56 355 LEU A N 1
ATOM 2806 C CA . LEU A 1 355 ? -3.746 -6.548 -18.728 1.00 97.56 355 LEU A CA 1
ATOM 2807 C C . LEU A 1 355 ? -2.325 -6.958 -18.348 1.00 97.56 355 LEU A C 1
ATOM 2809 O O . LEU A 1 355 ? -2.074 -7.289 -17.194 1.00 97.56 355 LEU A O 1
ATOM 2813 N N . ASN A 1 356 ? -1.377 -6.864 -19.275 1.00 96.94 356 ASN A N 1
ATOM 2814 C CA . ASN A 1 356 ? 0.038 -7.005 -18.952 1.00 96.94 356 ASN A CA 1
ATOM 2815 C C . ASN A 1 356 ? 0.527 -5.740 -18.219 1.00 96.94 356 ASN A C 1
ATOM 2817 O O . ASN A 1 356 ? 0.720 -4.690 -18.841 1.00 96.94 356 ASN A O 1
ATOM 2821 N N . LEU A 1 357 ? 0.714 -5.845 -16.896 1.00 98.12 357 LEU A N 1
ATOM 2822 C CA . LEU A 1 357 ? 1.213 -4.764 -16.036 1.00 98.12 357 LEU A CA 1
ATOM 2823 C C . LEU A 1 357 ? 2.736 -4.792 -15.836 1.00 98.12 357 LEU A C 1
ATOM 2825 O O . LEU A 1 357 ? 3.268 -3.894 -15.179 1.00 98.12 357 LEU A O 1
ATOM 2829 N N . VAL A 1 358 ? 3.448 -5.772 -16.400 1.00 96.38 358 VAL A N 1
ATOM 2830 C CA . VAL A 1 358 ? 4.906 -5.899 -16.266 1.00 96.38 358 VAL A CA 1
ATOM 2831 C C . VAL A 1 358 ? 5.659 -4.603 -16.591 1.00 96.38 358 VAL A C 1
ATOM 2833 O O . VAL A 1 358 ? 6.449 -4.199 -15.739 1.00 96.38 358 VAL A O 1
ATOM 2836 N N . PRO A 1 359 ? 5.412 -3.869 -17.702 1.00 96.25 359 PRO A N 1
ATOM 2837 C CA . PRO A 1 359 ? 6.165 -2.639 -17.978 1.00 96.25 359 PRO A CA 1
ATOM 2838 C C . PRO A 1 359 ? 6.047 -1.585 -16.869 1.00 96.25 359 PRO A C 1
ATOM 2840 O O . PRO A 1 359 ? 7.000 -0.845 -16.623 1.00 96.25 359 PRO A O 1
ATOM 2843 N N . LEU A 1 360 ? 4.903 -1.521 -16.177 1.00 98.06 360 LEU A N 1
ATOM 2844 C CA . LEU A 1 360 ? 4.710 -0.622 -15.040 1.00 98.06 360 LEU A CA 1
ATOM 2845 C C . LEU A 1 360 ? 5.548 -1.066 -13.844 1.00 98.06 360 LEU A C 1
ATOM 2847 O O . LEU A 1 360 ? 6.291 -0.260 -13.286 1.00 98.06 360 LEU A O 1
ATOM 2851 N N . PHE A 1 361 ? 5.452 -2.333 -13.446 1.00 97.56 361 PHE A N 1
ATOM 2852 C CA . PHE A 1 361 ? 6.194 -2.841 -12.291 1.00 97.56 361 PHE A CA 1
ATOM 2853 C C . PHE A 1 361 ? 7.704 -2.821 -12.525 1.00 97.56 361 PHE A C 1
ATOM 2855 O O . PHE A 1 361 ? 8.452 -2.394 -11.645 1.00 97.56 361 PHE A O 1
ATOM 2862 N N . GLU A 1 362 ? 8.142 -3.153 -13.735 1.00 94.31 362 GLU A N 1
ATOM 2863 C CA . GLU A 1 362 ? 9.540 -3.115 -14.138 1.00 94.31 362 GLU A CA 1
ATOM 2864 C C . GLU A 1 362 ? 10.107 -1.686 -14.092 1.00 94.31 362 GLU A C 1
ATOM 2866 O O . GLU A 1 362 ? 11.178 -1.459 -13.515 1.00 94.31 362 GLU A O 1
ATOM 2871 N N . PHE A 1 363 ? 9.357 -0.696 -14.601 1.00 97.44 363 PHE A N 1
ATOM 2872 C CA . PHE A 1 363 ? 9.709 0.718 -14.445 1.00 97.44 363 PHE A CA 1
ATOM 2873 C C . PHE A 1 363 ? 9.782 1.124 -12.971 1.00 97.44 363 PHE A C 1
ATOM 2875 O O . PHE A 1 363 ? 10.714 1.811 -12.572 1.00 97.44 363 PHE A O 1
ATOM 2882 N N . TRP A 1 364 ? 8.851 0.682 -12.131 1.00 97.56 364 TRP A N 1
ATOM 2883 C CA . TRP A 1 364 ? 8.879 0.976 -10.695 1.00 97.56 364 TRP A CA 1
ATOM 2884 C C . TRP A 1 364 ? 9.824 0.060 -9.896 1.00 97.56 364 TRP A C 1
ATOM 2886 O O . TRP A 1 364 ? 9.740 -0.001 -8.666 1.00 97.56 364 TRP A O 1
ATOM 2896 N N . GLY A 1 365 ? 10.749 -0.626 -10.576 1.00 93.94 365 GLY A N 1
ATOM 2897 C CA . GLY A 1 365 ? 11.847 -1.356 -9.953 1.00 93.94 365 GLY A CA 1
ATOM 2898 C C . GLY A 1 365 ? 11.456 -2.696 -9.337 1.00 93.94 365 GLY A C 1
ATOM 2899 O O . GLY A 1 365 ? 12.065 -3.095 -8.344 1.00 93.94 365 GLY A O 1
ATOM 2900 N N . VAL A 1 366 ? 10.446 -3.358 -9.903 1.00 94.56 366 VAL A N 1
ATOM 2901 C CA . VAL A 1 366 ? 9.971 -4.707 -9.563 1.00 94.56 366 VAL A CA 1
ATOM 2902 C C . VAL A 1 366 ? 10.068 -5.583 -10.819 1.00 94.56 366 VAL A C 1
ATOM 2904 O O . VAL A 1 366 ? 9.093 -5.697 -11.562 1.00 94.56 366 VAL A O 1
ATOM 2907 N N . PRO A 1 367 ? 11.257 -6.132 -11.125 1.00 87.69 367 PRO A N 1
ATOM 2908 C CA . PRO A 1 367 ? 11.396 -7.146 -12.163 1.00 87.69 367 PRO A CA 1
ATOM 2909 C C . PRO A 1 367 ? 10.573 -8.399 -11.873 1.00 87.69 367 PRO A C 1
ATOM 2911 O O . PRO A 1 367 ? 10.346 -8.743 -10.714 1.00 87.69 367 PRO A O 1
ATOM 2914 N N . VAL A 1 368 ? 10.223 -9.114 -12.940 1.00 82.38 368 VAL A N 1
ATOM 2915 C CA . VAL A 1 368 ? 9.609 -10.444 -12.878 1.00 82.38 368 VAL A CA 1
ATOM 2916 C C . VAL A 1 368 ? 10.504 -11.483 -13.546 1.00 82.38 368 VAL A C 1
ATOM 2918 O O . VAL A 1 368 ? 11.342 -11.147 -14.390 1.00 82.38 368 VAL A O 1
ATOM 2921 N N . SER A 1 369 ? 10.320 -12.750 -13.190 1.00 78.94 369 SER A N 1
ATOM 2922 C CA . SER A 1 369 ? 10.997 -13.862 -13.851 1.00 78.94 369 SER A CA 1
ATOM 2923 C C . SER A 1 369 ? 10.552 -14.027 -15.307 1.00 78.94 369 SER A C 1
ATOM 2925 O O . SER A 1 369 ? 9.477 -13.585 -15.722 1.00 78.94 369 SER A O 1
ATOM 2927 N N . ALA A 1 370 ? 11.368 -14.744 -16.086 1.00 76.06 370 ALA A N 1
ATOM 2928 C CA . ALA A 1 370 ? 11.051 -15.097 -17.469 1.00 76.06 370 ALA A CA 1
ATOM 2929 C C . ALA A 1 370 ? 9.716 -15.862 -17.589 1.00 76.06 370 ALA A C 1
ATOM 2931 O O . ALA A 1 370 ? 8.974 -15.653 -18.544 1.00 76.06 370 ALA A O 1
ATOM 2932 N N . ASN A 1 371 ? 9.368 -16.678 -16.587 1.00 76.25 371 ASN A N 1
ATOM 2933 C CA . ASN A 1 371 ? 8.118 -17.439 -16.570 1.00 76.25 371 ASN A CA 1
ATOM 2934 C C . ASN A 1 371 ? 6.896 -16.518 -16.471 1.00 76.25 371 ASN A C 1
ATOM 2936 O O . ASN A 1 371 ? 5.945 -16.659 -17.240 1.00 76.25 371 ASN A O 1
ATOM 2940 N N . VAL A 1 372 ? 6.923 -15.547 -15.552 1.00 80.56 372 VAL A N 1
ATOM 2941 C CA . VAL A 1 372 ? 5.840 -14.561 -15.422 1.00 80.56 372 VAL A CA 1
ATOM 2942 C C . VAL A 1 372 ? 5.779 -13.654 -16.647 1.00 80.56 372 VAL A C 1
ATOM 2944 O O . VAL A 1 372 ? 4.685 -13.352 -17.130 1.00 80.56 372 VAL A O 1
ATOM 2947 N N . LEU A 1 373 ? 6.930 -13.263 -17.196 1.00 82.19 373 LEU A N 1
ATOM 2948 C CA . LEU A 1 373 ? 6.994 -12.491 -18.435 1.00 82.19 373 LEU A CA 1
ATOM 2949 C C . LEU A 1 373 ? 6.303 -13.230 -19.593 1.00 82.19 373 LEU A C 1
ATOM 2951 O O . LEU A 1 373 ? 5.412 -12.668 -20.226 1.00 82.19 373 LEU A O 1
ATOM 2955 N N . ALA A 1 374 ? 6.643 -14.502 -19.825 1.00 76.62 374 ALA A N 1
ATOM 2956 C CA . ALA A 1 374 ? 6.051 -15.314 -20.888 1.00 76.62 374 ALA A CA 1
ATOM 2957 C C . ALA A 1 374 ? 4.526 -15.446 -20.737 1.00 76.62 374 ALA A C 1
ATOM 2959 O O . ALA A 1 374 ? 3.781 -15.263 -21.702 1.00 76.62 374 ALA A O 1
ATOM 2960 N N . ARG A 1 375 ? 4.036 -15.686 -19.513 1.00 80.25 375 ARG A N 1
ATOM 2961 C CA . ARG A 1 375 ? 2.591 -15.798 -19.246 1.00 80.25 375 ARG A CA 1
ATOM 2962 C C . ARG A 1 375 ? 1.856 -14.476 -19.461 1.00 80.25 375 ARG A C 1
ATOM 2964 O O . ARG A 1 375 ? 0.809 -14.449 -20.109 1.00 80.25 375 ARG A O 1
ATOM 2971 N N . THR A 1 376 ? 2.403 -13.373 -18.958 1.00 83.62 376 THR A N 1
ATOM 2972 C CA . THR A 1 376 ? 1.763 -12.049 -19.046 1.00 83.62 376 THR A CA 1
ATOM 2973 C C . THR A 1 376 ? 1.832 -11.431 -20.442 1.00 83.62 376 THR A C 1
ATOM 2975 O O . THR A 1 376 ? 0.932 -10.673 -20.791 1.00 83.62 376 THR A O 1
ATOM 2978 N N . MET A 1 377 ? 2.806 -11.795 -21.285 1.00 85.62 377 MET A N 1
ATOM 2979 C CA . MET A 1 377 ? 2.880 -11.356 -22.690 1.00 85.62 377 MET A CA 1
ATOM 2980 C C . MET A 1 377 ? 1.692 -11.816 -23.549 1.00 85.62 377 MET A C 1
ATOM 2982 O O . MET A 1 377 ? 1.423 -11.228 -24.594 1.00 85.62 377 MET A O 1
ATOM 2986 N N . THR A 1 378 ? 0.938 -12.825 -23.102 1.00 85.88 378 THR A N 1
ATOM 2987 C CA . THR A 1 378 ? -0.318 -13.231 -23.755 1.00 85.88 378 THR A CA 1
ATOM 2988 C C . THR A 1 378 ? -1.464 -12.232 -23.537 1.00 85.88 378 THR A C 1
ATOM 2990 O O . THR A 1 378 ? -2.469 -12.274 -24.253 1.00 85.88 378 THR A O 1
ATOM 2993 N N . LEU A 1 379 ? -1.328 -11.321 -22.566 1.00 90.38 379 LEU A N 1
ATOM 2994 C CA . LEU A 1 379 ? -2.311 -10.292 -22.238 1.00 90.38 379 LEU A CA 1
ATOM 2995 C C . LEU A 1 379 ? -2.031 -8.992 -23.010 1.00 90.38 379 LEU A C 1
ATOM 2997 O O . LEU A 1 379 ? -0.874 -8.653 -23.266 1.00 90.38 379 LEU A O 1
ATOM 3001 N N . PRO A 1 380 ? -3.068 -8.197 -23.332 1.00 93.25 380 PRO A N 1
ATOM 3002 C CA . PRO A 1 380 ? -2.867 -6.864 -23.890 1.00 93.25 380 PRO A CA 1
ATOM 3003 C C . PRO A 1 380 ? -2.095 -5.967 -22.911 1.00 93.25 380 PRO A C 1
ATOM 3005 O O . PRO A 1 380 ? -2.409 -5.906 -21.723 1.00 93.25 380 PRO A O 1
ATOM 3008 N N . VAL A 1 381 ? -1.092 -5.248 -23.418 1.00 94.12 381 VAL A N 1
ATOM 3009 C CA . VAL A 1 381 ? -0.290 -4.296 -22.635 1.00 94.12 381 VAL A CA 1
ATOM 3010 C C . VAL A 1 381 ? -1.119 -3.111 -22.135 1.00 94.12 381 VAL A C 1
ATOM 3012 O O . VAL A 1 381 ? -2.034 -2.648 -22.817 1.00 94.12 381 VAL A O 1
ATOM 3015 N N . VAL A 1 382 ? -0.790 -2.596 -20.946 1.00 94.19 382 VAL A N 1
ATOM 3016 C CA . VAL A 1 382 ? -1.387 -1.374 -20.381 1.00 94.19 382 VAL A CA 1
ATOM 3017 C C . VAL A 1 382 ? -1.000 -0.121 -21.185 1.00 94.19 382 VAL A C 1
ATOM 3019 O O . VAL A 1 382 ? -0.022 0.565 -20.902 1.00 94.19 382 VAL A O 1
ATOM 3022 N N . THR A 1 383 ? -1.785 0.200 -22.213 1.00 92.94 383 THR A N 1
ATOM 3023 C CA . THR A 1 383 ? -1.477 1.276 -23.177 1.00 92.94 383 THR A CA 1
ATOM 3024 C C . THR A 1 383 ? -1.359 2.670 -22.558 1.00 92.94 383 THR A C 1
ATOM 3026 O O . THR A 1 383 ? -0.590 3.502 -23.028 1.00 92.94 383 THR A O 1
ATOM 3029 N N . GLU A 1 384 ? -2.073 2.943 -21.467 1.00 94.31 384 GLU A N 1
ATOM 3030 C CA . GLU A 1 384 ? -2.046 4.228 -20.770 1.00 94.31 384 GLU A CA 1
ATOM 3031 C C . GLU A 1 384 ? -0.640 4.566 -20.247 1.00 94.31 384 GLU A C 1
ATOM 3033 O O . GLU A 1 384 ? -0.249 5.741 -20.218 1.00 94.31 384 GLU A O 1
ATOM 3038 N N . PHE A 1 385 ? 0.145 3.542 -19.894 1.00 97.75 385 PHE A N 1
ATOM 3039 C CA . PHE A 1 385 ? 1.477 3.706 -19.322 1.00 97.75 385 PHE A CA 1
ATOM 3040 C C . PHE A 1 385 ? 2.536 4.109 -20.359 1.00 97.75 385 PHE A C 1
ATOM 3042 O O . PHE A 1 385 ? 3.539 4.724 -19.999 1.00 97.75 385 PHE A O 1
ATOM 3049 N N . GLU A 1 386 ? 2.291 3.878 -21.652 1.00 97.12 386 GLU A N 1
ATOM 3050 C CA . GLU A 1 386 ? 3.151 4.351 -22.748 1.00 97.12 386 GLU A CA 1
ATOM 3051 C C . GLU A 1 386 ? 3.389 5.866 -22.651 1.00 97.12 386 GLU A C 1
ATOM 3053 O O . GLU A 1 386 ? 4.522 6.357 -22.659 1.00 97.12 386 GLU A O 1
ATOM 3058 N N . SER A 1 387 ? 2.301 6.620 -22.473 1.00 96.25 387 SER A N 1
ATOM 3059 C CA . SER A 1 387 ? 2.349 8.078 -22.359 1.00 96.25 387 SER A CA 1
ATOM 3060 C C . SER A 1 387 ? 3.109 8.546 -21.112 1.00 96.25 387 SER A C 1
ATOM 3062 O O . SER A 1 387 ? 3.799 9.569 -21.154 1.00 96.25 387 SER A O 1
ATOM 3064 N N . ARG A 1 388 ? 3.037 7.770 -20.020 1.00 97.00 388 ARG A N 1
ATOM 3065 C CA . ARG A 1 388 ? 3.780 8.016 -18.778 1.00 97.00 388 ARG A CA 1
ATOM 3066 C C . ARG A 1 388 ? 5.271 7.793 -18.970 1.00 97.00 388 ARG A C 1
ATOM 3068 O O . ARG A 1 388 ? 6.046 8.663 -18.590 1.00 97.00 388 ARG A O 1
ATOM 3075 N N . LEU A 1 389 ? 5.676 6.702 -19.620 1.00 98.19 389 LEU A N 1
ATOM 3076 C CA . LEU A 1 389 ? 7.083 6.428 -19.930 1.00 98.19 389 LEU A CA 1
ATOM 3077 C C . LEU A 1 389 ? 7.702 7.538 -20.787 1.00 98.19 389 LEU A C 1
ATOM 3079 O O . LEU A 1 389 ? 8.780 8.038 -20.464 1.00 98.19 389 LEU A O 1
ATOM 3083 N N . LEU A 1 390 ? 6.999 7.989 -21.831 1.00 98.19 390 LEU A N 1
ATOM 3084 C CA . LEU A 1 390 ? 7.451 9.107 -22.667 1.00 98.19 390 LEU A CA 1
ATOM 3085 C C . LEU A 1 390 ? 7.610 10.408 -21.862 1.00 98.19 390 LEU A C 1
ATOM 3087 O O . LEU A 1 390 ? 8.586 11.140 -22.051 1.00 98.19 390 LEU A O 1
ATOM 3091 N N . HIS A 1 391 ? 6.679 10.690 -20.947 1.00 98.25 391 HIS A N 1
ATOM 3092 C CA . HIS A 1 391 ? 6.765 11.842 -20.048 1.00 98.25 391 HIS A CA 1
ATOM 3093 C C . HIS A 1 391 ? 7.947 11.722 -19.079 1.00 98.25 391 HIS A C 1
ATOM 3095 O O . HIS A 1 391 ? 8.768 12.639 -19.011 1.00 98.25 391 HIS A O 1
ATOM 3101 N N . TYR A 1 392 ? 8.104 10.580 -18.407 1.00 98.56 392 TYR A N 1
ATOM 3102 C CA . TYR A 1 392 ? 9.207 10.326 -17.479 1.00 98.56 392 TYR A CA 1
ATOM 3103 C C . TYR A 1 392 ? 10.571 10.409 -18.162 1.00 98.56 392 TYR A C 1
ATOM 3105 O O . TYR A 1 392 ? 11.480 11.046 -17.632 1.00 98.56 392 TYR A O 1
ATOM 3113 N N . LYS A 1 393 ? 10.693 9.906 -19.396 1.00 98.25 393 LYS A N 1
ATOM 3114 C CA . LYS A 1 393 ? 11.883 10.117 -20.231 1.00 98.25 393 LYS A CA 1
ATOM 3115 C C . LYS A 1 393 ? 12.178 11.606 -20.447 1.00 98.25 393 LYS A C 1
ATOM 3117 O O . LYS A 1 393 ? 13.335 12.021 -20.404 1.00 98.25 393 LYS A O 1
ATOM 3122 N N . SER A 1 394 ? 11.148 12.419 -20.687 1.00 98.25 394 SER A N 1
ATOM 3123 C CA . SER A 1 394 ? 11.294 13.845 -21.016 1.00 98.25 394 SER A CA 1
ATOM 3124 C C . SER A 1 394 ? 11.774 14.712 -19.847 1.00 98.25 394 SER A C 1
ATOM 3126 O O . SER A 1 394 ? 12.379 15.762 -20.077 1.00 98.25 394 SER A O 1
ATOM 3128 N N . ILE A 1 395 ? 11.540 14.272 -18.606 1.00 98.00 395 ILE A N 1
ATOM 3129 C CA . ILE A 1 395 ? 11.917 15.010 -17.393 1.00 98.00 395 ILE A CA 1
ATOM 3130 C C . ILE A 1 395 ? 13.295 14.614 -16.840 1.00 98.00 395 ILE A C 1
ATOM 3132 O O . ILE A 1 395 ? 13.762 15.243 -15.888 1.00 98.00 395 ILE A O 1
ATOM 3136 N N . VAL A 1 396 ? 13.975 13.622 -17.432 1.00 98.12 396 VAL A N 1
ATOM 3137 C CA . VAL A 1 396 ? 15.327 13.212 -17.017 1.00 98.12 396 VAL A CA 1
ATOM 3138 C C . VAL A 1 396 ? 16.301 14.395 -17.157 1.00 98.12 396 VAL A C 1
ATOM 3140 O O . VAL A 1 396 ? 16.437 14.964 -18.247 1.00 98.12 396 VAL A O 1
ATOM 3143 N N . PRO A 1 397 ? 17.023 14.790 -16.090 1.00 97.25 397 PRO A N 1
ATOM 3144 C CA . PRO A 1 397 ? 17.936 15.924 -16.163 1.00 97.25 397 PRO A CA 1
ATOM 3145 C C . PRO A 1 397 ? 19.156 15.580 -17.027 1.00 97.25 397 PRO A C 1
ATOM 3147 O O . PRO A 1 397 ? 19.985 14.776 -16.638 1.00 97.25 397 PRO A O 1
ATOM 3150 N N . SER A 1 398 ? 19.322 16.219 -18.187 1.00 95.44 398 SER A N 1
ATOM 3151 C CA . SER A 1 398 ? 20.423 15.913 -19.125 1.00 95.44 398 SER A CA 1
ATOM 3152 C C . SER A 1 398 ? 21.729 16.679 -18.869 1.00 95.44 398 SER A C 1
ATOM 3154 O O . SER A 1 398 ? 22.730 16.470 -19.554 1.00 95.44 398 SER A O 1
ATOM 3156 N N . THR A 1 399 ? 21.745 17.590 -17.892 1.00 96.69 399 THR A N 1
ATOM 3157 C CA . THR A 1 399 ? 22.921 18.401 -17.538 1.00 96.69 399 THR A CA 1
ATOM 3158 C C . THR A 1 399 ? 23.074 18.503 -16.027 1.00 96.69 399 THR A C 1
ATOM 3160 O O . THR A 1 399 ? 22.082 18.464 -15.303 1.00 96.69 399 THR A O 1
ATOM 3163 N N . ASN A 1 400 ? 24.298 18.746 -15.548 1.00 95.69 400 ASN A N 1
ATOM 3164 C CA . ASN A 1 400 ? 24.562 18.933 -14.115 1.00 95.69 400 ASN A CA 1
ATOM 3165 C C . ASN A 1 400 ? 23.756 20.098 -13.513 1.00 95.69 400 ASN A C 1
ATOM 3167 O O . ASN A 1 400 ? 23.352 20.030 -12.359 1.00 95.69 400 ASN A O 1
ATOM 3171 N N . ALA A 1 401 ? 23.485 21.155 -14.289 1.00 97.19 401 ALA A N 1
ATOM 3172 C CA . ALA A 1 401 ? 22.670 22.281 -13.830 1.00 97.19 401 ALA A CA 1
ATOM 3173 C C . ALA A 1 401 ? 21.189 21.899 -13.667 1.00 97.19 401 ALA A C 1
ATOM 3175 O O . ALA A 1 401 ? 20.561 22.301 -12.694 1.00 97.19 401 ALA A O 1
ATOM 3176 N N . ALA A 1 402 ? 20.637 21.110 -14.596 1.00 97.50 402 ALA A N 1
ATOM 3177 C CA . ALA A 1 402 ? 19.276 20.590 -14.475 1.00 97.50 402 ALA A CA 1
ATOM 3178 C C . ALA A 1 402 ? 19.164 19.588 -13.316 1.00 97.50 402 ALA A C 1
ATOM 3180 O O . ALA A 1 402 ? 18.211 19.644 -12.542 1.00 97.50 402 ALA A O 1
ATOM 3181 N N . PHE A 1 403 ? 20.167 18.720 -13.164 1.00 97.44 403 PHE A N 1
ATOM 3182 C CA . PHE A 1 403 ? 20.237 17.764 -12.066 1.00 97.44 403 PHE A CA 1
ATOM 3183 C C . PHE A 1 403 ? 20.306 18.465 -10.705 1.00 97.44 403 PHE A C 1
ATOM 3185 O O . PHE A 1 403 ? 19.572 18.076 -9.808 1.00 97.44 403 PHE A O 1
ATOM 3192 N N . ALA A 1 404 ? 21.090 19.540 -10.560 1.00 96.81 404 ALA A N 1
ATOM 3193 C CA . ALA A 1 404 ? 21.160 20.299 -9.308 1.00 96.81 404 ALA A CA 1
ATOM 3194 C C . ALA A 1 404 ? 19.780 20.806 -8.847 1.00 96.81 404 ALA A C 1
ATOM 3196 O O . ALA A 1 404 ? 19.455 20.705 -7.672 1.00 96.81 404 ALA A O 1
ATOM 3197 N N . VAL A 1 405 ? 18.925 21.261 -9.773 1.00 97.12 405 VAL A N 1
ATOM 3198 C CA . VAL A 1 405 ? 17.551 21.694 -9.447 1.00 97.12 405 VAL A CA 1
ATOM 3199 C C . VAL A 1 405 ? 16.683 20.529 -8.956 1.00 97.12 405 VAL A C 1
ATOM 3201 O O . VAL A 1 405 ? 15.888 20.701 -8.033 1.00 97.12 405 VAL A O 1
ATOM 3204 N N . VAL A 1 406 ? 16.815 19.352 -9.574 1.00 96.50 406 VAL A N 1
ATOM 3205 C CA . VAL A 1 406 ? 16.102 18.135 -9.151 1.00 96.50 406 VAL A CA 1
ATOM 3206 C C . VAL A 1 406 ? 16.607 17.671 -7.784 1.00 96.50 406 VAL A C 1
ATOM 3208 O O . VAL A 1 406 ? 15.803 17.424 -6.892 1.00 96.50 406 VAL A O 1
ATOM 3211 N N . SER A 1 407 ? 17.925 17.618 -7.608 1.00 95.56 407 SER A N 1
ATOM 3212 C CA . SER A 1 407 ? 18.589 17.211 -6.371 1.00 95.56 407 SER A CA 1
ATOM 3213 C C . SER A 1 407 ? 18.202 18.111 -5.199 1.00 95.56 407 SER A C 1
ATOM 3215 O O . SER A 1 407 ? 17.719 17.606 -4.191 1.00 95.56 407 SER A O 1
ATOM 3217 N N . ASP A 1 408 ? 18.281 19.439 -5.353 1.00 94.88 408 ASP A N 1
ATOM 3218 C CA . ASP A 1 408 ? 17.882 20.395 -4.311 1.00 94.88 408 ASP A CA 1
ATOM 3219 C C . ASP A 1 408 ? 16.413 20.213 -3.897 1.00 94.88 408 ASP A C 1
ATOM 3221 O O . ASP A 1 408 ? 16.072 20.320 -2.717 1.00 94.88 408 ASP A O 1
ATOM 3225 N N . ARG A 1 409 ? 15.530 19.926 -4.865 1.00 94.81 409 ARG A N 1
ATOM 3226 C CA . ARG A 1 409 ? 14.101 19.709 -4.612 1.00 94.81 409 ARG A CA 1
ATOM 3227 C C . ARG A 1 409 ? 13.844 18.400 -3.869 1.00 94.81 409 ARG A C 1
ATOM 3229 O O . ARG A 1 409 ? 13.125 18.411 -2.875 1.00 94.81 409 ARG A O 1
ATOM 3236 N N . LEU A 1 410 ? 14.395 17.287 -4.352 1.00 95.06 410 LEU A N 1
ATOM 3237 C CA . LEU A 1 410 ? 14.101 15.955 -3.818 1.00 95.06 410 LEU A CA 1
ATOM 3238 C C . LEU A 1 410 ? 14.851 15.680 -2.510 1.00 95.06 410 LEU A C 1
ATOM 3240 O O . LEU A 1 410 ? 14.280 15.096 -1.585 1.00 95.06 410 LEU A O 1
ATOM 3244 N N . ALA A 1 411 ? 16.085 16.165 -2.371 1.00 93.12 411 ALA A N 1
ATOM 3245 C CA . ALA A 1 411 ? 16.865 16.001 -1.149 1.00 93.12 411 ALA A CA 1
ATOM 3246 C C . ALA A 1 411 ? 16.286 16.776 0.050 1.00 93.12 411 ALA A C 1
ATOM 3248 O O . ALA A 1 411 ? 16.580 16.438 1.194 1.00 93.12 411 ALA A O 1
ATOM 3249 N N . ALA A 1 412 ? 15.430 17.781 -0.179 1.00 90.12 412 ALA A N 1
ATOM 3250 C CA . ALA A 1 412 ? 14.846 18.603 0.885 1.00 90.12 412 ALA A CA 1
ATOM 3251 C C . ALA A 1 412 ? 13.925 17.830 1.849 1.00 90.12 412 ALA A C 1
ATOM 3253 O O . ALA A 1 412 ? 13.691 18.283 2.970 1.00 90.12 412 ALA A O 1
ATOM 3254 N N . THR A 1 413 ? 13.381 16.694 1.414 1.00 87.06 413 THR A N 1
ATOM 3255 C CA . THR A 1 413 ? 12.366 15.920 2.149 1.00 87.06 413 THR A CA 1
ATOM 3256 C C . THR A 1 413 ? 12.669 14.421 2.207 1.00 87.06 413 THR A C 1
ATOM 3258 O O . THR A 1 413 ? 11.881 13.653 2.753 1.00 87.06 413 THR A O 1
ATOM 3261 N N . THR A 1 414 ? 13.803 13.978 1.659 1.00 85.81 414 THR A N 1
ATOM 3262 C CA . THR A 1 414 ? 14.205 12.565 1.663 1.00 85.81 414 THR A CA 1
ATOM 3263 C C . THR A 1 414 ? 14.708 12.099 3.035 1.00 85.81 414 THR A C 1
ATOM 3265 O O . THR A 1 414 ? 15.340 12.856 3.771 1.00 85.81 414 THR A O 1
ATOM 3268 N N . GLY A 1 415 ? 14.491 10.819 3.349 1.00 77.56 415 GLY A N 1
ATOM 3269 C CA . GLY A 1 415 ? 15.176 10.138 4.455 1.00 77.56 415 GLY A CA 1
ATOM 3270 C C . GLY A 1 415 ? 16.571 9.605 4.089 1.00 77.56 415 GLY A C 1
ATOM 3271 O O . GLY A 1 415 ? 17.373 9.347 4.979 1.00 77.56 415 GLY A O 1
ATOM 3272 N N . SER A 1 416 ? 16.890 9.484 2.794 1.00 82.00 416 SER A N 1
ATOM 3273 C CA . SER A 1 416 ? 18.110 8.833 2.286 1.00 82.00 416 SER A CA 1
ATOM 3274 C C . SER A 1 416 ? 19.158 9.866 1.842 1.00 82.00 416 SER A C 1
ATOM 3276 O O . SER A 1 416 ? 19.491 9.991 0.664 1.00 82.00 416 SER A O 1
ATOM 3278 N N . LEU A 1 417 ? 19.666 10.668 2.786 1.00 86.12 417 LEU A N 1
ATOM 3279 C CA . LEU A 1 417 ? 20.604 11.763 2.476 1.00 86.12 417 LEU A CA 1
ATOM 3280 C C . LEU A 1 417 ? 21.898 11.275 1.798 1.00 86.12 417 LEU A C 1
ATOM 3282 O O . LEU A 1 417 ? 22.375 11.924 0.868 1.00 86.12 417 LEU A O 1
ATOM 3286 N N . GLY A 1 418 ? 22.425 10.114 2.204 1.00 87.62 418 GLY A N 1
ATOM 3287 C CA . GLY A 1 418 ? 23.673 9.559 1.664 1.00 87.62 418 GLY A CA 1
ATOM 3288 C C . GLY A 1 418 ? 23.630 9.302 0.153 1.00 87.62 418 GLY A C 1
ATOM 3289 O O . GLY A 1 418 ? 24.573 9.648 -0.560 1.00 87.62 418 GLY A O 1
ATOM 3290 N N . ARG A 1 419 ? 22.502 8.800 -0.370 1.00 88.50 419 ARG A N 1
ATOM 3291 C CA . ARG A 1 419 ? 22.315 8.584 -1.813 1.00 88.50 419 ARG A CA 1
ATOM 3292 C C . ARG A 1 419 ? 22.348 9.896 -2.594 1.00 88.50 419 ARG A C 1
ATOM 3294 O O . ARG A 1 419 ? 22.962 9.970 -3.655 1.00 88.50 419 ARG A O 1
ATOM 3301 N N . TRP A 1 420 ? 21.728 10.954 -2.072 1.00 90.25 420 TRP A N 1
ATOM 3302 C CA . TRP A 1 420 ? 21.748 12.266 -2.725 1.00 90.25 420 TRP A CA 1
ATOM 3303 C C . TRP A 1 420 ? 23.128 12.921 -2.675 1.00 90.25 420 TRP A C 1
ATOM 3305 O O . TRP A 1 420 ? 23.539 13.538 -3.656 1.00 90.25 420 TRP A O 1
ATOM 3315 N N . GLU A 1 421 ? 23.880 12.757 -1.585 1.00 91.50 421 GLU A N 1
ATOM 3316 C CA . GLU A 1 421 ? 25.284 13.181 -1.513 1.00 91.50 421 GLU A CA 1
ATOM 3317 C C . GLU A 1 421 ? 26.139 12.471 -2.573 1.00 91.50 421 GLU A C 1
ATOM 3319 O O . GLU A 1 421 ? 26.897 13.126 -3.295 1.00 91.50 421 GLU A O 1
ATOM 3324 N N . PHE A 1 422 ? 25.957 11.156 -2.735 1.00 90.31 422 PHE A N 1
ATOM 3325 C CA . PHE A 1 422 ? 26.621 10.382 -3.781 1.00 90.31 422 PHE A CA 1
ATOM 3326 C C . PHE A 1 422 ? 26.240 10.861 -5.186 1.00 90.31 422 PHE A C 1
ATOM 3328 O O . PHE A 1 422 ? 27.127 11.120 -6.004 1.00 90.31 422 PHE A O 1
ATOM 3335 N N . LEU A 1 423 ? 24.947 11.026 -5.475 1.00 91.50 423 LEU A N 1
ATOM 3336 C CA . LEU A 1 423 ? 24.483 11.499 -6.781 1.00 91.50 423 LEU A CA 1
ATOM 3337 C C . LEU A 1 423 ? 25.015 12.908 -7.083 1.00 91.50 423 LEU A C 1
ATOM 3339 O O . LEU A 1 423 ? 25.490 13.157 -8.186 1.00 91.50 423 LEU A O 1
ATOM 3343 N N . ASN A 1 424 ? 25.040 13.811 -6.100 1.00 92.38 424 ASN A N 1
ATOM 3344 C CA . ASN A 1 424 ? 25.623 15.148 -6.254 1.00 92.38 424 ASN A CA 1
ATOM 3345 C C . ASN A 1 424 ? 27.115 15.129 -6.602 1.00 92.38 424 ASN A C 1
ATOM 3347 O O . ASN A 1 424 ? 27.578 15.993 -7.350 1.00 92.38 424 ASN A O 1
ATOM 3351 N N . ALA A 1 425 ? 27.862 14.155 -6.087 1.00 91.50 425 ALA A N 1
ATOM 3352 C CA . ALA A 1 425 ? 29.281 14.007 -6.383 1.00 91.50 425 ALA A CA 1
ATOM 3353 C C . ALA A 1 425 ? 29.557 13.315 -7.732 1.00 91.50 425 ALA A C 1
ATOM 3355 O O . ALA A 1 425 ? 30.593 13.585 -8.341 1.00 91.50 425 ALA A O 1
ATOM 3356 N N . ASN A 1 426 ? 28.655 12.443 -8.197 1.00 89.50 426 ASN A N 1
ATOM 3357 C CA . ASN A 1 426 ? 28.932 11.503 -9.292 1.00 89.50 426 ASN A CA 1
ATOM 3358 C C . ASN A 1 426 ? 28.030 11.656 -10.525 1.00 89.50 426 ASN A C 1
ATOM 3360 O O . ASN A 1 426 ? 28.272 10.998 -11.538 1.00 89.50 426 ASN A O 1
ATOM 3364 N N . PHE A 1 427 ? 27.003 12.508 -10.486 1.00 92.06 427 PHE A N 1
ATOM 3365 C CA . PHE A 1 427 ? 26.122 12.701 -11.632 1.00 92.06 427 PHE A CA 1
ATOM 3366 C C . PHE A 1 427 ? 26.893 13.235 -12.850 1.00 92.06 427 PHE A C 1
ATOM 3368 O O . PHE A 1 427 ? 27.624 14.228 -12.780 1.00 92.06 427 PHE A O 1
ATOM 3375 N N . THR A 1 428 ? 26.679 12.596 -14.001 1.00 90.75 428 THR A N 1
ATOM 3376 C CA . THR A 1 428 ? 27.212 13.033 -15.296 1.00 90.75 428 THR A CA 1
ATOM 3377 C C . THR A 1 428 ? 26.130 12.947 -16.373 1.00 90.75 428 THR A C 1
ATOM 3379 O O . THR A 1 428 ? 25.202 12.146 -16.246 1.00 90.75 428 THR A O 1
ATOM 3382 N N . PRO A 1 429 ? 26.252 13.687 -17.492 1.00 90.81 429 PRO A N 1
ATOM 3383 C CA . PRO A 1 429 ? 25.345 13.523 -18.629 1.00 90.81 429 PRO A CA 1
ATOM 3384 C C . PRO A 1 429 ? 25.266 12.085 -19.171 1.00 90.81 429 PRO A C 1
ATOM 3386 O O . PRO A 1 429 ? 24.244 11.713 -19.736 1.00 90.81 429 PRO A O 1
ATOM 3389 N N . ALA A 1 430 ? 26.304 11.261 -18.975 1.00 87.50 430 ALA A N 1
ATOM 3390 C CA . ALA A 1 430 ? 26.279 9.849 -19.363 1.00 87.50 430 ALA A CA 1
ATOM 3391 C C . ALA A 1 430 ? 25.259 9.037 -18.543 1.00 87.50 430 ALA A C 1
ATOM 3393 O O . ALA A 1 430 ? 24.588 8.169 -19.092 1.00 87.50 430 ALA A O 1
ATOM 3394 N N . MET A 1 431 ? 25.058 9.377 -17.265 1.00 89.75 431 MET A N 1
ATOM 3395 C CA . MET A 1 431 ? 24.015 8.768 -16.433 1.00 89.75 431 MET A CA 1
ATOM 3396 C C . MET A 1 431 ? 22.617 9.052 -16.995 1.00 89.75 431 MET A C 1
ATOM 3398 O O . MET A 1 431 ? 21.787 8.153 -17.068 1.00 89.75 431 MET A O 1
ATOM 3402 N N . ALA A 1 432 ? 22.364 10.278 -17.466 1.00 90.69 432 ALA A N 1
ATOM 3403 C CA . ALA A 1 432 ? 21.097 10.619 -18.115 1.00 90.69 432 ALA A CA 1
ATOM 3404 C C . ALA A 1 432 ? 20.872 9.822 -19.411 1.00 90.69 432 ALA A C 1
ATOM 3406 O O . ALA A 1 432 ? 19.754 9.381 -19.677 1.00 90.69 432 ALA A O 1
ATOM 3407 N N . VAL A 1 433 ? 21.932 9.594 -20.197 1.00 90.12 433 VAL A N 1
ATOM 3408 C CA . VAL A 1 433 ? 21.871 8.723 -21.383 1.00 90.12 433 VAL A CA 1
ATOM 3409 C C . VAL A 1 433 ? 21.491 7.298 -20.978 1.00 90.12 433 VAL A C 1
ATOM 3411 O O . VAL A 1 433 ? 20.553 6.754 -21.550 1.00 90.12 433 VAL A O 1
ATOM 3414 N N . LYS A 1 434 ? 22.120 6.734 -19.940 1.00 87.44 434 LYS A N 1
ATOM 3415 C CA . LYS A 1 434 ? 21.788 5.393 -19.429 1.00 87.44 434 LYS A CA 1
ATOM 3416 C C . LYS A 1 434 ? 20.337 5.293 -18.944 1.00 87.44 434 LYS A C 1
ATOM 3418 O O . LYS A 1 434 ? 19.628 4.361 -19.307 1.00 87.44 434 LYS A O 1
ATOM 3423 N N . ILE A 1 435 ? 19.865 6.287 -18.187 1.00 92.50 435 ILE A N 1
ATOM 3424 C CA . ILE A 1 435 ? 18.476 6.343 -17.706 1.00 92.50 435 ILE A CA 1
ATOM 3425 C C . ILE A 1 435 ? 17.489 6.364 -18.878 1.00 92.50 435 ILE A C 1
ATOM 3427 O O . ILE A 1 435 ? 16.536 5.589 -18.904 1.00 92.50 435 ILE A O 1
ATOM 3431 N N . THR A 1 436 ? 17.719 7.242 -19.858 1.00 95.12 436 THR A N 1
ATOM 3432 C CA . THR A 1 436 ? 16.832 7.348 -21.027 1.00 95.12 436 THR A CA 1
ATOM 3433 C C . THR A 1 436 ? 16.872 6.101 -21.908 1.00 95.12 436 THR A C 1
ATOM 3435 O O . THR A 1 436 ? 15.818 5.709 -22.398 1.00 95.12 436 THR A O 1
ATOM 3438 N N . ALA A 1 437 ? 18.025 5.436 -22.036 1.00 91.31 437 ALA A N 1
ATOM 3439 C CA . ALA A 1 437 ? 18.152 4.163 -22.744 1.00 91.31 437 ALA A CA 1
ATOM 3440 C C . ALA A 1 437 ? 17.330 3.041 -22.087 1.00 91.31 437 ALA A C 1
ATOM 3442 O O . ALA A 1 437 ? 16.701 2.256 -22.788 1.00 91.31 437 ALA A O 1
ATOM 3443 N N . ARG A 1 438 ? 17.257 2.997 -20.749 1.00 91.25 438 ARG A N 1
ATOM 3444 C CA . ARG A 1 438 ? 16.421 2.012 -20.042 1.00 91.25 438 ARG A CA 1
ATOM 3445 C C . ARG A 1 438 ? 14.921 2.258 -20.232 1.00 91.25 438 ARG A C 1
ATOM 3447 O O . ARG A 1 438 ? 14.153 1.309 -20.346 1.00 91.25 438 ARG A O 1
ATOM 3454 N N . VAL A 1 439 ? 14.490 3.520 -20.306 1.00 96.00 439 VAL A N 1
ATOM 3455 C CA . VAL A 1 439 ? 13.095 3.841 -20.667 1.00 96.00 439 VAL A CA 1
ATOM 3456 C C . VAL A 1 439 ? 12.805 3.488 -22.131 1.00 96.00 439 VAL A C 1
ATOM 3458 O O . VAL A 1 439 ? 11.728 2.984 -22.437 1.00 96.00 439 VAL A O 1
ATOM 3461 N N . ASP A 1 440 ? 13.767 3.718 -23.024 1.00 94.62 440 ASP A N 1
ATOM 3462 C CA . ASP A 1 440 ? 13.669 3.365 -24.444 1.00 94.62 440 ASP A CA 1
ATOM 3463 C C . ASP A 1 440 ? 13.540 1.865 -24.675 1.00 94.62 440 ASP A C 1
ATOM 3465 O O . ASP A 1 440 ? 12.731 1.438 -25.498 1.00 94.62 440 ASP A O 1
ATOM 3469 N N . ASP A 1 441 ? 14.252 1.072 -23.887 1.00 89.12 441 ASP A N 1
ATOM 3470 C CA . ASP A 1 441 ? 14.135 -0.377 -23.905 1.00 89.12 441 ASP A CA 1
ATOM 3471 C C . ASP A 1 441 ? 12.729 -0.861 -23.483 1.00 89.12 441 ASP A C 1
ATOM 3473 O O . ASP A 1 441 ? 12.131 -1.690 -24.171 1.00 89.12 441 ASP A O 1
ATOM 3477 N N . LEU A 1 442 ? 12.128 -0.274 -22.437 1.00 91.81 442 LEU A N 1
ATOM 3478 C CA . LEU A 1 442 ? 10.730 -0.560 -22.068 1.00 91.81 442 LEU A CA 1
ATOM 3479 C C . LEU A 1 442 ? 9.748 -0.179 -23.191 1.00 91.81 442 LEU A C 1
ATOM 3481 O O . LEU A 1 442 ? 8.802 -0.915 -23.476 1.00 91.81 442 LEU A O 1
ATOM 3485 N N . LEU A 1 443 ? 9.963 0.964 -23.849 1.00 93.94 443 LEU A N 1
ATOM 3486 C CA . LEU A 1 443 ? 9.143 1.402 -24.984 1.00 93.94 443 LEU A CA 1
ATOM 3487 C C . LEU A 1 443 ? 9.276 0.456 -26.187 1.00 93.94 443 LEU A C 1
ATOM 3489 O O . LEU A 1 443 ? 8.278 0.135 -26.834 1.00 93.94 443 LEU A O 1
ATOM 3493 N N . CYS A 1 444 ? 10.490 -0.012 -26.474 1.00 90.81 444 CYS A N 1
ATOM 3494 C CA . CYS A 1 444 ? 10.764 -0.999 -27.514 1.00 90.81 444 CYS A CA 1
ATOM 3495 C C . CYS A 1 444 ? 10.046 -2.325 -27.223 1.00 90.81 444 CYS A C 1
ATOM 3497 O O . CYS A 1 444 ? 9.243 -2.768 -28.047 1.00 90.81 444 CYS A O 1
ATOM 3499 N N . ARG A 1 445 ? 10.285 -2.923 -26.045 1.00 85.75 445 ARG A N 1
ATOM 3500 C CA . ARG A 1 445 ? 9.787 -4.264 -25.697 1.00 85.75 445 ARG A CA 1
ATOM 3501 C C . ARG A 1 445 ? 8.267 -4.352 -25.642 1.00 85.75 445 ARG A C 1
ATOM 3503 O O . ARG A 1 445 ? 7.705 -5.366 -26.045 1.00 85.75 445 ARG A O 1
ATOM 3510 N N . TYR A 1 446 ? 7.602 -3.305 -25.155 1.00 89.81 446 TYR A N 1
ATOM 3511 C CA . TYR A 1 446 ? 6.177 -3.383 -24.830 1.00 89.81 446 TYR A CA 1
ATOM 3512 C C . TYR A 1 446 ? 5.269 -2.506 -25.707 1.00 89.81 446 TYR A C 1
ATOM 3514 O O . TYR A 1 446 ? 4.067 -2.758 -25.751 1.00 89.81 446 TYR A O 1
ATOM 3522 N N . TYR A 1 447 ? 5.800 -1.506 -26.428 1.00 89.75 447 TYR A N 1
ATOM 3523 C CA . TYR A 1 447 ? 4.986 -0.490 -27.122 1.00 89.75 447 TYR A CA 1
ATOM 3524 C C . TYR A 1 447 ? 5.382 -0.246 -28.590 1.00 89.75 447 TYR A C 1
ATOM 3526 O O . TYR A 1 447 ? 5.088 0.807 -29.147 1.00 89.75 447 TYR A O 1
ATOM 3534 N N . GLN A 1 448 ? 6.017 -1.222 -29.252 1.00 87.25 448 GLN A N 1
ATOM 3535 C CA . GLN A 1 448 ? 6.317 -1.190 -30.699 1.00 87.25 448 GLN A CA 1
ATOM 3536 C C . GLN A 1 448 ? 7.253 -0.048 -31.145 1.00 87.25 448 GLN A C 1
ATOM 3538 O O . GLN A 1 448 ? 7.257 0.355 -32.311 1.00 87.25 448 GLN A O 1
ATOM 3543 N N . TYR A 1 449 ? 8.099 0.465 -30.247 1.00 87.94 449 TYR A N 1
ATOM 3544 C CA . TYR A 1 449 ? 9.133 1.442 -30.594 1.00 87.94 449 TYR A CA 1
ATOM 3545 C C . TYR A 1 449 ? 10.428 0.760 -31.061 1.00 87.94 449 TYR A C 1
ATOM 3547 O O . TYR A 1 449 ? 11.482 0.933 -30.456 1.00 87.94 449 TYR A O 1
ATOM 3555 N N . GLU A 1 450 ? 10.378 0.020 -32.172 1.00 85.81 450 GLU A N 1
ATOM 3556 C CA . GLU A 1 450 ? 11.525 -0.757 -32.688 1.00 85.81 450 GLU A CA 1
ATOM 3557 C C . GLU A 1 450 ? 12.797 0.088 -32.902 1.00 85.81 450 GLU A C 1
ATOM 3559 O O . GLU A 1 450 ? 13.919 -0.366 -32.698 1.00 85.81 450 GLU A O 1
ATOM 3564 N N . ALA A 1 451 ? 12.634 1.361 -33.272 1.00 85.81 451 ALA A N 1
ATOM 3565 C CA . ALA A 1 451 ? 13.753 2.283 -33.471 1.00 85.81 451 ALA A CA 1
ATOM 3566 C C . ALA A 1 451 ? 14.460 2.708 -32.166 1.00 85.81 451 ALA A C 1
ATOM 3568 O O . ALA A 1 451 ? 15.518 3.334 -32.238 1.00 85.81 451 ALA A O 1
ATOM 3569 N N . LEU A 1 452 ? 13.860 2.431 -31.004 1.00 88.44 452 LEU A N 1
ATOM 3570 C CA . LEU A 1 452 ? 14.406 2.724 -29.676 1.00 88.44 452 LEU A CA 1
ATOM 3571 C C . LEU A 1 452 ? 15.093 1.511 -29.039 1.00 88.44 452 LEU A C 1
ATOM 3573 O O . LEU A 1 452 ? 15.734 1.668 -28.003 1.00 88.44 452 LEU A O 1
ATOM 3577 N N . CYS A 1 453 ? 14.979 0.326 -29.646 1.00 84.69 453 CYS A N 1
ATOM 3578 C CA . CYS A 1 453 ? 15.616 -0.878 -29.132 1.00 84.69 453 CYS A CA 1
ATOM 3579 C C . CYS A 1 453 ? 17.133 -0.700 -29.031 1.00 84.69 453 CYS A C 1
ATOM 3581 O O . CYS A 1 453 ? 17.761 -0.041 -29.870 1.00 84.69 453 CYS A O 1
ATOM 3583 N N . LEU A 1 454 ? 17.726 -1.318 -28.009 1.00 84.19 454 LEU A N 1
ATOM 3584 C CA . LEU A 1 454 ? 19.172 -1.349 -27.858 1.00 84.19 454 LEU A CA 1
ATOM 3585 C C . LEU A 1 454 ? 19.803 -1.969 -29.109 1.00 84.19 454 LEU A C 1
ATOM 3587 O O . LEU A 1 454 ? 19.387 -3.021 -29.589 1.00 84.19 454 LEU A O 1
ATOM 3591 N N . ALA A 1 455 ? 20.817 -1.301 -29.661 1.00 83.56 455 ALA A N 1
ATOM 3592 C CA . ALA A 1 455 ? 21.541 -1.846 -30.799 1.00 83.56 455 ALA A CA 1
ATOM 3593 C C . ALA A 1 455 ? 22.238 -3.140 -30.365 1.00 83.56 455 ALA A C 1
ATOM 3595 O O . ALA A 1 455 ? 23.024 -3.103 -29.421 1.00 83.56 455 ALA A O 1
ATOM 3596 N N . ALA A 1 456 ? 21.989 -4.242 -31.071 1.00 79.81 456 ALA A N 1
ATOM 3597 C CA . ALA A 1 456 ? 22.528 -5.565 -30.752 1.00 79.81 456 ALA A CA 1
ATOM 3598 C C . ALA A 1 456 ? 24.061 -5.563 -30.578 1.00 79.81 456 ALA A C 1
ATOM 3600 O O . ALA A 1 456 ? 24.580 -6.066 -29.590 1.00 79.81 456 ALA A O 1
ATOM 3601 N N . SER A 1 457 ? 24.770 -4.868 -31.478 1.00 84.56 457 SER A N 1
ATOM 3602 C CA . SER A 1 457 ? 26.227 -4.677 -31.436 1.00 84.56 457 SER A CA 1
ATOM 3603 C C . SER A 1 457 ? 26.696 -3.498 -30.568 1.00 84.56 457 SER A C 1
ATOM 3605 O O . SER A 1 457 ? 27.867 -3.120 -30.630 1.00 84.56 457 SER A O 1
ATOM 3607 N N . GLY A 1 458 ? 25.776 -2.799 -29.905 1.00 83.56 458 GLY A N 1
ATOM 3608 C CA . GLY A 1 458 ? 26.090 -1.734 -28.955 1.00 83.56 458 GLY A CA 1
ATOM 3609 C C . GLY A 1 458 ? 26.489 -2.317 -27.604 1.00 83.56 458 GLY A C 1
ATOM 3610 O O . GLY A 1 458 ? 26.312 -3.502 -27.383 1.00 83.56 458 GLY A O 1
ATOM 3611 N N . ASP A 1 459 ? 27.007 -1.482 -26.717 1.00 82.75 459 ASP A N 1
ATOM 3612 C CA . ASP A 1 459 ? 27.381 -1.826 -25.341 1.00 82.75 459 ASP A CA 1
ATOM 3613 C C . ASP A 1 459 ? 26.970 -0.608 -24.499 1.00 82.75 459 ASP A C 1
ATOM 3615 O O . ASP A 1 459 ? 27.576 0.467 -24.616 1.00 82.75 459 ASP A O 1
ATOM 3619 N N . VAL A 1 460 ? 25.809 -0.696 -23.836 1.00 83.50 460 VAL A N 1
ATOM 3620 C CA . VAL A 1 460 ? 25.156 0.472 -23.216 1.00 83.50 460 VAL A CA 1
ATOM 3621 C C . VAL A 1 460 ? 25.663 0.765 -21.801 1.00 83.50 460 VAL A C 1
ATOM 3623 O O . VAL A 1 460 ? 25.560 1.914 -21.354 1.00 83.50 460 VAL A O 1
ATOM 3626 N N . ASP A 1 461 ? 26.263 -0.204 -21.115 1.00 78.94 461 ASP A N 1
ATOM 3627 C CA . ASP A 1 461 ? 26.878 -0.019 -19.798 1.00 78.94 461 ASP A CA 1
ATOM 3628 C C . ASP A 1 461 ? 28.417 0.023 -19.812 1.00 78.94 461 ASP A C 1
ATOM 3630 O O . ASP A 1 461 ? 29.012 0.422 -18.806 1.00 78.94 461 ASP A O 1
ATOM 3634 N N . ALA A 1 462 ? 29.027 -0.209 -20.977 1.00 82.25 462 ALA A N 1
ATOM 3635 C CA . ALA A 1 462 ? 30.454 -0.112 -21.264 1.00 82.25 462 ALA A CA 1
ATOM 3636 C C . ALA A 1 462 ? 31.316 -1.135 -20.510 1.00 82.25 462 ALA A C 1
ATOM 3638 O O . ALA A 1 462 ? 32.463 -0.833 -20.149 1.00 82.25 462 ALA A O 1
ATOM 3639 N N . ASP A 1 463 ? 30.780 -2.331 -20.278 1.00 78.94 463 ASP A N 1
ATOM 3640 C CA . ASP A 1 463 ? 31.477 -3.435 -19.618 1.00 78.94 463 ASP A CA 1
ATOM 3641 C C . ASP A 1 463 ? 32.338 -4.280 -20.591 1.00 78.94 463 ASP A C 1
ATOM 3643 O O . ASP A 1 463 ? 33.213 -5.047 -20.174 1.00 78.94 463 ASP A O 1
ATOM 3647 N N . GLY A 1 464 ? 32.160 -4.079 -21.903 1.00 81.44 464 GLY A N 1
ATOM 3648 C CA . GLY A 1 464 ? 32.862 -4.782 -22.972 1.00 81.44 464 GLY A CA 1
ATOM 3649 C C . GLY A 1 464 ? 32.103 -5.969 -23.574 1.00 81.44 464 GLY A C 1
ATOM 3650 O O . GLY A 1 464 ? 32.646 -6.614 -24.482 1.00 81.44 464 GLY A O 1
ATOM 3651 N N . ARG A 1 465 ? 30.879 -6.258 -23.122 1.00 79.75 465 ARG A N 1
ATOM 3652 C CA . ARG A 1 465 ? 29.932 -7.183 -23.749 1.00 79.75 465 ARG A CA 1
ATOM 3653 C C . ARG A 1 465 ? 28.946 -6.387 -24.590 1.00 79.75 465 ARG A C 1
ATOM 3655 O O . ARG A 1 465 ? 28.474 -5.320 -24.226 1.00 79.75 465 ARG A O 1
ATOM 3662 N N . VAL A 1 466 ? 28.666 -6.895 -25.786 1.00 79.69 466 VAL A N 1
ATOM 3663 C CA . VAL A 1 466 ? 27.628 -6.284 -26.614 1.00 79.69 466 VAL A CA 1
ATOM 3664 C C . VAL A 1 466 ? 26.263 -6.671 -26.065 1.00 79.69 466 VAL A C 1
ATOM 3666 O O . VAL A 1 466 ? 26.092 -7.797 -25.610 1.00 79.69 466 VAL A O 1
ATOM 3669 N N . ASN A 1 467 ? 25.304 -5.758 -26.171 1.00 78.38 467 ASN A N 1
ATOM 3670 C CA . ASN A 1 467 ? 23.949 -5.883 -25.655 1.00 78.38 467 ASN A CA 1
ATOM 3671 C C . ASN A 1 467 ? 23.344 -7.266 -25.988 1.00 78.38 467 ASN A C 1
ATOM 3673 O O . ASN A 1 467 ? 22.843 -7.942 -25.104 1.00 78.38 467 ASN A O 1
ATOM 3677 N N . GLU A 1 468 ? 23.449 -7.755 -27.231 1.00 74.44 468 GLU A N 1
ATOM 3678 C CA . GLU A 1 468 ? 22.873 -9.061 -27.627 1.00 74.44 468 GLU A CA 1
ATOM 3679 C C . GLU A 1 468 ? 23.477 -10.289 -26.913 1.00 74.44 468 GLU A C 1
ATOM 3681 O O . GLU A 1 468 ? 22.869 -11.355 -26.896 1.00 74.44 468 GLU A O 1
ATOM 3686 N N . LEU A 1 469 ? 24.678 -10.151 -26.347 1.00 69.88 469 LEU A N 1
ATOM 3687 C CA . LEU A 1 469 ? 25.386 -11.188 -25.590 1.00 69.88 469 LEU A CA 1
ATOM 3688 C C . LEU A 1 469 ? 25.418 -10.883 -24.087 1.00 69.88 469 LEU A C 1
ATOM 3690 O O . LEU A 1 469 ? 26.096 -11.590 -23.332 1.00 69.88 469 LEU A O 1
ATOM 3694 N N . ASP A 1 470 ? 24.728 -9.827 -23.663 1.00 67.88 470 ASP A N 1
ATOM 3695 C CA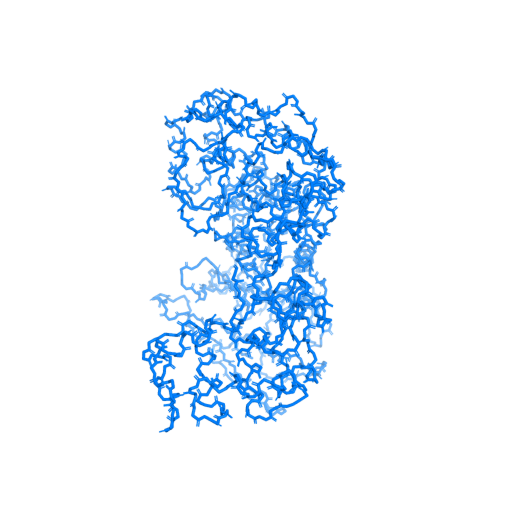 . ASP A 1 470 ? 24.692 -9.381 -22.285 1.00 67.88 470 ASP A CA 1
ATOM 3696 C C . ASP A 1 470 ? 23.328 -9.673 -21.655 1.00 67.88 470 ASP A C 1
ATOM 3698 O O . ASP A 1 470 ? 22.305 -9.097 -22.019 1.00 67.88 470 ASP A O 1
ATOM 3702 N N . ALA A 1 471 ? 23.325 -10.579 -20.676 1.00 66.31 471 ALA A N 1
ATOM 3703 C CA . ALA A 1 471 ? 22.137 -10.902 -19.892 1.00 66.31 471 ALA A CA 1
ATOM 3704 C C . ALA A 1 471 ? 21.702 -9.735 -18.981 1.00 66.31 471 ALA A C 1
ATOM 3706 O O . ALA A 1 471 ? 20.554 -9.699 -18.522 1.00 66.31 471 ALA A O 1
ATOM 3707 N N . PHE A 1 472 ? 22.616 -8.796 -18.710 1.00 74.38 472 PHE A N 1
ATOM 3708 C CA . PHE A 1 472 ? 22.401 -7.609 -17.897 1.00 74.38 472 PHE A CA 1
ATOM 3709 C C . PHE A 1 472 ? 22.989 -6.370 -18.592 1.00 74.38 472 PHE 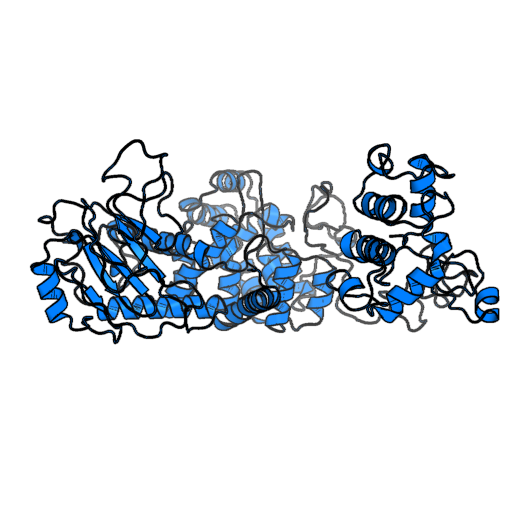A C 1
ATOM 3711 O O . PHE A 1 472 ? 23.869 -5.730 -18.032 1.00 74.38 472 PHE A O 1
ATOM 3718 N N . PRO A 1 473 ? 22.424 -5.926 -19.732 1.00 76.94 473 PRO A N 1
ATOM 3719 C CA . PRO A 1 473 ? 22.968 -4.850 -20.568 1.00 76.94 473 PRO A CA 1
ATOM 3720 C C . PRO A 1 473 ? 23.067 -3.493 -19.854 1.00 76.94 473 PRO A C 1
ATOM 3722 O O . PRO A 1 473 ? 23.569 -2.524 -20.405 1.00 76.94 473 PRO A O 1
ATOM 3725 N N . PHE A 1 474 ? 22.535 -3.370 -18.639 1.00 82.94 474 PHE A N 1
ATOM 3726 C CA . PHE A 1 474 ? 22.621 -2.164 -17.831 1.00 82.94 474 PHE A CA 1
ATOM 3727 C C . PHE A 1 474 ? 23.493 -2.342 -16.570 1.00 82.94 474 PHE A C 1
ATOM 3729 O O . PHE A 1 474 ? 23.586 -1.396 -15.779 1.00 82.94 474 PHE A O 1
ATOM 3736 N N . ASP A 1 475 ? 24.125 -3.493 -16.346 1.00 79.06 475 ASP A N 1
ATOM 3737 C CA . ASP A 1 475 ? 24.908 -3.822 -15.150 1.00 79.06 475 ASP A CA 1
ATOM 3738 C C . ASP A 1 475 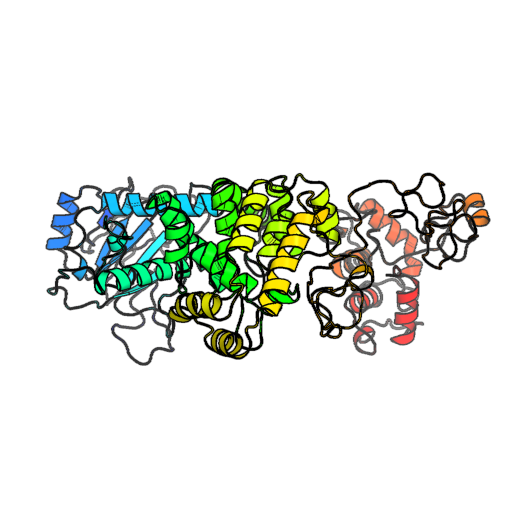? 26.380 -4.137 -15.464 1.00 79.06 475 ASP A C 1
ATOM 3740 O O . ASP A 1 475 ? 26.794 -5.288 -15.588 1.00 79.06 475 ASP A O 1
ATOM 3744 N N . SER A 1 476 ? 27.206 -3.089 -15.441 1.00 75.31 476 SER A N 1
ATOM 3745 C CA . SER A 1 476 ? 28.613 -3.170 -15.842 1.00 75.31 476 SER A CA 1
ATOM 3746 C C . SER A 1 476 ? 29.500 -4.036 -14.948 1.00 75.31 476 SER A C 1
ATOM 3748 O O . SER A 1 476 ? 30.660 -4.276 -15.277 1.00 75.31 476 SER A O 1
ATOM 3750 N N . ASP A 1 477 ? 29.007 -4.425 -13.771 1.00 68.00 477 ASP A N 1
ATOM 3751 C CA . ASP A 1 477 ? 29.770 -5.238 -12.829 1.00 68.00 477 ASP A CA 1
ATOM 3752 C C . ASP A 1 477 ? 29.667 -6.735 -13.167 1.00 68.00 477 ASP A C 1
ATOM 3754 O O . ASP A 1 477 ? 30.524 -7.493 -12.727 1.00 68.00 477 ASP A O 1
ATOM 3758 N N . ASN A 1 478 ? 28.653 -7.148 -13.946 1.00 59.78 478 ASN A N 1
ATOM 3759 C CA . ASN A 1 478 ? 28.414 -8.469 -14.552 1.00 59.78 478 ASN A CA 1
ATOM 3760 C C . ASN A 1 478 ? 28.729 -9.757 -13.734 1.00 59.78 478 ASN A C 1
ATOM 3762 O O . ASN A 1 478 ? 28.690 -10.865 -14.273 1.00 59.78 478 ASN A O 1
ATOM 3766 N N . GLU A 1 479 ? 28.976 -9.648 -12.423 1.00 54.72 479 GLU A N 1
ATOM 3767 C CA . GLU A 1 479 ? 29.455 -10.718 -11.537 1.00 54.72 479 GLU A CA 1
ATOM 3768 C C . GLU A 1 479 ? 29.010 -10.527 -10.070 1.00 54.72 479 GLU A C 1
ATOM 3770 O O . GLU A 1 479 ? 29.828 -10.261 -9.202 1.00 54.72 479 GLU A O 1
ATOM 3775 N N . ASP A 1 480 ? 27.732 -10.742 -9.747 1.00 43.44 480 ASP A N 1
ATOM 3776 C CA . ASP A 1 480 ? 27.318 -11.036 -8.360 1.00 43.44 480 ASP A CA 1
ATOM 3777 C C . ASP A 1 480 ? 26.034 -11.873 -8.396 1.00 43.44 480 ASP A C 1
ATOM 3779 O O . ASP A 1 480 ? 24.938 -11.332 -8.508 1.00 43.44 480 ASP A O 1
ATOM 3783 N N . LEU A 1 481 ? 26.142 -13.202 -8.362 1.00 45.50 481 LEU A N 1
ATOM 3784 C CA . LEU A 1 481 ? 25.010 -14.079 -8.053 1.00 45.50 481 LEU A CA 1
ATOM 3785 C C . LEU A 1 481 ? 25.172 -14.551 -6.608 1.00 45.50 481 LEU A C 1
ATOM 3787 O O . LEU A 1 481 ? 25.922 -15.491 -6.344 1.00 45.50 481 LEU A O 1
ATOM 3791 N N . GLU A 1 482 ? 24.436 -13.948 -5.678 1.00 39.59 482 GLU A N 1
ATOM 3792 C CA . GLU A 1 482 ? 23.920 -14.735 -4.559 1.00 39.59 482 GLU A CA 1
ATOM 3793 C C . GLU A 1 482 ? 22.640 -15.437 -5.037 1.00 39.59 482 GLU A C 1
ATOM 3795 O O . GLU A 1 482 ? 21.814 -14.859 -5.748 1.00 39.59 482 GLU A O 1
ATOM 3800 N N . ALA A 1 483 ? 22.487 -16.720 -4.707 1.00 33.94 483 ALA A N 1
ATOM 3801 C CA . ALA A 1 483 ? 21.304 -17.488 -5.077 1.00 33.94 483 ALA A CA 1
ATOM 3802 C C . ALA A 1 483 ? 20.045 -16.861 -4.441 1.00 33.94 483 ALA A C 1
ATOM 3804 O O . ALA A 1 483 ? 19.927 -16.842 -3.217 1.00 33.94 483 ALA A O 1
ATOM 3805 N N . GLY A 1 484 ? 19.107 -16.372 -5.264 1.00 41.28 484 GLY A N 1
ATOM 3806 C CA . GLY A 1 484 ? 17.793 -15.886 -4.810 1.00 41.28 484 GLY A CA 1
ATOM 3807 C C . GLY A 1 484 ? 17.427 -14.432 -5.144 1.00 41.28 484 GLY A C 1
ATOM 3808 O O . GLY A 1 484 ? 16.336 -14.005 -4.771 1.00 41.28 484 GLY A O 1
ATOM 3809 N N . GLU A 1 485 ? 18.264 -13.663 -5.848 1.00 41.81 485 GLU A N 1
ATOM 3810 C CA . GLU A 1 485 ? 17.881 -12.316 -6.309 1.00 41.81 485 GLU A CA 1
ATOM 3811 C C . GLU A 1 485 ? 17.026 -12.354 -7.592 1.00 41.81 485 GLU A C 1
ATOM 3813 O O . GLU A 1 485 ? 17.471 -12.839 -8.634 1.00 41.81 485 GLU A O 1
ATOM 3818 N N . SER A 1 486 ? 15.813 -11.782 -7.551 1.00 44.41 486 SER A N 1
ATOM 3819 C CA . SER A 1 486 ? 15.014 -11.514 -8.758 1.00 44.41 486 SER A CA 1
ATOM 3820 C C . SER A 1 486 ? 15.600 -10.318 -9.521 1.00 44.41 486 SER A C 1
ATOM 3822 O O . SER A 1 486 ? 15.688 -9.206 -8.989 1.00 44.41 486 SER A O 1
ATOM 3824 N N . ARG A 1 487 ? 16.012 -10.532 -10.775 1.00 54.06 487 ARG A N 1
ATOM 3825 C CA . ARG A 1 487 ? 16.476 -9.491 -11.712 1.00 54.06 487 ARG A CA 1
ATOM 3826 C C . ARG A 1 487 ? 15.583 -9.471 -12.940 1.00 54.06 487 ARG A C 1
ATOM 3828 O O . ARG A 1 487 ? 15.028 -10.502 -13.315 1.00 54.06 487 ARG A O 1
ATOM 3835 N N . THR A 1 488 ? 15.507 -8.326 -13.618 1.00 42.50 488 THR A N 1
ATOM 3836 C CA . THR A 1 488 ? 15.047 -8.311 -15.010 1.00 42.50 488 THR A CA 1
ATOM 3837 C C . THR A 1 488 ? 16.046 -9.154 -15.799 1.00 42.50 488 THR A C 1
ATOM 3839 O O . THR A 1 488 ? 17.194 -8.735 -15.954 1.00 42.50 488 THR A O 1
ATOM 3842 N N . ARG A 1 489 ? 15.652 -10.335 -16.289 1.00 43.91 489 ARG A N 1
ATOM 3843 C CA . ARG A 1 489 ? 16.371 -10.937 -17.415 1.00 43.91 489 ARG A CA 1
ATOM 3844 C C . ARG A 1 489 ? 16.071 -10.044 -18.614 1.00 43.91 489 ARG A C 1
ATOM 3846 O O . ARG A 1 489 ? 14.988 -10.121 -19.187 1.00 43.91 489 ARG A O 1
ATOM 3853 N N . PHE A 1 490 ? 16.992 -9.138 -18.926 1.00 46.00 490 PHE A N 1
ATOM 3854 C CA . PHE A 1 490 ? 16.995 -8.456 -20.212 1.00 46.00 490 PHE A CA 1
ATOM 3855 C C . PHE A 1 490 ? 17.514 -9.469 -21.213 1.00 46.00 490 PHE A C 1
ATOM 3857 O O . PHE A 1 490 ? 18.693 -9.509 -21.543 1.00 46.00 490 PHE A O 1
ATOM 3864 N N . ASP A 1 491 ? 16.635 -10.365 -21.622 1.00 37.06 491 ASP A N 1
ATOM 3865 C CA . ASP A 1 491 ? 16.967 -11.243 -22.715 1.00 37.06 491 ASP A CA 1
ATOM 3866 C C . ASP A 1 491 ? 16.829 -10.444 -24.018 1.00 37.06 491 ASP A C 1
ATOM 3868 O O . ASP A 1 491 ? 15.736 -10.193 -24.518 1.00 37.06 491 ASP A O 1
ATOM 3872 N N . LEU A 1 492 ? 17.951 -9.963 -24.549 1.00 36.72 492 LEU A N 1
ATOM 3873 C CA . LEU A 1 492 ? 17.987 -9.313 -25.859 1.00 36.72 492 LEU A CA 1
ATOM 3874 C C . LEU A 1 492 ? 17.915 -10.326 -27.016 1.00 36.72 492 LEU A C 1
ATOM 3876 O O . LEU A 1 492 ? 17.865 -9.916 -28.175 1.00 36.72 492 LEU A O 1
ATOM 3880 N N . SER A 1 493 ? 17.813 -11.627 -26.711 1.00 39.06 493 SER A N 1
ATOM 3881 C CA . SER A 1 493 ? 17.325 -12.651 -27.639 1.00 39.06 493 SER A CA 1
ATOM 3882 C C . SER A 1 493 ? 15.794 -12.715 -27.715 1.00 39.06 493 SER A C 1
ATOM 3884 O O . SER A 1 493 ? 15.257 -13.634 -28.323 1.00 39.06 493 SER A O 1
ATOM 3886 N N . PHE A 1 494 ? 15.087 -11.696 -27.206 1.00 33.81 494 PHE A N 1
ATOM 3887 C CA . PHE A 1 494 ? 13.757 -11.327 -27.690 1.00 33.81 494 PHE A CA 1
ATOM 3888 C C . PHE A 1 494 ? 13.876 -10.403 -28.920 1.00 33.81 494 PHE A C 1
ATOM 3890 O O . PHE A 1 494 ? 13.743 -9.180 -28.786 1.00 33.81 494 PHE A O 1
ATOM 3897 N N . PRO A 1 495 ? 14.072 -10.918 -30.155 1.00 33.47 495 PRO A N 1
ATOM 3898 C CA . PRO A 1 495 ? 13.557 -10.197 -31.297 1.00 33.47 495 PRO A CA 1
ATOM 3899 C C . PRO A 1 495 ? 12.036 -10.143 -31.135 1.00 33.47 495 PRO A C 1
ATOM 3901 O O . PRO A 1 495 ? 11.419 -11.011 -30.515 1.00 33.47 495 PRO A O 1
ATOM 3904 N N . ALA A 1 496 ? 11.450 -9.076 -31.665 1.00 34.25 496 ALA A N 1
ATOM 3905 C CA . ALA A 1 496 ? 10.017 -8.876 -31.798 1.00 34.25 496 ALA A CA 1
ATOM 3906 C C . ALA A 1 496 ? 9.230 -10.191 -31.876 1.00 34.25 496 ALA A C 1
ATOM 3908 O O . ALA A 1 496 ? 9.571 -11.050 -32.683 1.00 34.25 496 ALA A O 1
ATOM 3909 N N . LEU A 1 497 ? 8.160 -10.292 -31.080 1.00 37.75 497 LEU A N 1
ATOM 3910 C CA . LEU A 1 497 ? 7.041 -11.217 -31.259 1.00 37.75 497 LEU A CA 1
ATOM 3911 C C . LEU A 1 497 ? 6.864 -11.641 -32.730 1.00 37.75 497 LEU A C 1
ATOM 3913 O O . LEU A 1 497 ? 6.139 -11.011 -33.501 1.00 37.75 497 LEU A O 1
ATOM 3917 N N . VAL A 1 498 ? 7.495 -12.753 -33.086 1.00 36.78 498 VAL A N 1
ATOM 3918 C CA . VAL A 1 498 ? 7.082 -13.644 -34.158 1.00 36.78 498 VAL A CA 1
ATOM 3919 C C . VAL A 1 498 ? 7.023 -15.011 -33.496 1.00 36.78 498 VAL A C 1
ATOM 3921 O O . VAL A 1 498 ? 7.982 -15.770 -33.503 1.00 36.78 498 VAL A O 1
ATOM 3924 N N . LEU A 1 499 ? 5.888 -15.287 -32.847 1.00 40.34 499 LEU A N 1
ATOM 3925 C CA . LEU A 1 499 ? 5.487 -16.661 -32.554 1.00 40.34 499 LEU A CA 1
ATOM 3926 C C . LEU A 1 499 ? 5.609 -17.472 -33.860 1.00 40.34 499 LEU A C 1
ATOM 3928 O O . LEU A 1 499 ? 4.986 -17.072 -34.848 1.00 40.34 499 LEU A O 1
ATOM 3932 N N . ASN A 1 500 ? 6.335 -18.596 -33.821 1.00 50.09 500 ASN A N 1
ATOM 3933 C CA . ASN A 1 500 ? 6.595 -19.582 -34.890 1.00 50.09 500 ASN A CA 1
ATOM 3934 C C . ASN A 1 500 ? 7.908 -19.434 -35.682 1.00 50.09 500 ASN A C 1
ATOM 3936 O O . ASN A 1 500 ? 7.844 -19.462 -36.913 1.00 50.09 500 ASN A O 1
ATOM 3940 N N . ASP A 1 501 ? 9.078 -19.348 -35.040 1.00 63.94 501 ASP A N 1
ATOM 3941 C CA . ASP A 1 501 ? 10.263 -19.902 -35.715 1.00 63.94 501 ASP A CA 1
ATOM 3942 C C . ASP A 1 501 ? 10.347 -21.404 -35.399 1.00 63.94 501 ASP A C 1
ATOM 3944 O O . ASP A 1 501 ? 10.116 -21.839 -34.269 1.00 63.94 501 ASP A O 1
ATOM 3948 N N . ASP A 1 502 ? 10.532 -22.157 -36.471 1.00 71.00 502 ASP A N 1
ATOM 3949 C CA . ASP A 1 502 ? 10.673 -23.609 -36.575 1.00 71.00 502 ASP A CA 1
ATOM 3950 C C . ASP A 1 502 ? 11.919 -23.753 -37.456 1.00 71.00 502 ASP A C 1
ATOM 3952 O O . ASP A 1 502 ? 11.849 -23.721 -38.694 1.00 71.00 502 ASP A O 1
ATOM 3956 N N . ARG A 1 503 ? 13.087 -23.640 -36.808 1.00 74.19 503 ARG A N 1
ATOM 3957 C CA . ARG A 1 503 ? 14.376 -23.367 -37.461 1.00 74.19 503 ARG A CA 1
ATOM 3958 C C . ARG A 1 503 ? 14.826 -24.518 -38.346 1.00 74.19 503 ARG A C 1
ATOM 3960 O O . ARG A 1 503 ? 15.585 -24.282 -39.296 1.00 74.19 503 ARG A O 1
ATOM 3967 N N . ASP A 1 504 ? 14.375 -25.733 -38.074 1.00 75.06 504 ASP A N 1
ATOM 3968 C CA . ASP A 1 504 ? 14.696 -26.916 -38.861 1.00 75.06 504 ASP A CA 1
ATOM 3969 C C . ASP A 1 504 ? 13.531 -27.422 -39.732 1.00 75.06 504 ASP A C 1
ATOM 3971 O O . ASP A 1 504 ? 13.777 -28.115 -40.728 1.00 75.06 504 ASP A O 1
ATOM 3975 N N . GLY A 1 505 ? 12.310 -26.939 -39.497 1.00 80.62 505 GLY A N 1
ATOM 3976 C CA . GLY A 1 505 ? 11.146 -27.129 -40.352 1.00 80.62 505 GLY A CA 1
ATOM 3977 C C . GLY A 1 505 ? 10.366 -28.414 -40.072 1.00 80.62 505 GLY A C 1
ATOM 3978 O O . GLY A 1 505 ? 9.746 -28.935 -41.013 1.00 80.62 505 GLY A O 1
ATOM 3979 N N . ASP A 1 506 ? 10.424 -28.955 -38.855 1.00 79.19 506 ASP A N 1
ATOM 3980 C CA . ASP A 1 506 ? 9.745 -30.196 -38.461 1.00 79.19 506 ASP A CA 1
ATOM 3981 C C . ASP A 1 506 ? 8.283 -29.998 -38.011 1.00 79.19 506 ASP A C 1
ATOM 3983 O O . ASP A 1 506 ? 7.500 -30.953 -37.944 1.00 79.19 506 ASP A O 1
ATOM 3987 N N . GLY A 1 507 ? 7.865 -28.742 -37.837 1.00 80.31 507 GLY A N 1
ATOM 3988 C CA . GLY A 1 507 ? 6.522 -28.349 -37.424 1.00 80.31 507 GLY A CA 1
ATOM 3989 C C . GLY A 1 507 ? 6.347 -28.159 -35.915 1.00 80.31 507 GLY A C 1
ATOM 3990 O O . GLY A 1 507 ? 5.228 -27.834 -35.487 1.00 80.31 507 GLY A O 1
ATOM 3991 N N . VAL A 1 508 ? 7.403 -28.328 -35.122 1.00 76.62 508 VAL A N 1
ATOM 3992 C CA . VAL A 1 508 ? 7.504 -27.932 -33.717 1.00 76.62 508 VAL A CA 1
ATOM 3993 C C . VAL A 1 508 ? 8.184 -26.561 -33.659 1.00 76.62 508 VAL A C 1
ATOM 3995 O O . VAL A 1 508 ? 8.993 -26.196 -34.496 1.00 76.62 508 VAL A O 1
ATOM 3998 N N . ALA A 1 509 ? 7.736 -25.707 -32.739 1.00 78.31 509 ALA A N 1
ATOM 3999 C CA . ALA A 1 509 ? 8.347 -24.388 -32.604 1.00 78.31 509 ALA A CA 1
ATOM 4000 C C . ALA A 1 509 ? 9.607 -24.524 -31.751 1.00 78.31 509 ALA A C 1
ATOM 4002 O O . ALA A 1 509 ? 9.575 -25.258 -30.768 1.00 78.31 509 ALA A O 1
ATOM 4003 N N . ASP A 1 510 ? 10.648 -23.761 -32.069 1.00 73.00 510 ASP A N 1
ATOM 4004 C CA . ASP A 1 510 ? 11.960 -23.836 -31.417 1.00 73.00 510 ASP A CA 1
ATOM 4005 C C . ASP A 1 510 ? 11.938 -23.741 -29.881 1.00 73.00 510 ASP A C 1
ATOM 4007 O O . ASP A 1 510 ? 12.872 -24.167 -29.212 1.00 73.00 510 ASP A O 1
ATOM 4011 N N . ASP A 1 511 ? 10.914 -23.100 -29.311 1.00 70.12 511 ASP A N 1
ATOM 4012 C CA . ASP A 1 511 ? 10.729 -22.920 -27.867 1.00 70.12 511 ASP A CA 1
ATOM 4013 C C . ASP A 1 511 ? 10.107 -24.142 -27.171 1.00 70.12 511 ASP A C 1
ATOM 4015 O O . ASP A 1 511 ? 10.044 -24.204 -25.942 1.00 70.12 511 ASP A O 1
ATOM 4019 N N . ARG A 1 512 ? 9.622 -25.096 -27.964 1.00 73.69 512 ARG A N 1
ATOM 4020 C CA . ARG A 1 512 ? 9.025 -26.375 -27.562 1.00 73.69 512 ARG A CA 1
ATOM 4021 C C . ARG A 1 512 ? 9.741 -27.561 -28.206 1.00 73.69 512 ARG A C 1
ATOM 4023 O O . ARG A 1 512 ? 9.205 -28.663 -28.181 1.00 73.69 512 ARG A O 1
ATOM 4030 N N . ASP A 1 513 ? 10.901 -27.300 -28.786 1.00 82.69 513 ASP A N 1
ATOM 4031 C CA . ASP A 1 513 ? 11.738 -28.253 -29.485 1.00 82.69 513 ASP A CA 1
ATOM 4032 C C . ASP A 1 513 ? 13.044 -28.415 -28.693 1.00 82.69 513 ASP A C 1
ATOM 4034 O O . ASP A 1 513 ? 13.771 -27.445 -28.463 1.00 82.69 513 ASP A O 1
ATOM 4038 N N . ALA A 1 514 ? 13.318 -29.631 -28.217 1.00 83.88 514 ALA A N 1
ATOM 4039 C CA . ALA A 1 514 ? 14.560 -29.944 -27.510 1.00 83.88 514 ALA A CA 1
ATOM 4040 C C . ALA A 1 514 ? 15.791 -29.902 -28.441 1.00 83.88 514 ALA A C 1
ATOM 4042 O O . ALA A 1 514 ? 16.909 -29.640 -27.984 1.00 83.88 514 ALA A O 1
ATOM 4043 N N . PHE A 1 515 ? 15.588 -30.053 -29.756 1.00 86.69 515 PHE A N 1
ATOM 4044 C CA . PHE A 1 515 ? 16.618 -30.006 -30.789 1.00 86.69 515 PHE A CA 1
ATOM 4045 C C . PHE A 1 515 ? 16.262 -29.049 -31.945 1.00 86.69 515 PHE A C 1
ATOM 4047 O O . PHE A 1 515 ? 16.219 -29.501 -33.085 1.00 86.69 515 PHE A O 1
ATOM 4054 N N . PRO A 1 516 ? 16.225 -27.712 -31.722 1.00 85.12 516 PRO A N 1
ATOM 4055 C CA . PRO A 1 516 ? 15.768 -26.689 -32.692 1.00 85.12 516 PRO A CA 1
ATOM 4056 C C . PRO A 1 516 ? 16.563 -26.545 -34.007 1.00 85.12 516 PRO A C 1
ATOM 4058 O O . PRO A 1 516 ? 16.489 -25.530 -34.702 1.00 85.12 516 PRO A O 1
ATOM 4061 N N . PHE A 1 517 ? 17.474 -27.468 -34.293 1.00 81.00 517 PHE A N 1
ATOM 4062 C CA . PHE A 1 517 ? 18.310 -27.497 -35.489 1.00 81.00 517 PHE A CA 1
ATOM 4063 C C . PHE A 1 517 ? 18.335 -28.884 -36.150 1.00 81.00 517 PHE A C 1
ATOM 4065 O O . PHE A 1 517 ? 19.129 -29.101 -37.076 1.00 81.00 517 PHE A O 1
ATOM 4072 N N . ASN A 1 518 ? 17.532 -29.830 -35.669 1.00 81.56 518 ASN A N 1
ATOM 4073 C CA . ASN A 1 518 ? 17.461 -31.196 -36.145 1.00 81.56 518 ASN A CA 1
ATOM 4074 C C . ASN A 1 518 ? 16.008 -31.606 -36.399 1.00 81.56 518 ASN A C 1
ATOM 4076 O O . ASN A 1 518 ? 15.385 -32.226 -35.555 1.00 81.56 518 ASN A O 1
ATOM 4080 N N . ALA A 1 519 ? 15.547 -31.434 -37.639 1.00 90.75 519 ALA A N 1
ATOM 4081 C CA . ALA A 1 519 ? 14.156 -31.700 -38.016 1.00 90.75 519 ALA A CA 1
ATOM 4082 C C . ALA A 1 519 ? 13.676 -33.165 -37.884 1.00 90.75 519 ALA A C 1
ATOM 4084 O O . ALA A 1 519 ? 12.602 -33.527 -38.371 1.00 90.75 519 ALA A O 1
ATOM 4085 N N . GLY A 1 520 ? 14.538 -34.053 -37.389 1.00 87.69 520 GLY A N 1
ATOM 4086 C CA . GLY A 1 520 ? 14.211 -35.428 -37.051 1.00 87.69 520 GLY A CA 1
ATOM 4087 C C . GLY A 1 520 ? 13.988 -35.657 -35.559 1.00 87.69 520 GLY A C 1
ATOM 4088 O O . GLY A 1 520 ? 13.644 -36.778 -35.224 1.00 87.69 520 GLY A O 1
ATOM 4089 N N . GLU A 1 521 ? 14.188 -34.663 -34.694 1.00 91.50 521 GLU A N 1
ATOM 4090 C CA . GLU A 1 521 ? 14.075 -34.774 -33.240 1.00 91.50 521 GLU A CA 1
ATOM 4091 C C . GLU A 1 521 ? 13.414 -33.526 -32.676 1.00 91.50 521 GLU A C 1
ATOM 4093 O O . GLU A 1 521 ? 13.855 -32.431 -32.986 1.00 91.50 521 GLU A O 1
ATOM 4098 N N . SER A 1 522 ? 12.412 -33.688 -31.816 1.00 90.50 522 SER A N 1
ATOM 4099 C CA . SER A 1 522 ? 11.793 -32.550 -31.118 1.00 90.50 522 SER A CA 1
ATOM 4100 C C . SER A 1 522 ? 11.554 -32.765 -29.627 1.00 90.50 522 SER A C 1
ATOM 4102 O O . SER A 1 522 ? 11.241 -31.813 -28.909 1.00 90.50 522 SER A O 1
ATOM 4104 N N . LEU A 1 523 ? 11.735 -33.994 -29.142 1.00 88.12 523 LEU A N 1
ATOM 4105 C CA . LEU A 1 523 ? 11.575 -34.388 -27.746 1.00 88.12 523 LEU A CA 1
ATOM 4106 C C . LEU A 1 523 ? 12.855 -35.083 -27.265 1.00 88.12 523 LEU A C 1
ATOM 4108 O O . LEU A 1 523 ? 13.535 -35.728 -28.062 1.00 88.12 523 LEU A O 1
ATOM 4112 N N . ASP A 1 524 ? 13.154 -34.890 -25.984 1.00 87.31 524 ASP A N 1
ATOM 4113 C CA . ASP A 1 524 ? 14.236 -35.512 -25.212 1.00 87.31 524 ASP A CA 1
ATOM 4114 C C . ASP A 1 524 ? 13.620 -35.861 -23.847 1.00 87.31 524 ASP A C 1
ATOM 4116 O O . ASP A 1 524 ? 13.498 -34.992 -22.974 1.00 87.31 524 ASP A O 1
ATOM 4120 N N . THR A 1 525 ? 13.032 -37.053 -23.733 1.00 83.50 525 THR A N 1
ATOM 4121 C CA . THR A 1 525 ? 12.191 -37.422 -22.581 1.00 83.50 525 THR A CA 1
ATOM 4122 C C . THR A 1 525 ? 13.013 -37.614 -21.302 1.00 83.50 525 THR A C 1
ATOM 4124 O O . THR A 1 525 ? 12.530 -37.249 -20.223 1.00 83.50 525 THR A O 1
ATOM 4127 N N . ASP A 1 526 ? 14.242 -38.123 -21.394 1.00 77.38 526 ASP A N 1
ATOM 4128 C CA . ASP A 1 526 ? 15.124 -38.372 -20.249 1.00 77.38 526 ASP A CA 1
ATOM 4129 C C . ASP A 1 526 ? 16.195 -37.275 -20.030 1.00 77.38 526 ASP A C 1
ATOM 4131 O O . ASP A 1 526 ? 16.853 -37.245 -18.981 1.00 77.38 526 ASP A O 1
ATOM 4135 N N . ALA A 1 527 ? 16.294 -36.324 -20.966 1.00 84.06 527 ALA A N 1
ATOM 4136 C CA . ALA A 1 527 ? 17.210 -35.189 -20.968 1.00 84.06 527 ALA A CA 1
ATOM 4137 C C . ALA A 1 527 ? 18.701 -35.573 -21.030 1.00 84.06 527 ALA A C 1
ATOM 4139 O O . ALA A 1 527 ? 19.554 -34.829 -20.514 1.00 84.06 527 ALA A O 1
ATOM 4140 N N . ASP A 1 528 ? 19.047 -36.712 -21.637 1.00 80.19 528 ASP A N 1
ATOM 4141 C CA . ASP A 1 528 ? 20.439 -37.147 -21.787 1.00 80.19 528 ASP A CA 1
ATOM 4142 C C . ASP A 1 528 ? 21.172 -36.512 -22.989 1.00 80.19 528 ASP A C 1
ATOM 4144 O O . ASP A 1 528 ? 22.414 -36.536 -23.063 1.00 80.19 528 ASP A O 1
ATOM 4148 N N . GLY A 1 529 ? 20.421 -35.823 -23.855 1.00 83.50 529 GLY A N 1
ATOM 4149 C CA . GLY A 1 529 ? 20.909 -35.102 -25.023 1.00 83.50 529 GLY A CA 1
ATOM 4150 C C . GLY A 1 529 ? 20.873 -35.897 -26.331 1.00 83.50 529 GLY A C 1
ATOM 4151 O O . GLY A 1 529 ? 21.378 -35.384 -27.342 1.00 83.50 529 GLY A O 1
ATOM 4152 N N . GLU A 1 530 ? 20.309 -37.105 -26.339 1.00 88.06 530 GLU A N 1
ATOM 4153 C CA . GLU A 1 530 ? 19.895 -37.855 -27.527 1.00 88.06 530 GLU A CA 1
ATOM 4154 C C . GLU A 1 530 ? 18.362 -37.728 -27.689 1.00 88.06 530 GLU A C 1
ATOM 4156 O O . GLU A 1 530 ? 17.616 -37.738 -26.724 1.00 88.06 530 GLU A O 1
ATOM 4161 N N . GLY A 1 531 ? 17.868 -37.450 -28.902 1.00 90.25 531 GLY A N 1
ATOM 4162 C CA . GLY A 1 531 ? 16.428 -37.217 -29.102 1.00 90.25 531 GLY A CA 1
ATOM 4163 C C . GLY A 1 531 ? 15.656 -38.519 -29.238 1.00 90.25 531 GLY A C 1
ATOM 4164 O O . GLY A 1 531 ? 16.214 -39.486 -29.751 1.00 90.25 531 GLY A O 1
ATOM 4165 N N . ASN A 1 532 ? 14.376 -38.526 -28.868 1.00 92.38 532 ASN A N 1
ATOM 4166 C CA . ASN A 1 532 ? 13.566 -39.747 -28.801 1.00 92.38 532 ASN A CA 1
ATOM 4167 C C . ASN A 1 532 ? 13.504 -40.591 -30.097 1.00 92.38 532 ASN A C 1
ATOM 4169 O O . ASN A 1 532 ? 13.209 -41.778 -30.076 1.00 92.38 532 ASN A O 1
ATOM 4173 N N . ASN A 1 533 ? 13.716 -40.020 -31.291 1.00 90.06 533 ASN A N 1
ATOM 4174 C CA . ASN A 1 533 ? 13.751 -40.835 -32.517 1.00 90.06 533 ASN A CA 1
ATOM 4175 C C . ASN A 1 533 ? 15.124 -41.497 -32.762 1.00 90.06 533 ASN A C 1
ATOM 4177 O O . ASN A 1 533 ? 15.225 -42.387 -33.621 1.00 90.06 533 ASN A O 1
ATOM 4181 N N . ALA A 1 534 ? 16.173 -41.047 -32.071 1.00 91.25 534 ALA A N 1
ATOM 4182 C CA . ALA A 1 534 ? 17.537 -41.564 -32.121 1.00 91.25 534 ALA A CA 1
ATOM 4183 C C . ALA A 1 534 ? 17.887 -42.418 -30.896 1.00 91.25 534 ALA A C 1
ATOM 4185 O O . ALA A 1 534 ? 18.666 -43.368 -31.049 1.00 91.25 534 ALA A O 1
ATOM 4186 N N . ASP A 1 535 ? 17.316 -42.087 -29.740 1.00 91.19 535 ASP A N 1
ATOM 4187 C CA . ASP A 1 535 ? 17.382 -42.880 -28.524 1.00 91.19 535 ASP A CA 1
ATOM 4188 C C . ASP A 1 535 ? 16.616 -44.207 -28.701 1.00 91.19 535 ASP A C 1
ATOM 4190 O O . ASP A 1 535 ? 15.762 -44.353 -29.574 1.00 91.19 535 ASP A O 1
ATOM 4194 N N . LEU A 1 536 ? 17.045 -45.240 -27.979 1.00 93.44 536 LEU A N 1
ATOM 4195 C CA . LEU A 1 536 ? 16.435 -46.572 -27.976 1.00 93.44 536 LEU A CA 1
ATOM 4196 C C . LEU A 1 536 ? 15.796 -46.917 -26.622 1.00 93.44 536 LEU A C 1
ATOM 4198 O O . LEU A 1 536 ? 15.319 -48.048 -26.478 1.00 93.44 536 LEU A O 1
ATOM 4202 N N . ASP A 1 537 ? 15.901 -46.026 -25.639 1.00 88.81 537 ASP A N 1
ATOM 4203 C CA . ASP A 1 537 ? 15.393 -46.131 -24.267 1.00 88.81 537 ASP A CA 1
ATOM 4204 C C . ASP A 1 537 ? 14.984 -44.713 -23.821 1.00 88.81 537 ASP A C 1
ATOM 4206 O O . ASP A 1 537 ? 15.666 -44.089 -23.012 1.00 88.81 537 ASP A O 1
ATOM 4210 N N . ASP A 1 538 ? 13.895 -44.206 -24.416 1.00 88.81 538 ASP A N 1
ATOM 4211 C CA . ASP A 1 538 ? 13.435 -42.804 -24.371 1.00 88.81 538 ASP A CA 1
ATOM 4212 C C . ASP A 1 538 ? 13.305 -42.222 -22.947 1.00 88.81 538 ASP A C 1
ATOM 4214 O O . ASP A 1 538 ? 13.304 -41.004 -22.760 1.00 88.81 538 ASP A O 1
ATOM 4218 N N . ASP A 1 539 ? 13.126 -43.062 -21.928 1.00 80.00 539 ASP A N 1
ATOM 4219 C CA . ASP A 1 539 ? 12.963 -42.657 -20.529 1.00 80.00 539 ASP A CA 1
ATOM 4220 C C . ASP A 1 539 ? 14.071 -43.166 -19.583 1.00 80.00 539 ASP A C 1
ATOM 4222 O O . ASP A 1 539 ? 14.081 -42.834 -18.381 1.00 80.00 539 ASP A O 1
ATOM 4226 N N . ASN A 1 540 ? 15.028 -43.913 -20.142 1.00 85.62 540 ASN A N 1
ATOM 4227 C CA . ASN A 1 540 ? 16.247 -44.422 -19.520 1.00 85.62 540 ASN A CA 1
ATOM 4228 C C . ASN A 1 540 ? 15.982 -45.196 -18.224 1.00 85.62 540 ASN A C 1
ATOM 4230 O O . ASN A 1 540 ? 16.708 -45.087 -17.217 1.00 85.62 540 ASN A O 1
ATOM 4234 N N . ASP A 1 541 ? 14.902 -45.975 -18.218 1.00 74.62 541 ASP A N 1
ATOM 4235 C CA . ASP A 1 541 ? 14.556 -46.886 -17.132 1.00 74.62 541 ASP A CA 1
ATOM 4236 C C . ASP A 1 541 ? 15.275 -48.242 -17.229 1.00 74.62 541 ASP A C 1
ATOM 4238 O O . ASP A 1 541 ? 15.271 -49.036 -16.273 1.00 74.62 541 ASP A O 1
ATOM 4242 N N . GLY A 1 542 ? 16.005 -48.449 -18.329 1.00 79.31 542 GLY A N 1
ATOM 4243 C CA . GLY A 1 542 ? 16.812 -49.626 -18.602 1.00 79.31 542 GLY A CA 1
ATOM 4244 C C . GLY A 1 542 ? 16.088 -50.702 -19.411 1.00 79.31 542 GLY A C 1
ATOM 4245 O O . GLY A 1 542 ? 16.643 -51.806 -19.538 1.00 79.31 542 GLY A O 1
ATOM 4246 N N . PHE A 1 543 ? 14.889 -50.420 -19.927 1.00 80.06 543 PHE A N 1
ATOM 4247 C CA . PHE A 1 543 ? 14.194 -51.205 -20.942 1.00 80.06 543 PHE A CA 1
ATOM 4248 C C . PHE A 1 543 ? 14.143 -50.429 -22.258 1.00 80.06 543 PHE A C 1
ATOM 4250 O O . PHE A 1 543 ? 13.833 -49.257 -22.289 1.00 80.06 543 PHE A O 1
ATOM 4257 N N . THR A 1 544 ? 14.429 -51.093 -23.377 1.00 89.62 544 THR A N 1
ATOM 4258 C CA . THR A 1 544 ? 14.365 -50.402 -24.679 1.00 89.62 544 THR A CA 1
ATOM 4259 C C . THR A 1 544 ? 12.924 -50.177 -25.139 1.00 89.62 544 THR A C 1
ATOM 4261 O O . THR A 1 544 ? 12.076 -51.045 -24.902 1.00 89.62 544 THR A O 1
ATOM 4264 N N . ASP A 1 545 ? 12.661 -49.143 -25.947 1.00 87.94 545 ASP A N 1
ATOM 4265 C CA . ASP A 1 545 ? 11.302 -48.847 -26.439 1.00 87.94 545 ASP A CA 1
ATOM 4266 C C . ASP A 1 545 ? 10.676 -50.044 -27.184 1.00 87.94 545 ASP A C 1
ATOM 4268 O O . ASP A 1 545 ? 9.459 -50.250 -27.199 1.00 87.94 545 ASP A O 1
ATOM 4272 N N . GLU A 1 546 ? 11.506 -50.877 -27.835 1.00 89.31 546 GLU A N 1
ATOM 4273 C CA . GLU A 1 546 ? 11.064 -52.109 -28.504 1.00 89.31 546 GLU A CA 1
ATOM 4274 C C . GLU A 1 546 ? 10.613 -53.183 -27.499 1.00 89.31 546 GLU A C 1
ATOM 4276 O O . GLU A 1 546 ? 9.623 -53.887 -27.744 1.00 89.31 546 GLU A O 1
ATOM 4281 N N . GLU A 1 547 ? 11.327 -53.326 -26.380 1.00 80.12 547 GLU A N 1
ATOM 4282 C CA . GLU A 1 547 ? 10.964 -54.239 -25.293 1.00 80.12 547 GLU A CA 1
ATOM 4283 C C . GLU A 1 547 ? 9.667 -53.786 -24.621 1.00 80.12 547 GLU A C 1
ATOM 4285 O O . GLU A 1 547 ? 8.761 -54.602 -24.419 1.00 80.12 547 GLU A O 1
ATOM 4290 N N . GLU A 1 548 ? 9.526 -52.490 -24.383 1.00 78.38 548 GLU A N 1
ATOM 4291 C CA . GLU A 1 548 ? 8.348 -51.887 -23.772 1.00 78.38 548 GLU A CA 1
ATOM 4292 C C . GLU A 1 548 ? 7.109 -51.938 -24.662 1.00 78.38 548 GLU A C 1
ATOM 4294 O O . GLU A 1 548 ? 6.031 -52.365 -24.232 1.00 78.38 548 GLU A O 1
ATOM 4299 N N . LEU A 1 549 ? 7.254 -51.637 -25.954 1.00 80.75 549 LEU A N 1
ATOM 4300 C CA . LEU A 1 549 ? 6.170 -51.779 -26.923 1.00 80.75 549 LEU A CA 1
ATOM 4301 C C . LEU A 1 549 ? 5.715 -53.244 -27.051 1.00 80.75 549 LEU A C 1
ATOM 4303 O O . LEU A 1 549 ? 4.520 -53.519 -27.227 1.00 80.75 549 LEU A O 1
ATOM 4307 N N . ALA A 1 550 ? 6.645 -54.202 -26.961 1.00 75.50 550 ALA A N 1
ATOM 4308 C CA . ALA A 1 550 ? 6.327 -55.630 -26.949 1.00 75.50 550 ALA A CA 1
ATOM 4309 C C . ALA A 1 550 ? 5.607 -56.062 -25.659 1.00 75.50 550 ALA A C 1
ATOM 4311 O O . ALA A 1 550 ? 4.772 -56.980 -25.687 1.00 75.50 550 ALA A O 1
ATOM 4312 N N . ASP A 1 551 ? 5.903 -55.387 -24.553 1.00 65.38 551 ASP A N 1
ATOM 4313 C CA . ASP A 1 551 ? 5.317 -55.618 -23.239 1.00 65.38 551 ASP A CA 1
ATOM 4314 C C . ASP A 1 551 ? 4.024 -54.827 -22.984 1.00 65.38 551 ASP A C 1
ATOM 4316 O O . ASP A 1 551 ? 3.249 -55.196 -22.092 1.00 65.38 551 ASP A O 1
ATOM 4320 N N . GLY A 1 552 ? 3.714 -53.855 -23.845 1.00 65.75 552 GLY A N 1
ATOM 4321 C CA . GLY A 1 552 ? 2.533 -52.999 -23.770 1.00 65.75 552 GLY A CA 1
ATOM 4322 C C . GLY A 1 552 ? 2.650 -51.899 -22.716 1.00 65.75 552 GLY A C 1
ATOM 4323 O O . GLY A 1 552 ? 1.617 -51.496 -22.173 1.00 65.75 552 GLY A O 1
ATOM 4324 N N . THR A 1 553 ? 3.877 -51.487 -22.402 1.00 69.50 553 THR A N 1
ATOM 4325 C CA . THR A 1 553 ? 4.206 -50.389 -21.489 1.00 69.50 553 THR A CA 1
ATOM 4326 C C . THR A 1 553 ? 4.487 -49.103 -22.274 1.00 69.50 553 THR A C 1
ATOM 4328 O O . THR A 1 553 ? 4.241 -49.074 -23.482 1.00 69.50 553 THR A O 1
ATOM 4331 N N . ASP A 1 554 ? 4.822 -48.011 -21.585 1.00 75.69 554 ASP A N 1
ATOM 4332 C CA . ASP A 1 554 ? 4.887 -46.670 -22.179 1.00 75.69 554 ASP A CA 1
ATOM 4333 C C . ASP A 1 554 ? 6.341 -46.202 -22.202 1.00 75.69 554 ASP A C 1
ATOM 4335 O O . ASP A 1 554 ? 6.812 -45.831 -21.133 1.00 75.69 554 ASP A O 1
ATOM 4339 N N . PRO A 1 555 ? 6.990 -46.169 -23.380 1.00 82.25 555 PRO A N 1
ATOM 4340 C CA . PRO A 1 555 ? 8.413 -45.858 -23.497 1.00 82.25 555 PRO A CA 1
ATOM 4341 C C . PRO A 1 555 ? 8.777 -44.410 -23.178 1.00 82.25 555 PRO A C 1
ATOM 4343 O O . PRO A 1 555 ? 9.934 -44.032 -23.158 1.00 82.25 555 PRO A O 1
ATOM 4346 N N . LEU A 1 556 ? 7.780 -43.555 -22.944 1.00 83.50 556 LEU A N 1
ATOM 4347 C CA . LEU A 1 556 ? 8.008 -42.173 -22.527 1.00 83.50 556 LEU A CA 1
ATOM 4348 C C . LEU A 1 556 ? 7.930 -42.004 -21.006 1.00 83.50 556 LEU A C 1
ATOM 4350 O O . LEU A 1 556 ? 7.803 -40.881 -20.507 1.00 83.50 556 LEU A O 1
ATOM 4354 N N . SER A 1 557 ? 7.870 -43.097 -20.253 1.00 76.50 557 SER A N 1
ATOM 4355 C CA . SER A 1 557 ? 7.585 -43.066 -18.833 1.00 76.50 557 SER A CA 1
ATOM 4356 C C . SER A 1 557 ? 8.349 -44.148 -18.101 1.00 76.50 557 SER A C 1
ATOM 4358 O O . SER A 1 557 ? 7.862 -45.263 -17.944 1.00 76.50 557 SER A O 1
ATOM 4360 N N . ARG A 1 558 ? 9.436 -43.729 -17.450 1.00 71.19 558 ARG A N 1
ATOM 4361 C CA . ARG A 1 558 ? 10.327 -44.572 -16.634 1.00 71.19 558 ARG A CA 1
ATOM 4362 C C . ARG A 1 558 ? 9.686 -45.332 -15.463 1.00 71.19 558 ARG A C 1
ATOM 4364 O O . ARG A 1 558 ? 10.354 -45.912 -14.602 1.00 71.19 558 ARG A O 1
ATOM 4371 N N . PHE A 1 559 ? 8.378 -45.170 -15.305 1.00 67.31 559 PHE A N 1
ATOM 4372 C CA . PHE A 1 559 ? 7.531 -45.756 -14.275 1.00 67.31 559 PHE A CA 1
ATOM 4373 C C . PHE A 1 559 ? 6.481 -46.710 -14.874 1.00 67.31 559 PHE A C 1
ATOM 4375 O O . PHE A 1 559 ? 5.733 -47.356 -14.134 1.00 67.31 559 PHE A O 1
ATOM 4382 N N . SER A 1 560 ? 6.425 -46.820 -16.200 1.00 65.31 560 SER A N 1
ATOM 4383 C CA . SER A 1 560 ? 5.561 -47.700 -16.964 1.00 65.31 560 SER A CA 1
ATOM 4384 C C . SER A 1 560 ? 6.352 -48.938 -17.352 1.00 65.31 560 SER A C 1
ATOM 4386 O O . SER A 1 560 ? 6.911 -49.033 -18.426 1.00 65.31 560 SER A O 1
ATOM 4388 N N . CYS A 1 561 ? 6.371 -49.943 -16.483 1.00 61.75 561 CYS A N 1
ATOM 4389 C CA . CYS A 1 561 ? 6.998 -51.215 -16.824 1.00 61.75 561 CYS A CA 1
ATOM 4390 C C . CYS A 1 561 ? 6.131 -52.399 -16.373 1.00 61.75 561 CYS A C 1
ATOM 4392 O O . CYS A 1 561 ? 5.362 -52.329 -15.407 1.00 61.75 561 CYS A O 1
ATOM 4394 N N . ARG A 1 562 ? 6.219 -53.526 -17.098 1.00 46.28 562 ARG A N 1
ATOM 4395 C CA . ARG A 1 562 ? 5.290 -54.673 -16.990 1.00 46.28 562 ARG A CA 1
ATOM 4396 C C . ARG A 1 562 ? 5.295 -55.315 -15.601 1.00 46.28 562 ARG A C 1
ATOM 4398 O O . ARG A 1 562 ? 4.311 -55.939 -15.193 1.00 46.28 562 ARG A O 1
ATOM 4405 N N . SER A 1 563 ? 6.408 -55.166 -14.886 1.00 47.56 563 SER A N 1
ATOM 4406 C CA . SER A 1 563 ? 6.536 -55.406 -13.453 1.00 47.56 563 SER A CA 1
ATOM 4407 C C . SER A 1 563 ? 7.866 -54.842 -12.941 1.00 47.56 563 SER A C 1
ATOM 4409 O O . SER A 1 563 ? 8.907 -55.306 -13.401 1.00 47.56 563 SER A O 1
ATOM 4411 N N . GLY A 1 564 ? 7.843 -53.963 -11.931 1.00 53.31 564 GLY A N 1
ATOM 4412 C CA . GLY A 1 564 ? 9.015 -53.717 -11.072 1.00 53.31 564 GLY A CA 1
ATOM 4413 C C . GLY A 1 564 ? 9.457 -52.269 -10.838 1.00 53.31 564 GLY A C 1
ATOM 4414 O O . GLY A 1 564 ? 10.295 -52.064 -9.965 1.00 53.31 564 GLY A O 1
ATOM 4415 N N . CYS A 1 565 ? 8.902 -51.271 -11.524 1.00 65.94 565 CYS A N 1
ATOM 4416 C CA . CYS A 1 565 ? 9.354 -49.879 -11.408 1.00 65.94 565 CYS A CA 1
ATOM 4417 C C . CYS A 1 565 ? 8.532 -49.155 -10.340 1.00 65.94 565 CYS A C 1
ATOM 4419 O O . CYS A 1 565 ? 7.629 -48.373 -10.614 1.00 65.94 565 CYS A O 1
ATOM 4421 N N . PHE A 1 566 ? 8.787 -49.508 -9.081 1.00 81.12 566 PHE A N 1
ATOM 4422 C CA . PHE A 1 566 ? 8.204 -48.803 -7.948 1.00 81.12 566 PHE A CA 1
ATOM 4423 C C . PHE A 1 566 ? 8.929 -47.475 -7.716 1.00 81.12 566 PHE A C 1
ATOM 4425 O O . PHE A 1 566 ? 10.148 -47.449 -7.540 1.00 81.12 566 PHE A O 1
ATOM 4432 N N . SER A 1 567 ? 8.155 -46.396 -7.631 1.00 85.12 567 SER A N 1
ATOM 4433 C CA . SER A 1 567 ? 8.603 -45.068 -7.212 1.00 85.12 567 SER A CA 1
ATOM 4434 C C . SER A 1 567 ? 7.966 -44.653 -5.882 1.00 85.12 567 SER A C 1
ATOM 4436 O O . SER A 1 567 ? 6.798 -44.953 -5.608 1.00 85.12 567 SER A O 1
ATOM 4438 N N . PHE A 1 568 ? 8.731 -43.926 -5.068 1.00 91.31 568 PHE A N 1
ATOM 4439 C CA . PHE A 1 568 ? 8.251 -43.228 -3.877 1.00 91.31 568 PHE A CA 1
ATOM 4440 C C . PHE A 1 568 ? 7.561 -41.894 -4.196 1.00 91.31 568 PHE A C 1
ATOM 4442 O O . PHE A 1 568 ? 7.120 -41.246 -3.258 1.00 91.31 568 PHE A O 1
ATOM 4449 N N . ASP A 1 569 ? 7.432 -41.498 -5.463 1.00 90.50 569 ASP A N 1
ATOM 4450 C CA . ASP A 1 569 ? 6.374 -40.573 -5.893 1.00 90.50 569 ASP A CA 1
ATOM 4451 C C . ASP A 1 569 ? 5.048 -41.357 -5.955 1.00 90.50 569 ASP A C 1
ATOM 4453 O O . ASP A 1 569 ? 4.731 -42.081 -6.903 1.00 90.50 569 ASP A O 1
ATOM 4457 N N . VAL A 1 570 ? 4.328 -41.330 -4.840 1.00 92.06 570 VAL A N 1
ATOM 4458 C CA . VAL A 1 570 ? 3.117 -42.109 -4.597 1.00 92.06 570 VAL A CA 1
ATOM 4459 C C . VAL A 1 570 ? 1.891 -41.415 -5.175 1.00 92.06 570 VAL A C 1
ATOM 4461 O O . VAL A 1 570 ? 0.934 -42.115 -5.522 1.00 92.06 570 VAL A O 1
ATOM 4464 N N . ASP A 1 571 ? 1.881 -40.088 -5.273 1.00 90.69 571 ASP A N 1
ATOM 4465 C CA . ASP A 1 571 ? 0.757 -39.346 -5.848 1.00 90.69 571 ASP A CA 1
ATOM 4466 C C . ASP A 1 571 ? 0.949 -38.944 -7.325 1.00 90.69 571 ASP A C 1
ATOM 4468 O O . ASP A 1 571 ? 0.013 -38.424 -7.933 1.00 90.69 571 ASP A O 1
ATOM 4472 N N . GLU A 1 572 ? 2.075 -39.324 -7.939 1.00 88.19 572 GLU A N 1
ATOM 4473 C CA . GLU A 1 572 ? 2.417 -39.090 -9.351 1.00 88.19 572 GLU A CA 1
ATOM 4474 C C . GLU A 1 572 ? 2.400 -37.597 -9.708 1.00 88.19 572 GLU A C 1
ATOM 4476 O O . GLU A 1 572 ? 1.806 -37.184 -10.708 1.00 88.19 572 GLU A O 1
ATOM 4481 N N . ASN A 1 573 ? 2.987 -36.760 -8.854 1.00 83.00 573 ASN A N 1
ATOM 4482 C CA . ASN A 1 573 ? 3.151 -35.325 -9.101 1.00 83.00 573 ASN A CA 1
ATOM 4483 C C . ASN A 1 573 ? 4.559 -34.960 -9.617 1.00 83.00 573 ASN A C 1
ATOM 4485 O O . ASN A 1 573 ? 4.845 -33.771 -9.764 1.00 83.00 573 ASN A O 1
ATOM 4489 N N . LEU A 1 574 ? 5.405 -35.962 -9.890 1.00 82.06 574 LEU A N 1
ATOM 4490 C CA . LEU A 1 574 ? 6.817 -35.867 -10.278 1.00 82.06 574 LEU A CA 1
ATOM 4491 C C . LEU A 1 574 ? 7.773 -35.439 -9.148 1.00 82.06 574 LEU A C 1
ATOM 4493 O O . LEU A 1 574 ? 8.966 -35.258 -9.382 1.00 82.06 574 LEU A O 1
ATOM 4497 N N . GLU A 1 575 ? 7.297 -35.332 -7.907 1.00 83.44 575 GLU A N 1
ATOM 4498 C CA . GLU A 1 575 ? 8.076 -34.937 -6.735 1.00 83.44 575 GLU A CA 1
ATOM 4499 C C . GLU A 1 575 ? 7.766 -35.821 -5.519 1.00 83.44 575 GLU A C 1
ATOM 4501 O O . GLU A 1 575 ? 6.721 -35.700 -4.889 1.00 83.44 575 GLU A O 1
ATOM 4506 N N . ALA A 1 576 ? 8.735 -36.615 -5.058 1.00 88.69 576 ALA A N 1
ATOM 4507 C CA . ALA A 1 576 ? 8.584 -37.328 -3.791 1.00 88.69 576 ALA A CA 1
ATOM 4508 C C . ALA A 1 576 ? 8.828 -36.385 -2.598 1.00 88.69 576 ALA A C 1
ATOM 4510 O O . ALA A 1 576 ? 9.976 -36.067 -2.265 1.00 88.69 576 ALA A O 1
ATOM 4511 N N . GLN A 1 577 ? 7.764 -35.953 -1.917 1.00 94.19 577 GLN A N 1
ATOM 4512 C CA . GLN A 1 577 ? 7.836 -35.024 -0.785 1.00 94.19 577 GLN A CA 1
ATOM 4513 C C . GLN A 1 577 ? 7.437 -35.680 0.554 1.00 94.19 577 GLN A C 1
ATOM 4515 O O . GLN A 1 577 ? 6.684 -36.656 0.610 1.00 94.19 577 GLN A O 1
ATOM 4520 N N . PRO A 1 578 ? 7.889 -35.140 1.705 1.00 95.88 578 PRO A N 1
ATOM 4521 C CA . PRO A 1 578 ? 7.617 -35.758 3.006 1.00 95.88 578 PRO A CA 1
ATOM 4522 C C . PRO A 1 578 ? 6.132 -35.819 3.376 1.00 95.88 578 PRO A C 1
ATOM 4524 O O . PRO A 1 578 ? 5.701 -36.750 4.058 1.00 95.88 578 PRO A O 1
ATOM 4527 N N . LEU A 1 579 ? 5.368 -34.787 3.003 1.00 95.06 579 LEU A N 1
ATOM 4528 C CA . LEU A 1 579 ? 3.987 -34.588 3.456 1.00 95.06 579 LEU A CA 1
ATOM 4529 C C . LEU A 1 579 ? 2.938 -35.099 2.470 1.00 95.06 579 LEU A C 1
ATOM 4531 O O . LEU A 1 579 ? 1.787 -35.266 2.870 1.00 95.06 579 LEU A O 1
ATOM 4535 N N . THR A 1 580 ? 3.331 -35.375 1.234 1.00 94.12 580 THR A N 1
ATOM 4536 C CA . THR A 1 580 ? 2.494 -36.038 0.236 1.00 94.12 580 THR A CA 1
ATOM 4537 C C . THR A 1 580 ? 2.842 -37.518 0.236 1.00 94.12 580 THR A C 1
ATOM 4539 O O . THR A 1 580 ? 2.079 -38.328 0.744 1.00 94.12 580 THR A O 1
ATOM 4542 N N . ASP A 1 581 ? 4.068 -37.889 -0.101 1.00 95.44 581 ASP A N 1
ATOM 4543 C CA . ASP A 1 581 ? 4.423 -39.287 -0.345 1.00 95.44 581 ASP A CA 1
ATOM 4544 C C . ASP A 1 581 ? 4.828 -40.036 0.915 1.00 95.44 581 ASP A C 1
ATOM 4546 O O . ASP A 1 581 ? 4.258 -41.078 1.256 1.00 95.44 581 ASP A O 1
ATOM 4550 N N . GLY A 1 582 ? 5.762 -39.463 1.682 1.00 96.56 582 GLY A N 1
ATOM 4551 C CA . GLY A 1 582 ? 6.197 -40.050 2.951 1.00 96.56 582 GLY A CA 1
ATOM 4552 C C . GLY A 1 582 ? 5.023 -40.258 3.913 1.00 96.56 582 GLY A C 1
ATOM 4553 O O . GLY A 1 582 ? 4.937 -41.277 4.608 1.00 96.56 582 GLY A O 1
ATOM 4554 N N . LEU A 1 583 ? 4.078 -39.313 3.912 1.00 97.12 583 LEU A N 1
ATOM 4555 C CA . LEU A 1 583 ? 2.866 -39.375 4.717 1.00 97.12 583 LEU A CA 1
ATOM 4556 C C . LEU A 1 583 ? 1.864 -40.422 4.203 1.00 97.12 583 LEU A C 1
ATOM 4558 O O . LEU A 1 583 ? 1.267 -41.123 5.026 1.00 97.12 583 LEU A O 1
ATOM 4562 N N . LEU A 1 584 ? 1.685 -40.565 2.886 1.00 97.69 584 LEU A N 1
ATOM 4563 C CA . LEU A 1 584 ? 0.841 -41.613 2.302 1.00 97.69 584 LEU A CA 1
ATOM 4564 C C . LEU A 1 584 ? 1.379 -43.012 2.623 1.00 97.69 584 LEU A C 1
ATOM 4566 O O . LEU A 1 584 ? 0.613 -43.859 3.094 1.00 97.69 584 LEU A O 1
ATOM 4570 N N . VAL A 1 585 ? 2.689 -43.239 2.468 1.00 97.50 585 VAL A N 1
ATOM 4571 C CA . VAL A 1 585 ? 3.331 -44.527 2.787 1.00 97.50 585 VAL A CA 1
ATOM 4572 C C . VAL A 1 585 ? 3.156 -44.876 4.262 1.00 97.50 585 VAL A C 1
ATOM 4574 O O . VAL A 1 585 ? 2.681 -45.965 4.591 1.00 97.50 585 VAL A O 1
ATOM 4577 N N . ILE A 1 586 ? 3.477 -43.962 5.183 1.00 96.88 586 ILE A N 1
ATOM 4578 C CA . ILE A 1 586 ? 3.388 -44.282 6.614 1.00 96.88 586 ILE A CA 1
ATOM 4579 C C . ILE A 1 586 ? 1.933 -44.501 7.064 1.00 96.88 586 ILE A C 1
ATOM 4581 O O . ILE A 1 586 ? 1.670 -45.395 7.871 1.00 96.88 586 ILE A O 1
ATOM 4585 N N . ARG A 1 587 ? 0.964 -43.750 6.515 1.00 97.75 587 ARG A N 1
ATOM 4586 C CA . ARG A 1 587 ? -0.473 -43.976 6.756 1.00 97.75 587 ARG A CA 1
ATOM 4587 C C . ARG A 1 587 ? -0.915 -45.339 6.227 1.00 97.75 587 ARG A C 1
ATOM 4589 O O . ARG A 1 587 ? -1.600 -46.069 6.944 1.00 97.75 587 ARG A O 1
ATOM 4596 N N . HIS A 1 588 ? -0.499 -45.713 5.023 1.00 97.44 588 HIS A N 1
ATOM 4597 C CA . HIS A 1 588 ? -0.798 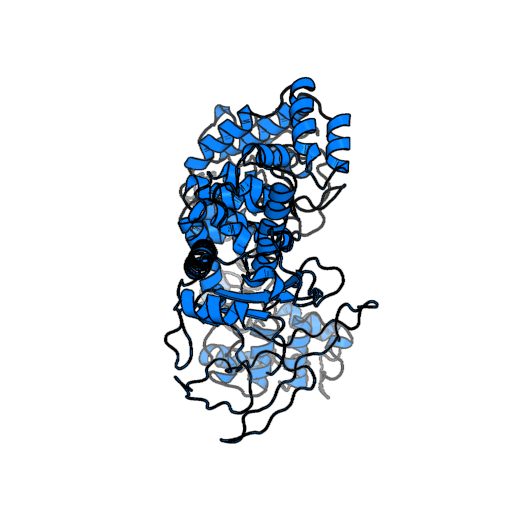-47.028 4.467 1.00 97.44 588 HIS A CA 1
ATOM 4598 C C . HIS A 1 588 ? -0.279 -48.155 5.367 1.00 97.44 588 HIS A C 1
ATOM 4600 O O . HIS A 1 588 ? -1.044 -49.047 5.730 1.00 97.44 588 HIS A O 1
ATOM 4606 N N . LEU A 1 589 ? 0.974 -48.068 5.826 1.00 96.62 589 LEU A N 1
ATOM 4607 C CA . LEU A 1 589 ? 1.566 -49.073 6.714 1.00 96.62 589 LEU A CA 1
ATOM 4608 C C . LEU A 1 589 ? 0.846 -49.159 8.071 1.00 96.62 589 LEU A C 1
ATOM 4610 O O . LEU A 1 589 ? 0.789 -50.227 8.682 1.00 96.62 589 LEU A O 1
ATOM 4614 N N . PHE A 1 590 ? 0.277 -48.053 8.567 1.00 97.25 590 PHE A N 1
ATOM 4615 C CA . PHE A 1 590 ? -0.572 -48.060 9.767 1.00 97.25 590 PHE A CA 1
ATOM 4616 C C . PHE A 1 590 ? -1.979 -48.642 9.513 1.00 97.25 590 PHE A C 1
ATOM 4618 O O . PHE A 1 590 ? -2.757 -48.794 10.459 1.00 97.25 590 PHE A O 1
ATOM 4625 N N . GLY A 1 591 ? -2.310 -48.984 8.266 1.00 95.69 591 GLY A N 1
ATOM 4626 C CA . GLY A 1 591 ? -3.584 -49.573 7.856 1.00 95.69 591 GLY A CA 1
ATOM 4627 C C . GLY A 1 591 ? -4.687 -48.554 7.558 1.00 95.69 591 GLY A C 1
ATOM 4628 O O . GLY A 1 591 ? -5.866 -48.918 7.555 1.00 95.69 591 GLY A O 1
ATOM 4629 N N . PHE A 1 592 ? -4.346 -47.279 7.342 1.00 96.62 592 PHE A N 1
ATOM 4630 C CA . PHE A 1 592 ? -5.327 -46.268 6.945 1.00 96.62 592 PHE A CA 1
ATOM 4631 C C . PHE A 1 592 ? -5.803 -46.500 5.501 1.00 96.62 592 PHE A C 1
ATOM 4633 O O . PHE A 1 592 ? -5.030 -46.869 4.622 1.00 96.62 592 PHE A O 1
ATOM 4640 N N . THR A 1 593 ? -7.096 -46.277 5.261 1.00 95.25 593 THR A N 1
ATOM 4641 C CA . THR A 1 593 ? -7.770 -46.424 3.956 1.00 95.25 593 THR A CA 1
ATOM 4642 C C . THR A 1 593 ? -8.809 -45.309 3.775 1.00 95.25 593 THR A C 1
ATOM 4644 O O . THR A 1 593 ? -9.154 -44.627 4.747 1.00 95.25 593 THR A O 1
ATOM 4647 N N . GLY A 1 594 ? -9.317 -45.114 2.551 1.00 94.44 594 GLY A N 1
ATOM 4648 C CA . GLY A 1 594 ? -10.294 -44.059 2.233 1.00 94.44 594 GLY A CA 1
ATOM 4649 C C . GLY A 1 594 ? -9.752 -42.653 2.516 1.00 94.44 594 GLY A C 1
ATOM 4650 O O . GLY A 1 594 ? -8.544 -42.434 2.463 1.00 94.44 594 GLY A O 1
ATOM 4651 N N . ASP A 1 595 ? -10.624 -41.717 2.899 1.00 93.38 595 ASP A N 1
ATOM 4652 C CA . ASP A 1 595 ? -10.242 -40.325 3.202 1.00 93.38 595 ASP A CA 1
ATOM 4653 C C . ASP A 1 595 ? -9.109 -40.214 4.233 1.00 93.38 595 ASP A C 1
ATOM 4655 O O . ASP A 1 595 ? -8.302 -39.290 4.190 1.00 93.38 595 ASP A O 1
ATOM 4659 N N . ALA A 1 596 ? -9.017 -41.160 5.172 1.00 95.31 596 ALA A N 1
ATOM 4660 C CA . ALA A 1 596 ? -7.983 -41.131 6.200 1.00 95.31 596 ALA A CA 1
ATOM 4661 C C . ALA A 1 596 ? -6.580 -41.463 5.655 1.00 95.31 596 ALA A C 1
ATOM 4663 O O . ALA A 1 596 ? -5.588 -41.123 6.299 1.00 95.31 596 ALA A O 1
ATOM 4664 N N . LEU A 1 597 ? -6.493 -42.106 4.485 1.00 95.62 597 LEU A N 1
ATOM 4665 C CA . LEU A 1 597 ? -5.241 -42.303 3.760 1.00 95.62 597 LEU A CA 1
ATOM 4666 C C . LEU A 1 597 ? -4.807 -40.987 3.095 1.00 95.62 597 LEU A C 1
ATOM 4668 O O . LEU A 1 597 ? -3.705 -40.515 3.360 1.00 95.62 597 LEU A O 1
ATOM 4672 N N . THR A 1 598 ? -5.691 -40.342 2.331 1.00 95.69 598 THR A N 1
ATOM 4673 C CA . THR A 1 598 ? -5.318 -39.266 1.390 1.00 95.69 598 THR A CA 1
ATOM 4674 C C . THR A 1 598 ? -5.556 -37.839 1.878 1.00 95.69 598 THR A C 1
ATOM 4676 O O . THR A 1 598 ? -4.942 -36.912 1.359 1.00 95.69 598 THR A O 1
ATOM 4679 N N . SER A 1 599 ? -6.401 -37.613 2.892 1.00 94.44 599 SER A N 1
ATOM 4680 C CA . SER A 1 599 ? -6.772 -36.260 3.331 1.00 94.44 599 SER A CA 1
ATOM 4681 C C . SER A 1 599 ? -5.546 -35.420 3.708 1.00 94.44 599 SER A C 1
ATOM 4683 O O . SER A 1 599 ? -4.853 -35.720 4.691 1.00 94.44 599 SER A O 1
ATOM 4685 N N . GLY A 1 600 ? -5.320 -34.348 2.940 1.00 91.25 600 GLY A N 1
ATOM 4686 C CA . GLY A 1 600 ? -4.202 -33.416 3.112 1.00 91.25 600 GLY A CA 1
ATOM 4687 C C . GLY A 1 600 ? -2.821 -34.029 2.861 1.00 91.25 600 GLY A C 1
ATOM 4688 O O . GLY A 1 600 ? -1.851 -33.513 3.402 1.00 91.25 600 GLY A O 1
ATOM 4689 N N . ALA A 1 601 ? -2.750 -35.143 2.127 1.00 92.19 601 ALA A N 1
ATOM 4690 C CA . ALA A 1 601 ? -1.520 -35.875 1.820 1.00 92.19 601 ALA A CA 1
ATOM 4691 C C . ALA A 1 601 ? -1.357 -36.145 0.311 1.00 92.19 601 ALA A C 1
ATOM 4693 O O . ALA A 1 601 ? -0.658 -37.069 -0.065 1.00 92.19 601 ALA A O 1
ATOM 4694 N N . THR A 1 602 ? -2.025 -35.371 -0.547 1.00 91.75 602 THR A N 1
ATOM 4695 C CA . THR A 1 602 ? -1.895 -35.429 -2.014 1.00 91.75 602 THR A CA 1
ATOM 4696 C C . THR A 1 602 ? -1.637 -34.021 -2.549 1.00 91.75 602 THR A C 1
ATOM 4698 O O . THR A 1 602 ? -2.309 -33.079 -2.109 1.00 91.75 602 THR A O 1
ATOM 4701 N N . ALA A 1 603 ? -0.706 -33.862 -3.483 1.00 86.50 603 ALA A N 1
ATOM 4702 C CA . ALA A 1 603 ? -0.309 -32.582 -4.058 1.00 86.50 603 ALA A CA 1
ATOM 4703 C C . ALA A 1 603 ? -1.369 -31.967 -4.990 1.00 86.50 603 ALA A C 1
ATOM 4705 O O . ALA A 1 603 ? -2.228 -32.649 -5.556 1.00 86.50 603 ALA A O 1
ATOM 4706 N N . GLY A 1 604 ? -1.278 -30.647 -5.196 1.00 73.62 604 GLY A N 1
ATOM 4707 C CA . GLY A 1 604 ? -2.079 -29.890 -6.167 1.00 73.62 604 GLY A CA 1
ATOM 4708 C C . GLY A 1 604 ? -1.612 -30.125 -7.606 1.00 73.62 604 GLY A C 1
ATOM 4709 O O . GLY A 1 604 ? -1.160 -29.194 -8.257 1.00 73.62 604 GLY A O 1
ATOM 4710 N N . GLY A 1 605 ? -1.673 -31.374 -8.064 1.00 72.00 605 GLY A N 1
ATOM 4711 C CA . GLY A 1 605 ? -1.124 -31.831 -9.347 1.00 72.00 605 GLY A CA 1
ATOM 4712 C C . GLY A 1 605 ? -1.010 -33.355 -9.484 1.00 72.00 605 GLY A C 1
ATOM 4713 O O . GLY A 1 605 ? -0.610 -33.822 -10.540 1.00 72.00 605 GLY A O 1
ATOM 4714 N N . ALA A 1 606 ? -1.384 -34.114 -8.447 1.00 80.94 606 ALA A N 1
ATOM 4715 C CA . ALA A 1 606 ? -1.283 -35.570 -8.398 1.00 80.94 606 ALA A CA 1
ATOM 4716 C C . ALA A 1 606 ? -1.992 -36.278 -9.572 1.00 80.94 606 ALA A C 1
ATOM 4718 O O . ALA A 1 606 ? -3.209 -36.127 -9.743 1.00 80.94 606 ALA A O 1
ATOM 4719 N N . GLY A 1 607 ? -1.252 -37.100 -10.324 1.00 78.25 607 GLY A N 1
ATOM 4720 C CA . GLY A 1 607 ? -1.804 -38.060 -11.286 1.00 78.25 607 GLY A CA 1
ATOM 4721 C C . GLY A 1 607 ? -2.589 -39.187 -10.602 1.00 78.25 607 GLY A C 1
ATOM 4722 O O . GLY A 1 607 ? -3.629 -39.626 -11.103 1.00 78.25 607 GLY A O 1
ATOM 4723 N N . ARG A 1 608 ? -2.178 -39.558 -9.381 1.00 86.75 608 ARG A N 1
ATOM 4724 C CA . ARG A 1 608 ? -2.794 -40.590 -8.541 1.00 86.75 608 ARG A CA 1
ATOM 4725 C C . ARG A 1 608 ? -3.361 -39.991 -7.254 1.00 86.75 608 ARG A C 1
ATOM 4727 O O . ARG A 1 608 ? -2.746 -40.033 -6.196 1.00 86.75 608 ARG A O 1
ATOM 4734 N N . GLY A 1 609 ? -4.578 -39.449 -7.328 1.00 84.25 609 GLY A N 1
ATOM 4735 C CA . GLY A 1 609 ? -5.196 -38.722 -6.206 1.00 84.25 609 GLY A CA 1
ATOM 4736 C C . GLY A 1 609 ? -6.200 -39.503 -5.344 1.00 84.25 609 GLY A C 1
ATOM 4737 O O . GLY A 1 609 ? -6.528 -39.061 -4.240 1.00 84.25 609 GLY A O 1
ATOM 4738 N N . SER A 1 610 ? -6.745 -40.635 -5.814 1.00 91.44 610 SER A N 1
ATOM 4739 C CA . SER A 1 610 ? -7.786 -41.357 -5.061 1.00 91.44 610 SER A CA 1
ATOM 4740 C C . SER A 1 610 ? -7.211 -42.341 -4.037 1.00 91.44 610 SER A C 1
ATOM 4742 O O . SER A 1 610 ? -6.164 -42.959 -4.239 1.00 91.44 610 SER A O 1
ATOM 4744 N N . ALA A 1 611 ? -7.930 -42.536 -2.927 1.00 94.06 611 ALA A N 1
ATOM 4745 C CA . ALA A 1 611 ? -7.513 -43.463 -1.877 1.00 94.06 611 ALA A CA 1
ATOM 4746 C C . ALA A 1 611 ? -7.482 -44.921 -2.360 1.00 94.06 611 ALA A C 1
ATOM 4748 O O . ALA A 1 611 ? -6.669 -45.714 -1.883 1.00 94.06 611 ALA A O 1
ATOM 4749 N N . GLU A 1 612 ? -8.349 -45.281 -3.306 1.00 91.88 612 GLU A N 1
ATOM 4750 C CA . GLU A 1 612 ? -8.376 -46.597 -3.937 1.00 91.88 612 GLU A CA 1
ATOM 4751 C C . GLU A 1 612 ? -7.163 -46.836 -4.844 1.00 91.88 612 GLU A C 1
ATOM 4753 O O . GLU A 1 612 ? -6.612 -47.938 -4.844 1.00 91.88 612 GLU A O 1
ATOM 4758 N N . GLU A 1 613 ? -6.740 -45.833 -5.617 1.00 88.75 613 GLU A N 1
ATOM 4759 C CA . GLU A 1 613 ? -5.567 -45.932 -6.493 1.00 88.75 613 GLU A CA 1
ATOM 4760 C C . GLU A 1 613 ? -4.271 -45.961 -5.690 1.00 88.75 613 GLU A C 1
ATOM 4762 O O . GLU A 1 613 ? -3.486 -46.893 -5.860 1.00 88.75 613 GLU A O 1
ATOM 4767 N N . ILE A 1 614 ? -4.092 -45.021 -4.757 1.00 94.00 614 ILE A N 1
ATOM 4768 C CA . ILE A 1 614 ? -2.918 -44.984 -3.875 1.00 94.00 614 ILE A CA 1
ATOM 4769 C C . ILE A 1 614 ? -2.845 -46.255 -3.022 1.00 94.00 614 ILE A C 1
ATOM 4771 O O . ILE A 1 614 ? -1.793 -46.881 -2.904 1.00 94.00 614 ILE A O 1
ATOM 4775 N N . GLY A 1 615 ? -3.972 -46.682 -2.444 1.00 93.81 615 GLY A N 1
ATOM 4776 C CA . GLY A 1 615 ? -4.021 -47.885 -1.618 1.00 93.81 615 GLY A CA 1
ATOM 4777 C C . GLY A 1 615 ? -3.652 -49.153 -2.388 1.00 93.81 615 GLY A C 1
ATOM 4778 O O . GLY A 1 615 ? -2.976 -50.020 -1.837 1.00 93.81 615 GLY A O 1
ATOM 4779 N N . ARG A 1 616 ? -4.068 -49.259 -3.657 1.00 89.50 616 ARG A N 1
ATOM 4780 C CA . ARG A 1 616 ? -3.709 -50.375 -4.542 1.00 89.50 616 ARG A CA 1
ATOM 4781 C C . ARG A 1 616 ? -2.233 -50.340 -4.925 1.00 89.50 616 ARG A C 1
ATOM 4783 O O . ARG A 1 616 ? -1.579 -51.367 -4.789 1.00 89.50 616 ARG A O 1
ATOM 4790 N N . TYR A 1 617 ? -1.719 -49.177 -5.319 1.00 91.00 617 TYR A N 1
ATOM 4791 C CA . TYR A 1 617 ? -0.311 -48.997 -5.673 1.00 91.00 617 TYR A CA 1
ATOM 4792 C C . TYR A 1 617 ? 0.625 -49.420 -4.531 1.00 91.00 617 TYR A C 1
ATOM 4794 O O . TYR A 1 617 ? 1.506 -50.257 -4.713 1.00 91.00 617 TYR A O 1
ATOM 4802 N N . LEU A 1 618 ? 0.366 -48.932 -3.315 1.00 93.62 618 LEU A N 1
ATOM 4803 C CA . LEU A 1 618 ? 1.175 -49.275 -2.142 1.00 93.62 618 LEU A CA 1
ATOM 4804 C C . LEU A 1 618 ? 1.033 -50.749 -1.728 1.00 93.62 618 LEU A C 1
ATOM 4806 O O . LEU A 1 618 ? 2.010 -51.360 -1.299 1.00 93.62 618 LEU A O 1
ATOM 4810 N N . ALA A 1 619 ? -0.152 -51.346 -1.897 1.00 89.50 619 ALA A N 1
ATOM 4811 C CA . ALA A 1 619 ? -0.363 -52.765 -1.607 1.00 89.50 619 ALA A CA 1
ATOM 4812 C C . ALA A 1 619 ? 0.370 -53.690 -2.596 1.00 89.50 619 ALA A C 1
ATOM 4814 O O . ALA A 1 619 ? 0.854 -54.752 -2.203 1.00 89.50 619 ALA A O 1
ATOM 4815 N N . GLU A 1 620 ? 0.451 -53.302 -3.871 1.00 85.81 620 GLU A N 1
ATOM 4816 C CA . GLU A 1 620 ? 1.198 -54.026 -4.908 1.00 85.81 620 GLU A CA 1
ATOM 4817 C C . GLU A 1 620 ? 2.718 -53.886 -4.714 1.00 85.81 620 GLU A C 1
ATOM 4819 O O . GLU A 1 620 ? 3.465 -54.812 -5.027 1.00 85.81 620 GLU A O 1
ATOM 4824 N N . ALA A 1 621 ? 3.161 -52.791 -4.092 1.00 86.94 621 ALA A N 1
ATOM 4825 C CA . ALA A 1 621 ? 4.556 -52.489 -3.787 1.00 86.94 621 ALA A CA 1
ATOM 4826 C C . ALA A 1 621 ? 5.051 -52.991 -2.416 1.00 86.94 621 ALA A C 1
ATOM 4828 O O . ALA A 1 621 ? 6.096 -52.552 -1.938 1.00 86.94 621 ALA A O 1
ATOM 4829 N N . ASN A 1 622 ? 4.345 -53.914 -1.753 1.00 86.44 622 ASN A N 1
ATOM 4830 C CA . ASN A 1 622 ? 4.685 -54.316 -0.381 1.00 86.44 622 ASN A CA 1
ATOM 4831 C C . ASN A 1 622 ? 6.121 -54.862 -0.230 1.00 86.44 622 ASN A C 1
ATOM 4833 O O . ASN A 1 622 ? 6.679 -54.780 0.852 1.00 86.44 622 ASN A O 1
ATOM 4837 N N . SER A 1 623 ? 6.744 -55.444 -1.258 1.00 86.75 623 SER A N 1
ATOM 4838 C CA . SER A 1 623 ? 8.161 -55.840 -1.163 1.00 86.75 623 SER A CA 1
ATOM 4839 C C . SER A 1 623 ? 9.117 -54.650 -1.209 1.00 86.75 623 SER A C 1
ATOM 4841 O O . SER A 1 623 ? 10.184 -54.702 -0.611 1.00 86.75 623 SER A O 1
ATOM 4843 N N . GLU A 1 624 ? 8.737 -53.584 -1.908 1.00 92.00 624 GLU A N 1
ATOM 4844 C CA . GLU A 1 624 ? 9.563 -52.392 -2.094 1.00 92.00 624 GLU A CA 1
ATOM 4845 C C . GLU A 1 624 ? 9.481 -51.445 -0.890 1.00 92.00 624 GLU A C 1
ATOM 4847 O O . GLU A 1 624 ? 10.439 -50.730 -0.594 1.00 92.00 624 GLU A O 1
ATOM 4852 N N . LEU A 1 625 ? 8.366 -51.493 -0.153 1.00 94.81 625 LEU A N 1
ATOM 4853 C CA . LEU A 1 625 ? 8.170 -50.761 1.099 1.00 94.81 625 LEU A CA 1
ATOM 4854 C C . LEU A 1 625 ? 8.986 -51.318 2.278 1.00 94.81 625 LEU A C 1
ATOM 4856 O O . LEU A 1 625 ? 8.962 -50.706 3.338 1.00 94.81 625 LEU A O 1
ATOM 4860 N N . ASP A 1 626 ? 9.676 -52.452 2.130 1.00 96.12 626 ASP A N 1
ATOM 4861 C CA . ASP A 1 626 ? 10.592 -53.009 3.136 1.00 96.12 626 ASP A CA 1
ATOM 4862 C C . ASP A 1 626 ? 11.967 -52.334 2.984 1.00 96.12 626 ASP A C 1
ATOM 4864 O O . ASP A 1 626 ? 12.834 -52.804 2.242 1.00 96.12 626 ASP A O 1
ATOM 4868 N N . ILE A 1 627 ? 12.142 -51.178 3.632 1.00 96.88 627 ILE A N 1
ATOM 4869 C CA . ILE A 1 627 ? 13.263 -50.230 3.497 1.00 96.88 627 ILE A CA 1
ATOM 4870 C C . ILE A 1 627 ? 14.455 -50.592 4.390 1.00 96.88 627 ILE A C 1
ATOM 4872 O O . ILE A 1 627 ? 15.594 -50.276 4.022 1.00 96.88 627 ILE A O 1
ATOM 4876 N N . ASP A 1 628 ? 14.260 -51.336 5.477 1.00 96.00 628 ASP A N 1
ATOM 4877 C CA . ASP A 1 628 ? 15.374 -51.906 6.254 1.00 96.00 628 ASP A CA 1
ATOM 4878 C C . ASP A 1 628 ? 15.713 -53.364 5.877 1.00 96.00 628 ASP A C 1
ATOM 4880 O O . ASP A 1 628 ? 16.795 -53.869 6.195 1.00 96.00 628 ASP A O 1
ATOM 4884 N N . GLY A 1 629 ? 14.856 -54.022 5.096 1.00 95.62 629 GLY A N 1
ATOM 4885 C CA . GLY A 1 629 ? 15.130 -55.319 4.495 1.00 95.62 629 GLY A CA 1
ATOM 4886 C C . GLY A 1 629 ? 15.059 -56.453 5.506 1.00 95.62 629 GLY A C 1
ATOM 4887 O O . GLY A 1 629 ? 15.807 -57.425 5.350 1.00 95.62 629 GLY A O 1
ATOM 4888 N N . ASP A 1 630 ? 14.254 -56.303 6.562 1.00 95.19 630 ASP A N 1
ATOM 4889 C CA . ASP A 1 630 ? 14.002 -57.338 7.570 1.00 95.19 630 ASP A CA 1
ATOM 4890 C C . ASP A 1 630 ? 12.927 -58.357 7.128 1.00 95.19 630 ASP A C 1
ATOM 4892 O O . ASP A 1 630 ? 12.732 -59.390 7.778 1.00 95.19 630 ASP A O 1
ATOM 4896 N N . GLY A 1 631 ? 12.284 -58.122 5.976 1.00 92.06 631 GLY A N 1
ATOM 4897 C CA . GLY A 1 631 ? 11.215 -58.946 5.421 1.00 92.06 631 GLY A CA 1
ATOM 4898 C C . GLY A 1 631 ? 9.814 -58.581 5.925 1.00 92.06 631 GLY A C 1
ATOM 4899 O O . GLY A 1 631 ? 8.850 -59.256 5.547 1.00 92.06 631 GLY A O 1
ATOM 4900 N N . GLU A 1 632 ? 9.672 -57.551 6.766 1.00 93.81 632 GLU A N 1
ATOM 4901 C CA . GLU A 1 632 ? 8.409 -57.066 7.320 1.00 93.81 632 GLU A CA 1
ATOM 4902 C C . GLU A 1 632 ? 8.230 -55.551 7.120 1.00 93.81 632 GLU A C 1
ATOM 4904 O O . GLU A 1 632 ? 8.833 -54.737 7.802 1.00 93.81 632 GLU A O 1
ATOM 4909 N N . THR A 1 633 ? 7.247 -55.148 6.315 1.00 94.94 633 THR A N 1
ATOM 4910 C CA . THR A 1 633 ? 6.886 -53.732 6.144 1.00 94.94 633 THR A CA 1
ATOM 4911 C C . THR A 1 633 ? 6.129 -53.167 7.346 1.00 94.94 633 THR A C 1
ATOM 4913 O O . THR A 1 633 ? 4.949 -53.488 7.550 1.00 94.94 633 THR A O 1
ATOM 4916 N N . LYS A 1 634 ? 6.753 -52.289 8.135 1.00 96.19 634 LYS A N 1
ATOM 4917 C CA . LYS A 1 634 ? 6.133 -51.654 9.309 1.00 96.19 634 LYS A CA 1
ATOM 4918 C C . LYS A 1 634 ? 6.236 -50.128 9.270 1.00 96.19 634 LYS A C 1
ATOM 4920 O O . LYS A 1 634 ? 7.219 -49.559 8.807 1.00 96.19 634 LYS A O 1
ATOM 4925 N N . PRO A 1 635 ? 5.277 -49.415 9.890 1.00 96.50 635 PRO A N 1
ATOM 4926 C CA . PRO A 1 635 ? 5.283 -47.951 9.895 1.00 96.50 635 PRO A CA 1
ATOM 4927 C C . PRO A 1 635 ? 6.512 -47.318 10.552 1.00 96.50 635 PRO A C 1
ATOM 4929 O O . PRO A 1 635 ? 6.941 -46.243 10.149 1.00 96.50 635 PRO A O 1
ATOM 4932 N N . LEU A 1 636 ? 7.027 -47.935 11.620 1.00 95.88 636 LEU A N 1
ATOM 4933 C CA . LEU A 1 636 ? 8.055 -47.333 12.476 1.00 95.88 636 LEU A CA 1
ATOM 4934 C C . LEU A 1 636 ? 9.480 -47.751 12.117 1.00 95.88 636 LEU A C 1
ATOM 4936 O O . LEU A 1 636 ? 10.413 -47.144 12.639 1.00 95.88 636 LEU A O 1
ATOM 4940 N N . THR A 1 637 ? 9.635 -48.759 11.263 1.00 96.25 637 THR A N 1
ATOM 4941 C CA . THR A 1 637 ? 10.934 -49.144 10.714 1.00 96.25 637 THR A CA 1
ATOM 4942 C C . THR A 1 637 ? 11.049 -48.651 9.283 1.00 96.25 637 THR A C 1
ATOM 4944 O O . THR A 1 637 ? 11.935 -47.867 8.998 1.00 96.25 637 THR A O 1
ATOM 4947 N N . ASP A 1 638 ? 10.069 -48.907 8.422 1.00 97.62 638 ASP A N 1
ATOM 4948 C CA . ASP A 1 638 ? 10.179 -48.537 7.008 1.00 97.62 638 ASP A CA 1
ATOM 4949 C C . ASP A 1 638 ? 9.602 -47.159 6.700 1.00 97.62 638 ASP A C 1
ATOM 4951 O O . ASP A 1 638 ? 10.301 -46.264 6.219 1.00 97.62 638 ASP A O 1
ATOM 4955 N N . GLY A 1 639 ? 8.332 -46.939 7.058 1.00 96.81 639 GLY A N 1
ATOM 4956 C CA . GLY A 1 639 ? 7.662 -45.658 6.806 1.00 96.81 639 GLY A CA 1
ATOM 4957 C C . GLY A 1 639 ? 8.386 -44.481 7.467 1.00 96.81 639 GLY A C 1
ATOM 4958 O O . GLY A 1 639 ? 8.458 -43.387 6.907 1.00 96.81 639 GLY A O 1
ATOM 4959 N N . LEU A 1 640 ? 8.977 -44.718 8.642 1.00 97.19 640 LEU A N 1
ATOM 4960 C CA . LEU A 1 640 ? 9.770 -43.729 9.361 1.00 97.19 640 LEU A CA 1
ATOM 4961 C C . LEU A 1 640 ? 11.117 -43.433 8.680 1.00 97.19 640 LEU A C 1
ATOM 4963 O O . LEU A 1 640 ? 11.548 -42.280 8.716 1.00 97.19 640 LEU A O 1
ATOM 4967 N N . LEU A 1 641 ? 11.775 -44.424 8.066 1.00 98.06 641 LEU A N 1
ATOM 4968 C CA . LEU A 1 641 ? 13.010 -44.204 7.304 1.00 98.06 641 LEU A CA 1
ATOM 4969 C C . LEU A 1 641 ? 12.737 -43.349 6.065 1.00 98.06 641 LEU A C 1
ATOM 4971 O O . LEU A 1 641 ? 13.442 -42.362 5.859 1.00 98.06 641 LEU A O 1
ATOM 4975 N N . LEU A 1 642 ? 11.677 -43.657 5.307 1.00 97.62 642 LEU A N 1
ATOM 4976 C CA . LEU A 1 642 ? 11.290 -42.869 4.132 1.00 97.62 642 LEU A CA 1
ATOM 4977 C C . LEU A 1 642 ? 10.999 -41.414 4.502 1.00 97.62 642 LEU A C 1
ATOM 4979 O O . LEU A 1 642 ? 11.607 -40.500 3.953 1.00 97.62 642 LEU A O 1
ATOM 4983 N N . ILE A 1 643 ? 10.097 -41.177 5.460 1.00 96.75 643 ILE A N 1
ATOM 4984 C CA . ILE A 1 643 ? 9.679 -39.806 5.782 1.00 96.75 643 ILE A CA 1
ATOM 4985 C C . ILE A 1 643 ? 10.838 -38.976 6.356 1.00 96.75 643 ILE A C 1
ATOM 4987 O O . ILE A 1 643 ? 10.949 -37.790 6.056 1.00 96.75 643 ILE A O 1
ATOM 4991 N N . ARG A 1 644 ? 11.748 -39.586 7.133 1.00 97.75 644 ARG A N 1
ATOM 4992 C CA . ARG A 1 644 ? 12.982 -38.925 7.591 1.00 97.75 644 ARG A CA 1
ATOM 4993 C C . ARG A 1 644 ? 13.885 -38.561 6.422 1.00 97.75 644 ARG A C 1
ATOM 4995 O O . ARG A 1 644 ? 14.356 -37.429 6.369 1.00 97.75 644 ARG A O 1
ATOM 5002 N N . TYR A 1 645 ? 14.113 -39.490 5.501 1.00 97.62 645 TYR A N 1
ATOM 5003 C CA . TYR A 1 645 ? 14.944 -39.230 4.333 1.00 97.62 645 TYR A CA 1
ATOM 5004 C C . TYR A 1 645 ? 14.395 -38.063 3.505 1.00 97.62 645 TYR A C 1
ATOM 5006 O O . TYR A 1 645 ? 15.137 -37.133 3.201 1.00 97.62 645 TYR A O 1
ATOM 5014 N N . LEU A 1 646 ? 13.084 -38.047 3.235 1.00 96.12 646 LEU A N 1
ATOM 5015 C CA . LEU A 1 646 ? 12.439 -36.967 2.482 1.00 96.12 646 LEU A CA 1
ATOM 5016 C C . LEU A 1 646 ? 12.548 -35.610 3.200 1.00 96.12 646 LEU A C 1
ATOM 5018 O O . LEU A 1 646 ? 12.674 -34.576 2.551 1.00 96.12 646 LEU A O 1
ATOM 5022 N N . PHE A 1 647 ? 12.546 -35.580 4.539 1.00 97.06 647 PHE A N 1
ATOM 5023 C CA . PHE A 1 647 ? 12.818 -34.358 5.315 1.00 97.06 647 PHE A CA 1
ATOM 5024 C C . PHE A 1 647 ? 14.308 -33.947 5.330 1.00 97.06 647 PHE A C 1
ATOM 5026 O O . PHE A 1 647 ? 14.672 -32.986 6.011 1.00 97.06 647 PHE A O 1
ATOM 5033 N N . GLY A 1 648 ? 15.180 -34.663 4.615 1.00 95.00 648 GLY A N 1
ATOM 5034 C CA . GLY A 1 648 ? 16.609 -34.373 4.498 1.00 95.00 648 GLY A CA 1
ATOM 5035 C C . GLY A 1 648 ? 17.474 -34.943 5.626 1.00 95.00 648 GLY A C 1
ATOM 5036 O O . GLY A 1 648 ? 18.624 -34.528 5.789 1.00 95.00 648 GLY A O 1
ATOM 5037 N N . PHE A 1 649 ? 16.956 -35.873 6.434 1.00 95.69 649 PHE A N 1
ATOM 5038 C CA . PHE A 1 649 ? 17.764 -36.547 7.453 1.00 95.69 649 PHE A CA 1
ATOM 5039 C C . PHE A 1 649 ? 18.690 -37.590 6.810 1.00 95.69 649 PHE A C 1
ATOM 5041 O O . PHE A 1 649 ? 18.270 -38.373 5.965 1.00 95.69 649 PHE A O 1
ATOM 5048 N N . SER A 1 650 ? 19.940 -37.638 7.272 1.00 94.94 650 SER A N 1
ATOM 5049 C CA . SER A 1 650 ? 20.984 -38.570 6.818 1.00 94.94 650 SER A CA 1
ATOM 5050 C C . SER A 1 650 ? 21.793 -39.115 8.001 1.00 94.94 650 SER A C 1
ATOM 5052 O O . SER A 1 650 ? 21.651 -38.652 9.144 1.00 94.94 650 SER A O 1
ATOM 5054 N N . GLY A 1 651 ? 22.640 -40.117 7.751 1.00 95.06 651 GLY A N 1
ATOM 5055 C CA . GLY A 1 651 ? 23.525 -40.690 8.775 1.00 95.06 651 GLY A CA 1
ATOM 5056 C C . GLY A 1 651 ? 22.766 -41.253 9.989 1.00 95.06 651 GLY A C 1
ATOM 5057 O O . GLY A 1 651 ? 21.676 -41.807 9.860 1.00 95.06 651 GLY A O 1
ATOM 5058 N N . ASP A 1 652 ? 23.310 -41.087 11.200 1.00 94.81 652 ASP A N 1
ATOM 5059 C CA . ASP A 1 652 ? 22.681 -41.594 12.434 1.00 94.81 652 ASP A CA 1
ATOM 5060 C C . ASP A 1 652 ? 21.252 -41.065 12.644 1.00 94.81 652 ASP A C 1
ATOM 5062 O O . ASP A 1 652 ? 20.410 -41.757 13.217 1.00 94.81 652 ASP A O 1
ATOM 5066 N N . ALA A 1 653 ? 20.959 -39.843 12.187 1.00 95.62 653 ALA A N 1
ATOM 5067 C CA . ALA A 1 653 ? 19.646 -39.230 12.363 1.00 95.62 653 ALA A CA 1
ATOM 5068 C C . ALA A 1 653 ? 18.567 -39.884 11.482 1.00 95.62 653 ALA A C 1
ATOM 5070 O O . ALA A 1 653 ? 17.393 -39.881 11.856 1.00 95.62 653 ALA A O 1
ATOM 5071 N N . LEU A 1 654 ? 18.968 -40.487 10.358 1.00 96.44 654 LEU A N 1
ATOM 5072 C CA . LEU A 1 654 ? 18.091 -41.284 9.508 1.00 96.44 654 LEU A CA 1
ATOM 5073 C C . LEU A 1 654 ? 17.716 -42.600 10.207 1.00 96.44 654 LEU A C 1
ATOM 5075 O O . LEU A 1 654 ? 16.535 -42.872 10.427 1.00 96.44 654 LEU A O 1
ATOM 5079 N N . VAL A 1 655 ? 18.715 -43.369 10.649 1.00 96.31 655 VAL A N 1
ATOM 5080 C CA . VAL A 1 655 ? 18.530 -44.775 11.061 1.00 96.31 655 VAL A CA 1
ATOM 5081 C C . VAL A 1 655 ? 18.260 -44.996 12.552 1.00 96.31 655 VAL A C 1
ATOM 5083 O O . VAL A 1 655 ? 17.688 -46.015 12.939 1.00 96.31 655 VAL A O 1
ATOM 5086 N N . SER A 1 656 ? 18.633 -44.060 13.431 1.00 95.50 656 SER A N 1
ATOM 5087 C CA . SER A 1 656 ? 18.542 -44.278 14.880 1.00 95.50 656 SER A CA 1
ATOM 5088 C C . SER A 1 656 ? 17.102 -44.539 15.340 1.00 95.50 656 SER A C 1
ATOM 5090 O O . SER A 1 656 ? 16.203 -43.703 15.177 1.00 95.50 656 SER A O 1
ATOM 5092 N N . GLY A 1 657 ? 16.888 -45.726 15.918 1.00 93.25 657 GLY A N 1
ATOM 5093 C CA . GLY A 1 657 ? 15.588 -46.189 16.409 1.00 93.25 657 GLY A CA 1
ATOM 5094 C C . GLY A 1 657 ? 14.571 -46.565 15.325 1.00 93.25 657 GLY A C 1
ATOM 5095 O O . GLY A 1 657 ? 13.412 -46.761 15.677 1.00 93.25 657 GLY A O 1
ATOM 5096 N N . ALA A 1 658 ? 14.988 -46.646 14.057 1.00 94.69 658 ALA A N 1
ATOM 5097 C CA . ALA A 1 658 ? 14.141 -46.986 12.910 1.00 94.69 658 ALA A CA 1
ATOM 5098 C C . ALA A 1 658 ? 14.605 -48.253 12.158 1.00 94.69 658 ALA A C 1
ATOM 5100 O O . ALA A 1 658 ? 14.028 -48.591 11.141 1.00 94.69 658 ALA A O 1
ATOM 5101 N N . ILE A 1 659 ? 15.626 -48.964 12.650 1.00 96.38 659 ILE A N 1
ATOM 5102 C CA . ILE A 1 659 ? 16.088 -50.238 12.075 1.00 96.38 659 ILE A CA 1
ATOM 5103 C C . ILE A 1 659 ? 15.487 -51.414 12.857 1.00 96.38 659 ILE A C 1
ATOM 5105 O O . ILE A 1 659 ? 15.589 -51.458 14.091 1.00 96.38 659 ILE A O 1
ATOM 5109 N N . GLY A 1 660 ? 14.868 -52.355 12.147 1.00 90.62 660 GLY A N 1
ATOM 5110 C CA . GLY A 1 660 ? 14.303 -53.603 12.650 1.00 90.62 660 GLY A CA 1
ATOM 5111 C C . GLY A 1 660 ? 15.350 -54.587 13.177 1.00 90.62 660 GLY A C 1
ATOM 5112 O O . GLY A 1 660 ? 16.554 -54.454 12.965 1.00 90.62 660 GLY A O 1
ATOM 5113 N N . THR A 1 661 ? 14.901 -55.599 13.924 1.00 88.12 661 THR A N 1
ATOM 5114 C CA . THR A 1 661 ? 15.803 -56.541 14.616 1.00 88.12 661 THR A CA 1
ATOM 5115 C C . THR A 1 661 ? 16.539 -57.506 13.688 1.00 88.12 661 THR A C 1
ATOM 5117 O O . THR A 1 661 ? 17.563 -58.045 14.105 1.00 88.12 661 THR A O 1
ATOM 5120 N N . ASP A 1 662 ? 16.046 -57.699 12.464 1.00 91.75 662 ASP A N 1
ATOM 5121 C CA . ASP A 1 662 ? 16.593 -58.625 11.463 1.00 91.75 662 ASP A CA 1
ATOM 5122 C C . ASP A 1 662 ? 16.923 -57.917 10.132 1.00 91.75 662 ASP A C 1
ATOM 5124 O O . ASP A 1 662 ? 17.055 -58.561 9.091 1.00 91.75 662 ASP A O 1
ATOM 5128 N N . ALA A 1 663 ? 17.072 -56.589 10.178 1.00 94.88 663 ALA A N 1
ATOM 5129 C CA . ALA A 1 663 ? 17.333 -55.748 9.019 1.00 94.88 663 ALA A CA 1
ATOM 5130 C C . ALA A 1 663 ? 18.620 -56.152 8.288 1.00 94.88 663 ALA A C 1
ATOM 5132 O O . ALA A 1 663 ? 19.681 -56.339 8.892 1.00 94.88 663 ALA A O 1
ATOM 5133 N N . THR A 1 664 ? 18.531 -56.252 6.963 1.00 94.00 664 THR A N 1
ATOM 5134 C CA . THR A 1 664 ? 19.689 -56.483 6.085 1.00 94.00 664 THR A CA 1
ATOM 5135 C C . THR A 1 664 ? 20.293 -55.181 5.556 1.00 94.00 664 THR A C 1
ATOM 5137 O O . THR A 1 664 ? 21.443 -55.175 5.114 1.00 94.00 664 THR A O 1
ATOM 5140 N N . ARG A 1 665 ? 19.546 -54.074 5.641 1.00 96.50 665 ARG A N 1
ATOM 5141 C CA . ARG A 1 665 ? 19.963 -52.694 5.365 1.00 96.50 665 ARG A CA 1
ATOM 5142 C C . ARG A 1 665 ? 19.952 -51.905 6.678 1.00 96.50 665 ARG A C 1
ATOM 5144 O O . ARG A 1 665 ? 19.047 -51.127 6.953 1.00 96.50 665 ARG A O 1
ATOM 5151 N N . ASP A 1 666 ? 20.968 -52.136 7.508 1.00 94.44 666 ASP A N 1
ATOM 5152 C CA . ASP A 1 666 ? 21.072 -51.629 8.886 1.00 94.44 666 ASP A CA 1
ATOM 5153 C C . ASP A 1 666 ? 21.967 -50.381 9.041 1.00 94.44 666 ASP A C 1
ATOM 5155 O O . ASP A 1 666 ? 22.186 -49.891 10.153 1.00 94.44 666 ASP A O 1
ATOM 5159 N N . THR A 1 667 ? 22.469 -49.829 7.932 1.00 96.25 667 THR A N 1
ATOM 5160 C CA . THR A 1 667 ? 23.289 -48.607 7.912 1.00 96.25 667 THR A CA 1
ATOM 5161 C C . THR A 1 667 ? 22.623 -47.496 7.109 1.00 96.25 667 THR A C 1
ATOM 5163 O O . THR A 1 667 ? 21.910 -47.763 6.140 1.00 96.25 667 THR A O 1
ATOM 5166 N N . ALA A 1 668 ? 22.903 -46.238 7.469 1.00 96.50 668 ALA A N 1
ATOM 5167 C CA . ALA A 1 668 ? 22.378 -45.081 6.744 1.00 96.50 668 ALA A CA 1
ATOM 5168 C C . ALA A 1 668 ? 22.750 -45.122 5.258 1.00 96.50 668 ALA A C 1
ATOM 5170 O O . ALA A 1 668 ? 21.880 -44.962 4.419 1.00 96.50 668 ALA A O 1
ATOM 5171 N N . GLU A 1 669 ? 23.998 -45.460 4.930 1.00 96.12 669 GLU A N 1
ATOM 5172 C CA . GLU A 1 669 ? 24.456 -45.588 3.541 1.00 96.12 669 GLU A CA 1
ATOM 5173 C C . GLU A 1 669 ? 23.630 -46.618 2.753 1.00 96.12 669 GLU A C 1
ATOM 5175 O O . GLU A 1 669 ? 23.149 -46.321 1.662 1.00 96.12 669 GLU A O 1
ATOM 5180 N N . SER A 1 670 ? 23.394 -47.810 3.318 1.00 94.94 670 SER A N 1
ATOM 5181 C CA . SER A 1 670 ? 22.593 -48.843 2.644 1.00 94.94 670 SER A CA 1
ATOM 5182 C C . SER A 1 670 ? 21.125 -48.450 2.448 1.00 94.94 670 SER A C 1
ATOM 5184 O O . SER A 1 670 ? 20.527 -48.828 1.441 1.00 94.94 670 SER A O 1
ATOM 5186 N N . VAL A 1 671 ? 20.556 -47.681 3.382 1.00 96.69 671 VAL A N 1
ATOM 5187 C CA . VAL A 1 671 ? 19.176 -47.182 3.297 1.00 96.69 671 VAL A CA 1
ATOM 5188 C C . VAL A 1 671 ? 19.075 -46.040 2.283 1.00 96.69 671 VAL A C 1
ATOM 5190 O O . VAL A 1 671 ? 18.189 -46.052 1.435 1.00 96.69 671 VAL A O 1
ATOM 5193 N N . GLU A 1 672 ? 20.000 -45.080 2.315 1.00 96.12 672 GLU A N 1
ATOM 5194 C CA . GLU A 1 672 ? 20.025 -43.940 1.391 1.00 96.12 672 GLU A CA 1
ATOM 5195 C C . GLU A 1 672 ? 20.185 -44.400 -0.063 1.00 96.12 672 GLU A C 1
ATOM 5197 O O . GLU A 1 672 ? 19.494 -43.889 -0.940 1.00 96.12 672 GLU A O 1
ATOM 5202 N N . VAL A 1 673 ? 21.035 -45.401 -0.325 1.00 90.75 673 VAL A N 1
ATOM 5203 C CA . VAL A 1 673 ? 21.177 -46.004 -1.663 1.00 90.75 673 VAL A CA 1
ATOM 5204 C C . VAL A 1 673 ? 19.866 -46.638 -2.128 1.00 90.75 673 VAL A C 1
ATOM 5206 O O . VAL A 1 673 ? 19.477 -46.463 -3.282 1.00 90.75 673 VAL A O 1
ATOM 5209 N N . TYR A 1 674 ? 19.173 -47.354 -1.240 1.00 90.50 674 TYR A N 1
ATOM 5210 C CA . TYR A 1 674 ? 17.910 -48.015 -1.565 1.00 90.50 674 TYR A CA 1
ATOM 5211 C C . TYR A 1 674 ? 16.794 -47.016 -1.895 1.00 90.50 674 TYR A C 1
ATOM 5213 O O . TYR A 1 674 ? 16.089 -47.196 -2.891 1.00 90.50 674 TYR A O 1
ATOM 5221 N N . LEU A 1 675 ? 16.668 -45.960 -1.082 1.00 92.62 675 LEU A N 1
ATOM 5222 C CA . LEU A 1 675 ? 15.674 -44.902 -1.258 1.00 92.62 675 LEU A CA 1
ATOM 5223 C C . LEU A 1 675 ? 15.964 -44.062 -2.502 1.00 92.62 675 LEU A C 1
ATOM 5225 O O . LEU A 1 675 ? 15.074 -43.873 -3.323 1.00 92.62 675 LEU A O 1
ATOM 5229 N N . LYS A 1 676 ? 17.214 -43.620 -2.692 1.00 86.94 676 LYS A N 1
ATOM 5230 C CA . LYS A 1 676 ? 17.607 -42.783 -3.835 1.00 86.94 676 LYS A CA 1
ATOM 5231 C C . LYS A 1 676 ? 17.331 -43.450 -5.183 1.00 86.94 676 LYS A C 1
ATOM 5233 O O . LYS A 1 676 ? 16.978 -42.763 -6.130 1.00 86.94 676 LYS A O 1
ATOM 5238 N N . ALA A 1 677 ? 17.462 -44.773 -5.268 1.00 81.00 677 ALA A N 1
ATOM 5239 C CA . ALA A 1 677 ? 17.178 -45.530 -6.487 1.00 81.00 677 ALA A CA 1
ATOM 5240 C C . ALA A 1 677 ? 15.681 -45.592 -6.861 1.00 81.00 677 ALA A C 1
ATOM 5242 O O . ALA A 1 677 ? 15.352 -46.135 -7.907 1.00 81.00 677 ALA A O 1
ATOM 5243 N N . ARG A 1 678 ? 14.784 -45.102 -5.994 1.00 87.00 678 ARG A N 1
ATOM 5244 C CA . ARG A 1 678 ? 13.318 -45.181 -6.129 1.00 87.00 678 ARG A CA 1
ATOM 5245 C C . ARG A 1 678 ? 12.646 -43.813 -5.964 1.00 87.00 678 ARG A C 1
ATOM 5247 O O . ARG A 1 678 ? 11.455 -43.751 -5.682 1.00 87.00 678 ARG A O 1
ATOM 5254 N N . LEU A 1 679 ? 13.405 -42.724 -6.062 1.00 81.88 679 LEU A N 1
ATOM 5255 C CA . LEU A 1 679 ? 12.875 -41.359 -6.053 1.00 81.88 679 LEU A CA 1
ATOM 5256 C C . LEU A 1 679 ? 12.909 -40.790 -7.475 1.00 81.88 679 LEU A C 1
ATOM 5258 O O . LEU A 1 679 ? 13.802 -41.171 -8.236 1.00 81.88 679 LEU A O 1
ATOM 5262 N N . PRO A 1 680 ? 11.982 -39.883 -7.828 1.00 67.69 680 PRO A N 1
ATOM 5263 C CA . PRO A 1 680 ? 12.051 -39.172 -9.098 1.00 67.69 680 PRO A CA 1
ATOM 5264 C C . PRO A 1 680 ? 13.376 -38.404 -9.201 1.00 67.69 680 PRO A C 1
ATOM 5266 O O . PRO A 1 680 ? 13.886 -37.873 -8.207 1.00 67.69 680 PRO A O 1
ATOM 5269 N N . VAL A 1 681 ? 13.962 -38.399 -10.399 1.00 55.41 681 VAL A N 1
ATOM 5270 C CA . VAL A 1 681 ? 15.158 -37.602 -10.697 1.00 55.41 681 VAL A CA 1
ATOM 5271 C C . VAL A 1 681 ? 14.700 -36.153 -10.913 1.00 55.41 681 VAL A C 1
ATOM 5273 O O . VAL A 1 681 ? 13.715 -35.962 -11.621 1.00 55.41 681 VAL A O 1
ATOM 5276 N N . PRO A 1 682 ? 15.333 -35.167 -10.251 1.00 45.19 682 PRO A N 1
ATOM 5277 C CA . PRO A 1 682 ? 14.945 -33.761 -10.342 1.00 45.19 682 PRO A CA 1
ATOM 5278 C C . PRO A 1 682 ? 15.265 -33.114 -11.688 1.00 45.19 682 PRO A C 1
ATOM 5280 O O . PRO A 1 682 ? 16.241 -33.565 -12.334 1.00 45.19 682 PRO A O 1
#